Protein AF-A0A6A5ZQ15-F1 (afdb_monomer_lite)

Radius of gyration: 32.29 Å; chains: 1; bounding box: 113×62×109 Å

pLDDT: mean 74.37, std 21.05, range [28.5, 98.44]

Foldseek 3Di:
DDDDDPPPPPVPVVVVVVVVVVVVVLVVLLVVLLCCLVFFVAQPDDDFDPPDPLSLLVVLLNVLSVLLSVCSVVVPVLSSVCSVVVLVCLLPVQAGRCHDVVVSSVLSVVLVLFDVLPRDSRSLSSNLSSVQDDDSNSSSVSSVVVSVVCVVQNPPLLSLQDDGCCSVCLVPVFAQDAPPDPQDDDPPDAFPQPRHAADPNVCLVDPDQSRWTAFLLGDIHGNVRLVVLVVVQVVVVHASADPPPRAHSNHSHDQVPPPVNPPPSPRFHADDVQNLVCVLCVVPDDDPDRDDPVFDPVLSVVLCVQLVVLRRLLVVLVVCLVPPPVPPVDPVNVVSVVVNVVSSVSSVVSSVVRSVPPPPPPPPDDPDDDDDPPDDDDDDDDDDDDDDDDDDDDD

Structure (mmCIF, N/CA/C/O backbone):
data_AF-A0A6A5ZQ15-F1
#
_entry.id   AF-A0A6A5ZQ15-F1
#
loop_
_atom_site.group_PDB
_atom_site.id
_atom_site.type_symbol
_atom_site.label_atom_id
_atom_site.label_alt_id
_atom_site.label_comp_id
_atom_site.label_asym_id
_atom_site.label_entity_id
_atom_site.label_seq_id
_atom_site.pdbx_PDB_ins_code
_atom_site.Cartn_x
_atom_site.Cartn_y
_atom_site.Cartn_z
_atom_site.occupancy
_atom_site.B_iso_or_equiv
_atom_site.auth_seq_id
_atom_site.auth_comp_id
_atom_site.auth_asym_id
_atom_site.auth_atom_id
_atom_site.pdbx_PDB_model_num
ATOM 1 N N . MET A 1 1 ? -32.152 34.057 64.371 1.00 39.16 1 MET A N 1
ATOM 2 C CA . MET A 1 1 ? -32.944 33.840 63.143 1.00 39.16 1 MET A CA 1
ATOM 3 C C . MET A 1 1 ? -31.983 33.575 61.996 1.00 39.16 1 MET A C 1
ATOM 5 O O . MET A 1 1 ? -31.660 34.480 61.243 1.00 39.16 1 MET A O 1
ATOM 9 N N . ALA A 1 2 ? -31.452 32.357 61.946 1.00 39.12 2 ALA A N 1
ATOM 10 C CA . ALA A 1 2 ? -30.588 31.872 60.878 1.00 39.12 2 ALA A CA 1
ATOM 11 C C . ALA A 1 2 ? -31.004 30.418 60.631 1.00 39.12 2 ALA A C 1
ATOM 13 O O . ALA A 1 2 ? -30.496 29.511 61.283 1.00 39.12 2 ALA A O 1
ATOM 14 N N . ASP A 1 3 ? -32.009 30.241 59.773 1.00 43.59 3 ASP A N 1
ATOM 15 C CA . ASP A 1 3 ? -32.402 28.939 59.237 1.00 43.59 3 ASP A CA 1
ATOM 16 C C . ASP A 1 3 ? -31.469 28.615 58.069 1.00 43.59 3 ASP A C 1
ATOM 18 O O . ASP A 1 3 ? -31.567 29.191 56.984 1.00 43.59 3 ASP A O 1
ATOM 22 N N . LEU A 1 4 ? -30.521 27.717 58.326 1.00 42.16 4 LEU A N 1
ATOM 23 C CA . LEU A 1 4 ? -29.708 27.062 57.311 1.00 42.16 4 LEU A CA 1
ATOM 24 C C . LEU A 1 4 ? -30.468 25.819 56.840 1.00 42.16 4 LEU A C 1
ATOM 26 O O . LEU A 1 4 ? -30.520 24.810 57.536 1.00 42.16 4 LEU A O 1
ATOM 30 N N . LEU A 1 5 ? -31.076 25.915 55.659 1.00 43.91 5 LEU A N 1
ATOM 31 C CA . LEU A 1 5 ? -31.620 24.771 54.934 1.00 43.91 5 LEU A CA 1
ATOM 32 C C . LEU A 1 5 ? -30.458 23.961 54.339 1.00 43.91 5 LEU A C 1
ATOM 34 O O . LEU A 1 5 ? -29.871 24.356 53.331 1.00 43.91 5 LEU A O 1
ATOM 38 N N . GLU A 1 6 ? -30.140 22.825 54.957 1.00 43.22 6 GLU A N 1
ATOM 39 C CA . GLU A 1 6 ? -29.361 21.752 54.334 1.00 43.22 6 GLU A CA 1
ATOM 40 C C . GLU A 1 6 ? -30.182 21.154 53.183 1.00 43.22 6 GLU A C 1
ATOM 42 O O . GLU A 1 6 ? -31.107 20.366 53.380 1.00 43.22 6 GLU A O 1
ATOM 47 N N . ILE A 1 7 ? -29.870 21.567 51.954 1.00 43.78 7 ILE A N 1
ATOM 48 C CA . ILE A 1 7 ? -30.359 20.898 50.749 1.00 43.78 7 ILE A CA 1
ATOM 49 C C . ILE A 1 7 ? -29.436 19.708 50.503 1.00 43.78 7 ILE A C 1
ATOM 51 O O . ILE A 1 7 ? -28.360 19.843 49.918 1.00 43.78 7 ILE A O 1
ATOM 55 N N . ASP A 1 8 ? -29.878 18.546 50.966 1.00 44.62 8 ASP A N 1
ATOM 56 C CA . ASP A 1 8 ? -29.240 17.256 50.734 1.00 44.62 8 ASP A CA 1
ATOM 57 C C . ASP A 1 8 ? -29.396 16.887 49.243 1.00 44.62 8 ASP A C 1
ATOM 59 O O . ASP A 1 8 ? -30.393 16.312 48.794 1.00 44.62 8 ASP A O 1
ATOM 63 N N . TYR A 1 9 ? -28.441 17.327 48.417 1.00 43.69 9 TYR A N 1
ATOM 64 C CA . TYR A 1 9 ? -28.410 17.009 46.992 1.00 43.69 9 TYR A CA 1
ATOM 65 C C . TYR A 1 9 ? -28.116 15.515 46.828 1.00 43.69 9 TYR A C 1
ATOM 67 O O . TYR A 1 9 ? -27.002 15.038 47.055 1.00 43.69 9 TYR A O 1
ATOM 75 N N . ASN A 1 10 ? -29.140 14.775 46.410 1.00 52.34 10 ASN A N 1
ATOM 76 C CA . ASN A 1 10 ? -29.129 13.334 46.182 1.00 52.34 10 ASN A CA 1
ATOM 77 C C . ASN A 1 10 ? -28.256 12.957 44.960 1.00 52.34 10 ASN A C 1
ATOM 79 O O . ASN A 1 10 ? -28.746 12.561 43.907 1.00 52.34 10 ASN A O 1
ATOM 83 N N . THR A 1 11 ? -26.935 13.092 45.105 1.00 56.06 11 THR A N 1
ATOM 84 C CA . THR A 1 11 ? -25.898 12.891 44.070 1.00 56.06 11 THR A CA 1
ATOM 85 C C . THR A 1 11 ? -25.658 11.428 43.672 1.00 56.06 11 THR A C 1
ATOM 87 O O . THR A 1 11 ? -24.824 11.152 42.805 1.00 56.06 11 THR A O 1
ATOM 90 N N . ASN A 1 12 ? -26.361 10.472 44.284 1.00 56.88 12 ASN A N 1
ATOM 91 C CA . ASN A 1 12 ? -26.216 9.052 43.959 1.00 56.88 12 ASN A CA 1
ATOM 92 C C . ASN A 1 12 ? -27.140 8.599 42.822 1.00 56.88 12 ASN A C 1
ATOM 94 O O . ASN A 1 12 ? -26.739 7.737 42.044 1.00 56.88 12 ASN A O 1
ATOM 98 N N . ARG A 1 13 ? -28.318 9.216 42.656 1.00 58.56 13 ARG A N 1
ATOM 99 C CA . ARG A 1 13 ? -29.285 8.809 41.622 1.00 58.56 13 ARG A CA 1
ATOM 100 C C . ARG A 1 13 ? -28.798 9.141 40.203 1.00 58.56 13 ARG A C 1
ATOM 102 O O . ARG A 1 13 ? -28.879 8.298 39.317 1.00 58.56 13 ARG A O 1
ATOM 109 N N . ASP A 1 14 ? -28.151 10.294 40.029 1.00 64.25 14 ASP A N 1
ATOM 110 C CA . ASP A 1 14 ? -27.594 10.719 38.734 1.00 64.25 14 ASP A CA 1
ATOM 111 C C . ASP A 1 14 ? -26.387 9.871 38.284 1.00 64.25 14 ASP A C 1
ATOM 113 O O . ASP A 1 14 ? -26.111 9.736 37.090 1.00 64.25 14 ASP A O 1
ATOM 117 N N . LYS A 1 15 ? -25.654 9.259 39.227 1.00 67.94 15 LYS A N 1
ATOM 118 C CA . LYS A 1 15 ? -24.496 8.405 38.912 1.00 67.94 15 LYS A CA 1
ATOM 119 C C . LYS A 1 15 ? -24.909 7.052 38.338 1.00 67.94 15 LYS A C 1
ATOM 121 O O . LYS A 1 15 ? -24.189 6.521 37.490 1.00 67.94 15 LYS A O 1
ATOM 126 N N . ASP A 1 16 ? -26.037 6.504 38.777 1.00 73.50 16 ASP A N 1
ATOM 127 C CA . ASP A 1 16 ? -26.529 5.213 38.294 1.00 73.50 16 ASP A CA 1
ATOM 128 C C . ASP A 1 16 ? -27.152 5.336 36.895 1.00 73.50 16 ASP A C 1
ATOM 130 O O . ASP A 1 16 ? -26.881 4.499 36.028 1.00 73.50 16 ASP A O 1
ATOM 134 N N . ASP A 1 17 ? -27.849 6.441 36.615 1.00 70.62 17 ASP A N 1
ATOM 135 C CA . ASP A 1 17 ? -28.382 6.733 35.278 1.00 70.62 17 ASP A CA 1
ATOM 136 C C . ASP A 1 17 ? -27.257 6.966 34.251 1.00 70.62 17 ASP A C 1
ATOM 138 O O . ASP A 1 17 ? -27.287 6.414 33.146 1.00 70.62 17 ASP A O 1
ATOM 142 N N . LEU A 1 18 ? -26.191 7.688 34.623 1.00 63.19 18 LEU A N 1
ATOM 143 C CA . LEU A 1 18 ? -25.018 7.882 33.759 1.00 63.19 18 LEU A CA 1
ATOM 144 C C . LEU A 1 18 ? -24.264 6.573 33.477 1.00 63.19 18 LEU A C 1
ATOM 146 O O . LEU A 1 18 ? -23.841 6.338 32.339 1.00 63.19 18 LEU A O 1
ATOM 150 N N . LYS A 1 19 ? -24.119 5.691 34.477 1.00 76.25 19 LYS A N 1
ATOM 151 C CA . LYS A 1 19 ? -23.532 4.352 34.283 1.00 76.25 19 LYS A CA 1
ATOM 152 C C . LYS A 1 19 ? -24.388 3.491 33.358 1.00 76.25 19 LYS A C 1
ATOM 154 O O . LYS A 1 19 ? -23.837 2.804 32.494 1.00 76.25 19 LYS A O 1
ATOM 159 N N . SER A 1 20 ? -25.712 3.549 33.501 1.00 74.19 20 SER A N 1
ATOM 160 C CA . SER A 1 20 ? -26.658 2.825 32.647 1.00 74.19 20 SER A CA 1
ATOM 161 C C . SER A 1 20 ? -26.556 3.275 31.184 1.00 74.19 20 SER A C 1
ATOM 163 O O . SER A 1 20 ? -26.360 2.446 30.291 1.00 74.19 20 SER A O 1
ATOM 165 N N . ILE A 1 21 ? -26.552 4.590 30.933 1.00 74.00 21 ILE A N 1
ATOM 166 C CA . ILE A 1 21 ? -26.394 5.165 29.585 1.00 74.00 21 ILE A CA 1
ATOM 167 C C . ILE A 1 21 ? -25.037 4.786 28.976 1.00 74.00 21 ILE A C 1
ATOM 169 O O . ILE A 1 21 ? -24.963 4.407 27.803 1.00 74.00 21 ILE A O 1
ATOM 173 N N . HIS A 1 22 ? -23.957 4.850 29.762 1.00 79.06 22 HIS A N 1
ATOM 174 C CA . HIS A 1 22 ? -22.627 4.471 29.291 1.00 79.06 22 HIS A CA 1
ATOM 175 C C . HIS A 1 22 ? -22.570 2.987 28.899 1.00 79.06 22 HIS A C 1
ATOM 177 O O . HIS A 1 22 ? -22.093 2.657 27.813 1.00 79.06 22 HIS A O 1
ATOM 183 N N . THR A 1 23 ? -23.131 2.106 29.730 1.00 81.88 23 THR A N 1
ATOM 184 C CA . THR A 1 23 ? -23.173 0.655 29.487 1.00 81.88 23 THR A CA 1
ATOM 185 C C . THR A 1 23 ? -24.023 0.312 28.259 1.00 81.88 23 THR A C 1
ATOM 187 O O . THR A 1 23 ? -23.599 -0.466 27.404 1.00 81.88 23 THR A O 1
ATOM 190 N N . ALA A 1 24 ? -25.190 0.945 28.100 1.00 83.38 24 ALA A N 1
ATOM 191 C CA . ALA A 1 24 ? -26.051 0.749 26.933 1.00 83.38 24 ALA A CA 1
ATOM 192 C C . ALA A 1 24 ? -25.361 1.167 25.620 1.00 83.38 24 ALA A C 1
ATOM 194 O O . ALA A 1 24 ? -25.468 0.474 24.605 1.00 83.38 24 ALA A O 1
ATOM 195 N N . ASN A 1 25 ? -24.602 2.267 25.642 1.00 90.94 25 ASN A N 1
ATOM 196 C CA . ASN A 1 25 ? -23.826 2.720 24.487 1.00 90.94 25 ASN A CA 1
ATOM 197 C C . ASN A 1 25 ? -22.676 1.747 24.159 1.00 90.94 25 ASN A C 1
ATOM 199 O O . ASN A 1 25 ? -22.427 1.436 22.994 1.00 90.94 25 ASN A O 1
ATOM 203 N N . GLN A 1 26 ? -22.005 1.209 25.179 1.00 90.44 26 GLN A N 1
ATOM 204 C CA . GLN A 1 26 ? -20.949 0.211 25.002 1.00 90.44 26 GLN A CA 1
ATOM 205 C C . GLN A 1 26 ? -21.464 -1.076 24.346 1.00 90.44 26 GLN A C 1
ATOM 207 O O . GLN A 1 26 ? -20.879 -1.545 23.369 1.00 90.44 26 GLN A O 1
ATOM 212 N N . GLU A 1 27 ? -22.586 -1.606 24.831 1.00 93.56 27 GLU A N 1
ATOM 213 C CA . GLU A 1 27 ? -23.231 -2.795 24.269 1.00 93.56 27 GLU A CA 1
ATOM 214 C C . GLU A 1 27 ? -23.578 -2.622 22.791 1.00 93.56 27 GLU A C 1
ATOM 216 O O . GLU A 1 27 ? -23.294 -3.486 21.957 1.00 93.56 27 GLU A O 1
ATOM 221 N N . GLU A 1 28 ? -24.132 -1.466 22.439 1.00 95.69 28 GLU A N 1
ATOM 222 C CA . GLU A 1 28 ? -24.453 -1.154 21.053 1.00 95.69 28 GLU A CA 1
ATOM 223 C C . GLU A 1 28 ? -23.197 -1.048 20.173 1.00 95.69 28 GLU A C 1
ATOM 225 O O . GLU A 1 28 ? -23.187 -1.524 19.033 1.00 95.69 28 GLU A O 1
ATOM 230 N N . ARG A 1 29 ? -22.098 -0.486 20.692 1.00 95.69 29 ARG A N 1
ATOM 231 C CA . ARG A 1 29 ? -20.815 -0.450 19.970 1.00 95.69 29 ARG A CA 1
ATOM 232 C C . ARG A 1 29 ? -20.271 -1.851 19.702 1.00 95.69 29 ARG A C 1
ATOM 234 O O . ARG A 1 29 ? -19.806 -2.109 18.591 1.00 95.69 29 ARG A O 1
ATOM 241 N N . ILE A 1 30 ? -20.364 -2.759 20.670 1.00 97.12 30 ILE A N 1
ATOM 242 C CA . ILE A 1 30 ? -19.903 -4.145 20.516 1.00 97.12 30 ILE A CA 1
ATOM 243 C C . ILE A 1 30 ? -20.731 -4.869 19.453 1.00 97.12 30 ILE A C 1
ATOM 245 O O . ILE A 1 30 ? -20.159 -5.472 18.543 1.00 97.12 30 ILE A O 1
ATOM 249 N N . ARG A 1 31 ? -22.066 -4.738 19.485 1.00 97.75 31 ARG A N 1
ATOM 250 C CA . ARG A 1 31 ? -22.950 -5.306 18.448 1.00 97.75 31 ARG A CA 1
ATOM 251 C C . ARG A 1 31 ? -22.602 -4.792 17.053 1.00 97.75 31 ARG A C 1
ATOM 253 O O . ARG A 1 31 ? -22.497 -5.583 16.114 1.00 97.75 31 ARG A O 1
ATOM 260 N N . LYS A 1 32 ? -22.369 -3.482 16.910 1.00 97.19 32 LYS A N 1
ATOM 261 C CA . LYS A 1 32 ? -21.940 -2.874 15.638 1.00 97.19 32 LYS A CA 1
ATOM 262 C C . LYS A 1 32 ? -20.616 -3.452 15.148 1.00 97.19 32 LYS A C 1
ATOM 264 O O . LYS A 1 32 ? -20.474 -3.704 13.950 1.00 97.19 32 LYS A O 1
ATOM 269 N N . TRP A 1 33 ? -19.656 -3.673 16.043 1.00 97.94 33 TRP A N 1
ATOM 270 C CA . TRP A 1 33 ? -18.373 -4.273 15.684 1.00 97.94 33 TRP A CA 1
ATOM 271 C C . TRP A 1 33 ? -18.502 -5.735 15.266 1.00 97.94 33 TRP A C 1
ATOM 273 O O . TRP A 1 33 ? -17.983 -6.085 14.208 1.00 97.94 33 TRP A O 1
ATOM 283 N N . ILE A 1 34 ? -19.265 -6.549 15.998 1.00 98.38 34 ILE A N 1
ATOM 284 C CA . ILE A 1 34 ? -19.587 -7.932 15.605 1.00 98.38 34 ILE A CA 1
ATOM 285 C C . ILE A 1 34 ? -20.183 -7.950 14.190 1.00 98.38 34 ILE A C 1
ATOM 287 O O . ILE A 1 34 ? -19.663 -8.638 13.311 1.00 98.38 34 ILE A O 1
ATOM 291 N N . HIS A 1 35 ? -21.192 -7.112 13.929 1.00 97.88 35 HIS A N 1
ATOM 292 C CA . HIS A 1 35 ? -21.828 -7.016 12.614 1.00 97.88 35 HIS A CA 1
ATOM 293 C C . HIS A 1 35 ? -20.843 -6.613 11.500 1.00 97.88 35 HIS A C 1
ATOM 295 O O . HIS A 1 35 ? -20.846 -7.190 10.410 1.00 97.88 35 HIS A O 1
ATOM 301 N N . ARG A 1 36 ? -19.959 -5.637 11.756 1.00 97.25 36 ARG A N 1
ATOM 302 C CA . ARG A 1 36 ? -18.931 -5.209 10.791 1.00 97.25 36 ARG A CA 1
ATOM 303 C C . ARG A 1 36 ? -17.910 -6.305 10.511 1.00 97.25 36 ARG A C 1
ATOM 305 O O . ARG A 1 36 ? -17.547 -6.491 9.349 1.00 97.25 36 ARG A O 1
ATOM 312 N N . LEU A 1 37 ? -17.447 -7.010 11.543 1.00 97.75 37 LEU A N 1
ATOM 313 C CA . LEU A 1 37 ? -16.485 -8.098 11.390 1.00 97.75 37 LEU A CA 1
ATOM 314 C C . LEU A 1 37 ? -17.098 -9.247 10.589 1.00 97.75 37 LEU A C 1
ATOM 316 O O . LEU A 1 37 ? -16.472 -9.689 9.636 1.00 97.75 37 LEU A O 1
ATOM 320 N N . GLU A 1 38 ? -18.336 -9.655 10.878 1.00 97.62 38 GLU A N 1
ATOM 321 C CA . GLU A 1 38 ? -19.041 -10.714 10.137 1.00 97.62 38 GLU A CA 1
ATOM 322 C C . GLU A 1 38 ? -19.373 -10.338 8.693 1.00 97.62 38 GLU A C 1
ATOM 324 O O . GLU A 1 38 ? -19.294 -11.179 7.792 1.00 97.62 38 GLU A O 1
ATOM 329 N N . GLY A 1 39 ? -19.776 -9.085 8.482 1.00 96.75 39 GLY A N 1
ATOM 330 C CA . GLY A 1 39 ? -20.238 -8.592 7.194 1.00 96.75 39 GLY A CA 1
ATOM 331 C C . GLY A 1 39 ? -19.105 -8.089 6.311 1.00 96.75 39 GLY A C 1
ATOM 332 O O . GLY A 1 39 ? -18.844 -8.654 5.252 1.00 96.75 39 GLY A O 1
ATOM 333 N N . LYS A 1 40 ? -18.467 -6.990 6.721 1.00 96.31 40 LYS A N 1
ATOM 334 C CA . LYS A 1 40 ? -17.537 -6.209 5.892 1.00 96.31 40 LYS A CA 1
ATOM 335 C C . LYS A 1 40 ? -16.122 -6.788 5.881 1.00 96.31 40 LYS A C 1
ATOM 337 O O . LYS A 1 40 ? -15.472 -6.739 4.842 1.00 96.31 40 LYS A O 1
ATOM 342 N N . TYR A 1 41 ? -15.632 -7.298 7.010 1.00 97.44 41 TYR A N 1
ATOM 343 C CA . TYR A 1 41 ? -14.211 -7.647 7.160 1.00 97.44 41 TYR A CA 1
ATOM 344 C C . TYR A 1 41 ? -13.913 -9.153 7.130 1.00 97.44 41 TYR A C 1
ATOM 346 O O . TYR A 1 41 ? -12.751 -9.543 7.031 1.00 97.44 41 TYR A O 1
ATOM 354 N N . ARG A 1 42 ? -14.931 -10.020 7.149 1.00 96.44 42 ARG A N 1
ATOM 355 C CA . ARG A 1 42 ? -14.736 -11.474 7.092 1.00 96.44 42 ARG A CA 1
ATOM 356 C C . ARG A 1 42 ? -14.394 -11.956 5.683 1.00 96.44 42 ARG A C 1
ATOM 358 O O . ARG A 1 42 ? -15.168 -11.785 4.742 1.00 96.44 42 ARG A O 1
ATOM 365 N N . ILE A 1 43 ? -13.282 -12.677 5.562 1.00 96.75 43 ILE A N 1
ATOM 366 C CA . ILE A 1 43 ? -12.921 -13.412 4.345 1.00 96.75 43 ILE A CA 1
ATOM 367 C C . ILE A 1 43 ? -13.627 -14.777 4.370 1.00 96.75 43 ILE A C 1
ATOM 369 O O . ILE A 1 43 ? -13.242 -15.665 5.123 1.00 96.75 43 ILE A O 1
ATOM 373 N N . LYS A 1 44 ? -14.650 -14.964 3.524 1.00 94.50 44 LYS A N 1
ATOM 374 C CA . LYS A 1 44 ? -15.478 -16.194 3.472 1.00 94.50 44 LYS A CA 1
ATOM 375 C C . LYS A 1 44 ? -14.834 -17.393 2.759 1.00 94.50 44 LYS A C 1
ATOM 377 O O . LYS A 1 44 ? -15.462 -18.435 2.625 1.00 94.50 44 LYS A O 1
ATOM 382 N N . LYS A 1 45 ? -13.615 -17.259 2.231 1.00 92.88 45 LYS A N 1
ATOM 383 C CA . LYS A 1 45 ? -12.947 -18.368 1.534 1.00 92.88 45 LYS A CA 1
ATOM 384 C C . LYS A 1 45 ? -12.521 -19.428 2.553 1.00 92.88 45 LYS A C 1
ATOM 386 O O . LYS A 1 45 ? -11.857 -19.096 3.536 1.00 92.88 45 LYS A O 1
ATOM 391 N N . GLU A 1 46 ? -12.892 -20.683 2.313 1.00 92.06 46 GLU A N 1
ATOM 392 C CA . GLU A 1 46 ? -12.601 -21.782 3.245 1.00 92.06 46 GLU A CA 1
ATOM 393 C C . GLU A 1 46 ? -11.267 -22.472 2.973 1.00 92.06 46 GLU A C 1
ATOM 395 O O . GLU A 1 46 ? -10.522 -22.769 3.903 1.00 92.06 46 GLU A O 1
ATOM 400 N N . SER A 1 47 ? -10.908 -22.667 1.705 1.00 91.88 47 SER A N 1
ATOM 401 C CA . SER A 1 47 ? -9.642 -23.291 1.328 1.00 91.88 47 SER A CA 1
ATOM 402 C C . SER A 1 47 ? -8.634 -22.254 0.839 1.00 91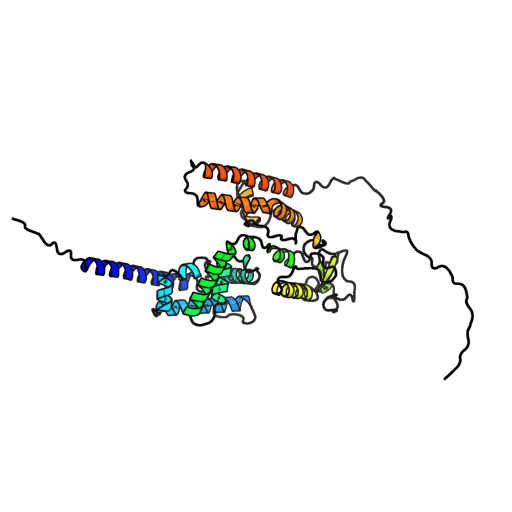.88 47 SER A C 1
ATOM 404 O O . SER A 1 47 ? -8.957 -21.375 0.047 1.00 91.88 47 SER A O 1
ATOM 406 N N . PHE A 1 48 ? -7.385 -22.358 1.291 1.00 93.69 48 PHE A N 1
ATOM 407 C CA . PHE A 1 48 ? -6.280 -21.516 0.827 1.00 93.69 48 PHE A CA 1
ATOM 408 C C . PHE A 1 48 ? -5.147 -22.403 0.319 1.00 93.69 48 PHE A C 1
ATOM 410 O O . PHE A 1 48 ? -4.726 -23.327 1.017 1.00 93.69 48 PHE A O 1
ATOM 417 N N . ASN A 1 49 ? -4.606 -22.094 -0.853 1.00 87.81 49 ASN A N 1
ATOM 418 C CA . ASN A 1 49 ? -3.419 -22.732 -1.395 1.00 87.81 49 ASN A CA 1
ATOM 419 C C . ASN A 1 49 ? -2.209 -22.416 -0.493 1.00 87.81 49 ASN A C 1
ATOM 421 O O . ASN A 1 49 ? -1.773 -21.262 -0.445 1.00 87.81 49 ASN A O 1
ATOM 425 N N . PRO A 1 50 ? -1.626 -23.414 0.197 1.00 85.31 50 PRO A N 1
ATOM 426 C CA . PRO A 1 50 ? -0.517 -23.187 1.121 1.00 85.31 50 PRO A CA 1
ATOM 427 C C . PRO A 1 50 ? 0.770 -22.727 0.420 1.00 85.31 50 PRO A C 1
ATOM 429 O O . PRO A 1 50 ? 1.623 -22.125 1.065 1.00 85.31 50 PRO A O 1
ATOM 432 N N . LYS A 1 51 ? 0.910 -22.970 -0.892 1.00 86.31 51 LYS A N 1
ATOM 433 C CA . LYS A 1 51 ? 2.079 -22.547 -1.681 1.00 86.31 51 LYS A CA 1
ATOM 434 C C . LYS A 1 51 ? 2.003 -21.082 -2.128 1.00 86.31 51 LYS A C 1
ATOM 436 O O . LYS A 1 51 ? 3.009 -20.519 -2.544 1.00 86.31 51 LYS A O 1
ATOM 441 N N . CYS A 1 52 ? 0.827 -20.453 -2.071 1.00 84.94 52 CYS A N 1
ATOM 442 C CA . CYS A 1 52 ? 0.661 -19.061 -2.477 1.00 84.94 52 CYS A CA 1
ATOM 443 C C . CYS A 1 52 ? 0.915 -18.122 -1.289 1.00 84.94 52 CYS A C 1
ATOM 445 O O . CYS A 1 52 ? 0.136 -18.088 -0.337 1.00 84.94 52 CYS A O 1
ATOM 447 N N . ALA A 1 53 ? 1.971 -17.306 -1.365 1.00 81.75 53 ALA A N 1
ATOM 448 C CA . ALA A 1 53 ? 2.323 -16.350 -0.310 1.00 81.75 53 ALA A CA 1
ATOM 449 C C . ALA A 1 53 ? 1.194 -15.343 0.004 1.00 81.75 53 ALA A C 1
ATOM 451 O O . ALA A 1 53 ? 0.994 -14.981 1.162 1.00 81.75 53 ALA A O 1
ATOM 452 N N . VAL A 1 54 ? 0.419 -14.936 -1.010 1.00 88.44 54 VAL A N 1
ATOM 453 C CA . VAL A 1 54 ? -0.746 -14.045 -0.848 1.00 88.44 54 VAL A CA 1
ATOM 454 C C . VAL A 1 54 ? -1.826 -14.728 -0.010 1.00 88.44 54 VAL A C 1
ATOM 456 O O . VAL A 1 54 ? -2.307 -14.169 0.972 1.00 88.44 54 VAL A O 1
ATOM 459 N N . GLU A 1 55 ? -2.171 -15.968 -0.358 1.00 92.19 55 GLU A N 1
ATOM 460 C CA . GLU A 1 55 ? -3.201 -16.732 0.345 1.00 92.19 55 GLU A CA 1
ATOM 461 C C . GLU A 1 55 ? -2.775 -17.137 1.762 1.00 92.19 55 GLU A C 1
ATOM 463 O O . GLU A 1 55 ? -3.625 -17.225 2.648 1.00 92.19 55 GLU A O 1
ATOM 468 N N . LYS A 1 56 ? -1.469 -17.301 2.014 1.00 92.75 56 LYS A N 1
ATOM 469 C CA . LYS A 1 56 ? -0.926 -17.461 3.371 1.00 92.75 56 LYS A CA 1
ATOM 470 C C . LYS A 1 56 ? -1.236 -16.237 4.244 1.00 92.75 56 LYS A C 1
ATOM 472 O O . LYS A 1 56 ? -1.824 -16.406 5.308 1.00 92.75 56 LYS A O 1
ATOM 477 N N . LYS A 1 57 ? -0.931 -15.019 3.773 1.00 94.00 57 LYS A N 1
ATOM 478 C CA . LYS A 1 57 ? -1.234 -13.772 4.509 1.00 94.00 57 LYS A CA 1
ATOM 479 C C . LYS A 1 57 ? -2.739 -13.577 4.710 1.00 94.00 57 LYS A C 1
ATOM 481 O O . LYS A 1 57 ? -3.178 -13.204 5.792 1.00 94.00 57 LYS A O 1
ATOM 486 N N . MET A 1 58 ? -3.553 -13.897 3.701 1.00 96.44 58 MET A N 1
ATOM 487 C CA . MET A 1 58 ? -5.016 -13.843 3.828 1.00 96.44 58 MET A CA 1
ATOM 488 C C . MET A 1 58 ? -5.559 -14.812 4.884 1.00 96.44 58 MET A C 1
ATOM 490 O O . MET A 1 58 ? -6.493 -14.461 5.600 1.00 96.44 58 MET A O 1
ATOM 494 N N . ARG A 1 59 ? -4.975 -16.010 5.004 1.00 96.81 59 ARG A N 1
ATOM 495 C CA . ARG A 1 59 ? -5.342 -16.984 6.039 1.00 96.81 59 ARG A CA 1
ATOM 496 C C . ARG A 1 59 ? -5.031 -16.462 7.441 1.00 96.81 59 ARG A C 1
ATOM 498 O O . ARG A 1 59 ? -5.873 -16.581 8.320 1.00 96.81 59 ARG A O 1
ATOM 505 N N . GLN A 1 60 ? -3.857 -15.864 7.636 1.00 96.81 60 GLN A N 1
ATOM 506 C CA . GLN A 1 60 ? -3.466 -15.290 8.929 1.00 96.81 60 GLN A CA 1
ATOM 507 C C . GLN A 1 60 ? -4.383 -14.127 9.329 1.00 96.81 60 GLN A C 1
ATOM 509 O O . GLN A 1 60 ? -4.860 -14.075 10.463 1.00 96.81 60 GLN A O 1
ATOM 514 N N . PHE A 1 61 ? -4.714 -13.255 8.370 1.00 97.88 61 PHE A N 1
ATOM 515 C CA . PHE A 1 61 ? -5.713 -12.207 8.566 1.00 97.88 61 PHE A CA 1
ATOM 516 C C . PHE A 1 61 ? -7.082 -12.791 8.945 1.00 97.88 61 PHE A C 1
ATOM 518 O O . PHE A 1 61 ? -7.675 -12.365 9.933 1.00 97.88 61 PHE A O 1
ATOM 525 N N . LYS A 1 62 ? -7.572 -13.793 8.192 1.00 97.38 62 LYS A N 1
ATOM 526 C CA . LYS A 1 62 ? -8.851 -14.470 8.478 1.00 97.38 62 LYS A CA 1
ATOM 527 C C . LYS A 1 62 ? -8.868 -15.000 9.913 1.00 97.38 62 LYS A C 1
ATOM 529 O O . LYS A 1 62 ? -9.824 -14.723 10.628 1.00 97.38 62 LYS A O 1
ATOM 534 N N . GLN A 1 63 ? -7.797 -15.674 10.334 1.00 97.69 63 GLN A N 1
ATOM 535 C CA . GLN A 1 63 ? -7.676 -16.207 11.688 1.00 97.69 63 GLN A CA 1
ATOM 536 C C . GLN A 1 63 ? -7.775 -15.101 12.745 1.00 97.69 63 GLN A C 1
ATOM 538 O O . GLN A 1 63 ? -8.580 -15.225 13.657 1.00 97.69 63 GLN A O 1
ATOM 543 N N . PHE A 1 64 ? -7.042 -13.985 12.596 1.00 98.25 64 PHE A N 1
ATOM 544 C CA . PHE A 1 64 ? -7.167 -12.843 13.519 1.00 98.25 64 PHE A CA 1
ATOM 545 C C . PHE A 1 64 ? -8.610 -12.342 13.634 1.00 98.25 64 PHE A C 1
ATOM 547 O O . PHE A 1 64 ? -9.113 -12.114 14.733 1.00 98.25 64 PHE A O 1
ATOM 554 N N . THR A 1 65 ? -9.276 -12.144 12.494 1.00 98.31 65 THR A N 1
ATOM 555 C CA . THR A 1 65 ? -10.650 -11.634 12.458 1.00 98.31 65 THR A CA 1
ATOM 556 C C . THR A 1 65 ? -11.633 -12.611 13.098 1.00 98.31 65 THR A C 1
ATOM 558 O O . THR A 1 65 ? -12.554 -12.172 13.784 1.00 98.31 65 THR A O 1
ATOM 561 N N . GLU A 1 66 ? -11.444 -13.917 12.911 1.00 97.94 66 GLU A N 1
ATOM 562 C CA . GLU A 1 66 ? -12.276 -14.952 13.532 1.00 97.94 66 GLU A CA 1
ATOM 563 C C . GLU A 1 66 ? -12.024 -15.067 15.042 1.00 97.94 66 GLU A C 1
ATOM 565 O O . GLU A 1 66 ? -12.993 -15.138 15.799 1.00 97.94 66 GLU A O 1
ATOM 570 N N . ASP A 1 67 ? -10.767 -14.974 15.488 1.00 98.19 67 ASP A N 1
ATOM 571 C CA . ASP A 1 67 ? -10.403 -14.932 16.910 1.00 98.19 67 ASP A CA 1
ATOM 572 C C . ASP A 1 67 ? -11.034 -13.714 17.599 1.00 98.19 67 ASP A C 1
ATOM 574 O O . ASP A 1 67 ? -11.679 -13.843 18.639 1.00 98.19 67 ASP A O 1
ATOM 578 N N . MET A 1 68 ? -10.910 -12.531 16.987 1.00 98.44 68 MET A N 1
ATOM 579 C CA . MET A 1 68 ? -11.506 -11.292 17.490 1.00 98.44 68 MET A CA 1
ATOM 580 C C . MET A 1 68 ? -13.036 -11.377 17.538 1.00 98.44 68 MET A C 1
ATOM 582 O O . MET A 1 68 ? -13.656 -10.967 18.518 1.00 98.44 68 MET A O 1
ATOM 586 N N . LEU A 1 69 ? -13.665 -11.918 16.490 1.00 98.31 69 LEU A N 1
ATOM 587 C CA . LEU A 1 69 ? -15.115 -12.089 16.440 1.00 98.31 69 LEU A CA 1
ATOM 588 C C . LEU A 1 69 ? -15.607 -13.037 17.539 1.00 98.31 69 LEU A C 1
ATOM 590 O O . LEU A 1 69 ? -16.611 -12.745 18.190 1.00 98.31 69 LEU A O 1
ATOM 594 N N . LYS A 1 70 ? -14.908 -14.159 17.743 1.00 98.12 70 LYS A N 1
ATOM 595 C CA . LYS A 1 70 ? -15.205 -15.110 18.816 1.00 98.12 70 LYS A CA 1
ATOM 596 C C . LYS A 1 70 ? -15.080 -14.433 20.184 1.00 98.12 70 LYS A C 1
ATOM 598 O O . LYS A 1 70 ? -16.038 -14.457 20.949 1.00 98.12 70 LYS A O 1
ATOM 603 N N . ALA A 1 71 ? -13.966 -13.747 20.431 1.00 98.25 71 ALA A N 1
ATOM 604 C CA . ALA A 1 71 ? -13.700 -13.040 21.680 1.00 98.25 71 ALA A CA 1
ATOM 605 C C . ALA A 1 71 ? -14.767 -11.972 21.996 1.00 98.25 71 ALA A C 1
ATOM 607 O O . ALA A 1 71 ? -15.261 -11.901 23.118 1.00 98.25 71 ALA A O 1
ATOM 608 N N . LEU A 1 72 ? -15.210 -11.192 21.001 1.00 98.12 72 LEU A N 1
ATOM 609 C CA . LEU A 1 72 ? -16.294 -10.215 21.186 1.00 98.12 72 LEU A CA 1
ATOM 610 C C . LEU A 1 72 ? -17.639 -10.870 21.526 1.00 98.12 72 LEU A C 1
ATOM 612 O O . LEU A 1 72 ? -18.378 -10.345 22.357 1.00 98.12 72 LEU A O 1
ATOM 616 N N . LYS A 1 73 ? -17.968 -12.009 20.904 1.00 97.50 73 LYS A N 1
ATOM 617 C CA . LYS A 1 73 ? -19.201 -12.758 21.207 1.00 97.50 73 LYS A CA 1
ATOM 618 C C . LYS A 1 73 ? -19.179 -13.356 22.611 1.00 97.50 73 LYS A C 1
ATOM 620 O O . LYS A 1 73 ? -20.203 -13.347 23.286 1.00 97.50 73 LYS A O 1
ATOM 625 N N . GLU A 1 74 ? -18.017 -13.833 23.042 1.00 97.75 74 GLU A N 1
ATOM 626 C CA . GLU A 1 74 ? -17.784 -14.418 24.368 1.00 97.75 74 GLU A CA 1
ATOM 627 C C . GLU A 1 74 ? -17.563 -13.362 25.462 1.00 97.75 74 GLU A C 1
ATOM 629 O O . GLU A 1 74 ? -17.414 -13.717 26.627 1.00 97.75 74 GLU A O 1
ATOM 634 N N . ARG A 1 75 ? -17.588 -12.067 25.109 1.00 97.25 75 ARG A N 1
ATOM 635 C CA . ARG A 1 75 ? -17.329 -10.943 26.028 1.00 97.25 75 ARG A CA 1
ATOM 636 C C . ARG A 1 75 ? -15.964 -11.034 26.705 1.00 97.25 75 ARG A C 1
ATOM 638 O O . ARG A 1 75 ? -15.806 -10.636 27.857 1.00 97.25 75 ARG A O 1
ATOM 645 N N . ASP A 1 76 ? -14.974 -11.523 25.968 1.00 98.06 76 ASP A N 1
ATOM 646 C CA . ASP A 1 76 ? -13.598 -11.602 26.435 1.00 98.06 76 ASP A CA 1
ATOM 647 C C . ASP A 1 76 ? -13.085 -10.208 26.864 1.00 98.06 76 ASP A C 1
ATOM 649 O O . ASP A 1 76 ? -13.192 -9.248 26.086 1.00 98.06 76 ASP A O 1
ATOM 653 N N . PRO A 1 77 ? -12.511 -10.063 28.076 1.00 97.81 77 PRO A N 1
ATOM 654 C CA . PRO A 1 77 ? -12.086 -8.766 28.599 1.00 97.81 77 PRO A CA 1
ATOM 655 C C . PRO A 1 77 ? -11.107 -8.007 27.693 1.00 97.81 77 PRO A C 1
ATOM 657 O O . PRO A 1 77 ? -11.142 -6.772 27.653 1.00 97.81 77 PRO A O 1
ATOM 660 N N . VAL A 1 78 ? -10.249 -8.709 26.943 1.00 97.94 78 VAL A N 1
ATOM 661 C CA . VAL A 1 78 ? -9.273 -8.087 26.037 1.00 97.94 78 VAL A CA 1
ATOM 662 C C . VAL A 1 78 ? -9.988 -7.464 24.843 1.00 97.94 78 VAL A C 1
ATOM 664 O O . VAL A 1 78 ? -9.755 -6.295 24.526 1.00 97.94 78 VAL A O 1
ATOM 667 N N . ALA A 1 79 ? -10.891 -8.208 24.202 1.00 97.81 79 ALA A N 1
ATOM 668 C CA . ALA A 1 79 ? -11.653 -7.708 23.059 1.00 97.81 79 ALA A CA 1
ATOM 669 C C . ALA A 1 79 ? -12.589 -6.551 23.450 1.00 97.81 79 ALA A C 1
ATOM 671 O O . ALA A 1 79 ? -12.692 -5.559 22.725 1.00 97.81 79 ALA A O 1
ATOM 672 N N . MET A 1 80 ? -13.217 -6.636 24.628 1.00 97.69 80 MET A N 1
ATOM 673 C CA . MET A 1 80 ? -14.044 -5.560 25.185 1.00 97.69 80 MET A CA 1
ATOM 674 C C . MET A 1 80 ? -13.213 -4.291 25.410 1.00 97.69 80 MET A C 1
ATOM 676 O O . MET A 1 80 ? -13.585 -3.210 24.951 1.00 97.69 80 MET A O 1
ATOM 680 N N . THR A 1 81 ? -12.033 -4.428 26.025 1.00 97.00 81 THR A N 1
ATOM 681 C CA . THR A 1 81 ? -11.088 -3.317 26.225 1.00 97.00 81 THR A CA 1
ATOM 682 C C . THR A 1 81 ? -10.690 -2.665 24.900 1.00 97.00 81 THR A C 1
ATOM 684 O O . THR A 1 81 ? -10.695 -1.437 24.809 1.00 97.00 81 THR A O 1
ATOM 687 N N . ALA A 1 82 ? -10.419 -3.456 23.857 1.00 97.12 82 ALA A N 1
ATOM 688 C CA . ALA A 1 82 ? -10.078 -2.942 22.530 1.00 97.12 82 ALA A CA 1
ATOM 689 C C . ALA A 1 82 ? -11.216 -2.106 21.908 1.00 97.12 82 ALA A C 1
ATOM 691 O O . ALA A 1 82 ? -10.963 -1.062 21.308 1.00 97.12 82 ALA A O 1
ATOM 692 N N . VAL A 1 83 ? -12.482 -2.503 22.095 1.00 96.44 83 VAL A N 1
ATOM 693 C CA . VAL A 1 83 ? -13.642 -1.693 21.670 1.00 96.44 83 VAL A CA 1
ATOM 694 C C . VAL A 1 83 ? -13.725 -0.389 22.466 1.00 96.44 83 VAL A C 1
ATOM 696 O O . VAL A 1 83 ? -13.938 0.677 21.885 1.00 96.44 83 VAL A O 1
ATOM 699 N N . HIS A 1 84 ? -13.544 -0.444 23.789 1.00 93.88 84 HIS A N 1
ATOM 700 C CA . HIS A 1 84 ? -13.608 0.749 24.641 1.00 93.88 84 HIS A CA 1
ATOM 701 C C . HIS A 1 84 ? -12.523 1.771 24.295 1.00 93.88 84 HIS A C 1
ATOM 703 O O . HIS A 1 84 ? -12.801 2.971 24.267 1.00 93.88 84 HIS A O 1
ATOM 709 N N . ARG A 1 85 ? -11.313 1.293 23.987 1.00 93.69 85 ARG A N 1
ATOM 710 C CA . ARG A 1 85 ? -10.150 2.114 23.625 1.00 93.69 85 ARG A CA 1
ATOM 711 C C . ARG A 1 85 ? -10.131 2.577 22.170 1.00 93.69 85 ARG A C 1
ATOM 713 O O . ARG A 1 85 ? -9.244 3.339 21.813 1.00 93.69 85 ARG A O 1
ATOM 720 N N . TRP A 1 86 ? -11.134 2.199 21.374 1.00 94.50 86 TRP A N 1
ATOM 721 C CA . TRP A 1 86 ? -11.219 2.506 19.941 1.00 94.50 86 TRP A CA 1
ATOM 722 C C . TRP A 1 86 ? -10.115 1.849 19.097 1.00 94.50 86 TRP A C 1
ATOM 724 O O . TRP A 1 86 ? -9.826 2.271 17.976 1.00 94.50 86 TRP A O 1
ATOM 734 N N . ASP A 1 87 ? -9.509 0.782 19.614 1.00 95.56 87 ASP A N 1
ATOM 735 C CA . ASP A 1 87 ? -8.422 0.075 18.946 1.00 95.56 87 ASP A CA 1
ATOM 736 C C . ASP A 1 87 ? -8.927 -0.610 17.667 1.00 95.56 87 ASP A C 1
ATOM 738 O O . ASP A 1 87 ? -8.228 -0.654 16.656 1.00 95.56 87 ASP A O 1
ATOM 742 N N . LEU A 1 88 ? -10.170 -1.110 17.656 1.00 96.44 88 LEU A N 1
ATOM 743 C CA . LEU A 1 88 ? -10.748 -1.729 16.457 1.00 96.44 88 LEU A CA 1
ATOM 744 C C . LEU A 1 88 ? -10.952 -0.724 15.320 1.00 96.44 88 LEU A C 1
ATOM 746 O O . LEU A 1 88 ? -10.794 -1.084 14.153 1.00 96.44 88 LEU A O 1
ATOM 750 N N . GLU A 1 89 ? -11.282 0.528 15.636 1.00 93.00 89 GLU A N 1
ATOM 751 C CA . GLU A 1 89 ? -11.373 1.613 14.667 1.00 93.00 89 GLU A CA 1
ATOM 752 C C . GLU A 1 89 ? -9.999 1.848 14.024 1.00 93.00 89 GLU A C 1
ATOM 754 O O . GLU A 1 89 ? -9.899 1.863 12.797 1.00 93.00 89 GLU A O 1
ATOM 759 N N . VAL A 1 90 ? -8.937 1.919 14.827 1.00 87.31 90 VAL A N 1
ATOM 760 C CA . VAL A 1 90 ? -7.552 2.033 14.339 1.00 87.31 90 VAL A CA 1
ATOM 761 C C . VAL A 1 90 ? -7.184 0.833 13.450 1.00 87.31 90 VAL A C 1
ATOM 763 O O . VAL A 1 90 ? -6.691 0.990 12.332 1.00 87.31 90 VAL A O 1
ATOM 766 N N . ILE A 1 91 ? -7.509 -0.384 13.888 1.00 93.56 91 ILE A N 1
ATOM 767 C CA . ILE A 1 91 ? -7.147 -1.626 13.193 1.00 93.56 91 ILE A CA 1
ATOM 768 C C . ILE A 1 91 ? -7.901 -1.798 11.859 1.00 93.56 91 ILE A C 1
ATOM 770 O O . ILE A 1 91 ? -7.285 -2.135 10.847 1.00 93.56 91 ILE A O 1
ATOM 774 N N . TYR A 1 92 ? -9.220 -1.576 11.828 1.00 95.69 92 TYR A N 1
ATOM 775 C CA . TYR A 1 92 ? -10.079 -1.987 10.705 1.00 95.69 92 TYR A CA 1
ATOM 776 C C . TYR A 1 92 ? -10.637 -0.847 9.846 1.00 95.69 92 TYR A C 1
ATOM 778 O O . TYR A 1 92 ? -11.055 -1.099 8.711 1.00 95.69 92 TYR A O 1
ATOM 786 N N . LEU A 1 93 ? -10.717 0.395 10.336 1.00 88.06 93 LEU A N 1
ATOM 787 C CA . LEU A 1 93 ? -11.491 1.436 9.642 1.00 88.06 93 LEU A CA 1
ATOM 788 C C . LEU A 1 93 ? -10.897 1.804 8.276 1.00 88.06 93 LEU A C 1
ATOM 790 O O . LEU A 1 93 ? -11.642 2.104 7.344 1.00 88.06 93 LEU A O 1
ATOM 794 N N . THR A 1 94 ? -9.575 1.699 8.134 1.00 82.88 94 THR A N 1
ATOM 795 C CA . THR A 1 94 ? -8.864 1.964 6.874 1.00 82.88 94 THR A CA 1
ATOM 796 C C . THR A 1 94 ? -9.030 0.851 5.837 1.00 82.88 94 THR A C 1
ATOM 798 O O . THR A 1 94 ? -8.733 1.067 4.662 1.00 82.88 94 THR A O 1
ATOM 801 N N . LEU A 1 95 ? -9.511 -0.334 6.233 1.00 91.25 95 LEU A N 1
ATOM 802 C CA . LEU A 1 95 ? -9.660 -1.472 5.332 1.00 91.25 95 LEU A CA 1
ATOM 803 C C . LEU A 1 95 ? -10.900 -1.329 4.429 1.00 91.25 95 LEU A C 1
ATOM 805 O O . LEU A 1 95 ? -11.972 -0.892 4.882 1.00 91.25 95 LEU A O 1
ATOM 809 N N . PRO A 1 96 ? -10.790 -1.738 3.148 1.00 90.50 96 PRO A N 1
ATOM 810 C CA . PRO A 1 96 ? -11.933 -1.797 2.250 1.00 90.50 96 PRO A CA 1
ATOM 811 C C . PRO A 1 96 ? -12.899 -2.914 2.668 1.00 90.50 96 PRO A C 1
ATOM 813 O O . PRO A 1 96 ? -12.679 -3.652 3.626 1.00 90.50 96 PRO A O 1
ATOM 816 N N . ASP A 1 97 ? -13.999 -3.033 1.936 1.00 93.38 97 ASP A N 1
ATOM 817 C CA . ASP A 1 97 ? -14.885 -4.189 2.038 1.00 93.38 97 ASP A CA 1
ATOM 818 C C . ASP A 1 97 ? -14.174 -5.454 1.532 1.00 93.38 97 ASP A C 1
ATOM 820 O O . ASP A 1 97 ? -13.721 -5.507 0.387 1.00 93.38 97 ASP A O 1
ATOM 824 N N . LEU A 1 98 ? -14.071 -6.468 2.391 1.00 95.19 98 LEU A N 1
ATOM 825 C CA . LEU A 1 98 ? -13.330 -7.702 2.133 1.00 95.19 98 LEU A CA 1
ATOM 826 C C . LEU A 1 98 ? -14.223 -8.847 1.624 1.00 95.19 98 LEU A C 1
ATOM 828 O O . LEU A 1 98 ? -13.742 -9.965 1.433 1.00 95.19 98 LEU A O 1
ATOM 832 N N . ARG A 1 99 ? -15.511 -8.589 1.344 1.00 93.19 99 ARG A N 1
ATOM 833 C CA . ARG A 1 99 ? -16.439 -9.605 0.811 1.00 93.19 99 ARG A CA 1
ATOM 834 C C . ARG A 1 99 ? -16.057 -10.093 -0.586 1.00 93.19 99 ARG A C 1
ATOM 836 O O . ARG A 1 99 ? -16.346 -11.234 -0.944 1.00 93.19 99 ARG A O 1
ATOM 843 N N . LYS A 1 100 ? -15.419 -9.241 -1.391 1.00 90.94 100 LYS A N 1
ATOM 844 C CA . LYS A 1 100 ? -15.009 -9.557 -2.765 1.00 90.94 100 LYS A CA 1
ATOM 845 C C . LYS A 1 100 ? -13.603 -10.148 -2.776 1.00 90.94 100 LYS A C 1
ATOM 847 O O . LYS A 1 100 ? -12.616 -9.419 -2.790 1.00 90.94 100 LYS A O 1
ATOM 852 N N . PHE A 1 101 ? -13.506 -11.477 -2.822 1.00 88.62 101 PHE A N 1
ATOM 853 C CA . PHE A 1 101 ? -12.220 -12.184 -2.749 1.00 88.62 101 PHE A CA 1
ATOM 854 C C . PHE A 1 101 ? -11.170 -11.678 -3.756 1.00 88.62 101 PHE A C 1
ATOM 856 O O . PHE A 1 101 ? -10.012 -11.510 -3.381 1.00 88.62 101 PHE A O 1
ATOM 863 N N . GLY A 1 102 ? -11.560 -11.401 -5.007 1.00 82.31 102 GLY A N 1
ATOM 864 C CA . GLY A 1 102 ? -10.638 -10.891 -6.030 1.00 82.31 102 GLY A CA 1
ATOM 865 C C . GLY A 1 102 ? -9.990 -9.554 -5.649 1.00 82.31 102 GLY A C 1
ATOM 866 O O . GLY A 1 102 ? -8.787 -9.377 -5.840 1.00 82.31 102 GLY A O 1
ATOM 867 N N . ASP A 1 103 ? -10.759 -8.656 -5.030 1.00 86.75 103 ASP A N 1
ATOM 868 C CA . ASP A 1 103 ? -10.276 -7.347 -4.586 1.00 86.75 103 ASP A CA 1
ATOM 869 C C . ASP A 1 103 ? -9.310 -7.497 -3.406 1.00 86.75 103 ASP A C 1
ATOM 871 O O . ASP A 1 103 ? -8.247 -6.876 -3.398 1.00 86.75 103 ASP A O 1
ATOM 875 N N . VAL A 1 104 ? -9.619 -8.386 -2.453 1.00 92.06 104 VAL A N 1
ATOM 876 C CA . VAL A 1 104 ? -8.726 -8.683 -1.320 1.00 92.06 104 VAL A CA 1
ATOM 877 C C . VAL A 1 104 ? -7.429 -9.322 -1.800 1.00 92.06 104 VAL A C 1
ATOM 879 O O . VAL A 1 104 ? -6.345 -8.900 -1.405 1.00 92.06 104 VAL A O 1
ATOM 882 N N . HIS A 1 105 ? -7.509 -10.308 -2.692 1.00 91.12 105 HIS A N 1
ATOM 883 C CA . HIS A 1 105 ? -6.322 -10.961 -3.230 1.00 91.12 105 HIS A CA 1
ATOM 884 C C . HIS A 1 105 ? -5.417 -9.951 -3.951 1.00 91.12 105 HIS A C 1
ATOM 886 O O . HIS A 1 105 ? -4.203 -9.956 -3.749 1.00 91.12 105 HIS A O 1
ATOM 892 N N . ASN A 1 106 ? -5.991 -9.047 -4.751 1.00 78.81 106 ASN A N 1
ATOM 893 C CA . ASN A 1 106 ? -5.236 -7.974 -5.395 1.00 78.81 106 ASN A CA 1
ATOM 894 C C . ASN A 1 106 ? -4.647 -6.988 -4.377 1.00 78.81 106 ASN A C 1
ATOM 896 O O . ASN A 1 106 ? -3.467 -6.663 -4.483 1.00 78.81 106 ASN A O 1
ATOM 900 N N . LEU A 1 107 ? -5.409 -6.572 -3.358 1.00 87.88 107 LEU A N 1
ATOM 901 C CA . LEU A 1 107 ? -4.924 -5.705 -2.278 1.00 87.88 107 LEU A CA 1
ATOM 902 C C . LEU A 1 107 ? -3.670 -6.289 -1.615 1.00 87.88 107 LEU A C 1
ATOM 904 O O . LEU A 1 107 ? -2.669 -5.583 -1.485 1.00 87.88 107 LEU A O 1
ATOM 908 N N . VAL A 1 108 ? -3.721 -7.568 -1.233 1.00 87.31 108 VAL A N 1
ATOM 909 C CA . VAL A 1 108 ? -2.640 -8.270 -0.527 1.00 87.31 108 VAL A CA 1
ATOM 910 C C . VAL A 1 108 ? -1.459 -8.542 -1.453 1.00 87.31 108 VAL A C 1
ATOM 912 O O . VAL A 1 108 ? -0.315 -8.301 -1.072 1.00 87.31 108 VAL A O 1
ATOM 915 N N . LYS A 1 109 ? -1.713 -8.975 -2.693 1.00 81.00 109 LYS A N 1
ATOM 916 C CA . LYS A 1 109 ? -0.675 -9.151 -3.719 1.00 81.00 109 LYS A CA 1
ATOM 917 C C . LYS A 1 109 ? 0.108 -7.859 -3.935 1.00 81.00 109 LYS A C 1
ATOM 919 O O . LYS A 1 109 ? 1.336 -7.892 -3.962 1.00 81.00 109 LYS A O 1
ATOM 924 N N . GLU A 1 110 ? -0.590 -6.735 -4.061 1.00 73.94 110 GLU A N 1
ATOM 925 C CA . GLU A 1 110 ? 0.035 -5.421 -4.185 1.00 73.94 110 GLU A CA 1
ATOM 926 C C . GLU A 1 110 ? 0.753 -5.015 -2.893 1.00 73.94 110 GLU A C 1
ATOM 928 O O . GLU A 1 110 ? 1.858 -4.488 -2.954 1.00 73.94 110 GLU A O 1
ATOM 933 N N . ALA A 1 111 ? 0.173 -5.281 -1.719 1.00 79.19 111 ALA A N 1
ATOM 934 C CA . ALA A 1 111 ? 0.784 -4.940 -0.435 1.00 79.19 111 ALA A CA 1
ATOM 935 C C . ALA A 1 111 ? 2.129 -5.653 -0.222 1.00 79.19 111 ALA A C 1
ATOM 937 O O . ALA A 1 111 ? 3.105 -5.008 0.159 1.00 79.19 111 ALA A O 1
ATOM 938 N N . ILE A 1 112 ? 2.189 -6.959 -0.507 1.00 76.38 112 ILE A N 1
ATOM 939 C CA . ILE A 1 112 ? 3.399 -7.783 -0.363 1.00 76.38 112 ILE A CA 1
ATOM 940 C C . ILE A 1 112 ? 4.499 -7.301 -1.311 1.00 76.38 112 ILE A C 1
ATOM 942 O O . ILE A 1 112 ? 5.656 -7.216 -0.917 1.00 76.38 112 ILE A O 1
ATOM 946 N N . LYS A 1 113 ? 4.140 -6.963 -2.553 1.00 64.94 113 LYS A N 1
ATOM 947 C CA . LYS A 1 113 ? 5.101 -6.526 -3.577 1.00 64.94 113 LYS A CA 1
ATOM 948 C C . LYS A 1 113 ? 5.589 -5.091 -3.393 1.00 64.94 113 LYS A C 1
ATOM 950 O O . LYS A 1 113 ? 6.610 -4.716 -3.962 1.00 64.94 113 LYS A O 1
ATOM 955 N N . LYS A 1 114 ? 4.842 -4.269 -2.655 1.00 59.84 114 LYS A N 1
ATOM 956 C CA . LYS A 1 114 ? 5.200 -2.877 -2.388 1.00 59.84 114 LYS A CA 1
ATOM 957 C C . LYS A 1 114 ? 6.180 -2.786 -1.227 1.00 59.84 114 LYS A C 1
ATOM 959 O O . LYS A 1 114 ? 5.997 -3.422 -0.185 1.00 59.84 114 LYS A O 1
ATOM 964 N N . HIS A 1 115 ? 7.149 -1.887 -1.384 1.00 62.31 115 HIS A N 1
ATOM 965 C CA . HIS A 1 115 ? 7.980 -1.413 -0.284 1.00 62.31 115 HIS A CA 1
ATOM 966 C C . HIS A 1 115 ? 7.089 -0.961 0.888 1.00 62.31 115 HIS A C 1
ATOM 968 O O . HIS A 1 115 ? 6.046 -0.350 0.620 1.00 62.31 115 HIS A O 1
ATOM 974 N N . PRO A 1 116 ? 7.458 -1.209 2.163 1.00 64.69 116 PRO A N 1
ATOM 975 C CA . PRO A 1 116 ? 6.641 -0.830 3.315 1.00 64.69 116 PRO A CA 1
ATOM 976 C C . PRO A 1 116 ? 6.114 0.608 3.229 1.00 64.69 116 PRO A C 1
ATOM 978 O O . PRO A 1 116 ? 4.905 0.819 3.278 1.00 64.69 116 PRO A O 1
ATOM 981 N N . TYR A 1 117 ? 6.973 1.592 2.950 1.00 59.78 117 TYR A N 1
ATOM 982 C CA . TYR A 1 117 ? 6.585 3.011 2.819 1.00 59.78 117 TYR A CA 1
ATOM 983 C C . TYR A 1 117 ? 5.727 3.368 1.590 1.00 59.78 117 TYR A C 1
ATOM 985 O O . TYR A 1 117 ? 5.347 4.516 1.419 1.00 59.78 117 TYR A O 1
ATOM 993 N N . SER A 1 118 ? 5.378 2.406 0.733 1.00 57.12 118 SER A N 1
ATOM 994 C CA . SER A 1 118 ? 4.536 2.603 -0.467 1.00 57.12 118 SER A CA 1
ATOM 995 C C . SER A 1 118 ? 3.158 1.968 -0.369 1.00 57.12 118 SER A C 1
ATOM 997 O O . SER A 1 118 ? 2.345 2.057 -1.294 1.00 57.12 118 SER A O 1
ATOM 999 N N . ARG A 1 119 ? 2.918 1.264 0.728 1.00 69.75 119 ARG A N 1
ATOM 1000 C CA . ARG A 1 119 ? 1.636 0.651 1.029 1.00 69.75 119 ARG A CA 1
ATOM 1001 C C . ARG A 1 119 ? 0.660 1.741 1.464 1.00 69.75 119 ARG A C 1
ATOM 1003 O O . ARG A 1 119 ? 1.024 2.641 2.215 1.00 69.75 119 ARG A O 1
ATOM 1010 N N . THR A 1 120 ? -0.581 1.650 0.998 1.00 76.94 120 THR A N 1
ATOM 1011 C CA . THR A 1 120 ? -1.675 2.465 1.545 1.00 76.94 120 THR A CA 1
ATOM 1012 C C . THR A 1 120 ? -1.931 2.090 3.009 1.00 76.94 120 THR A C 1
ATOM 1014 O O . THR A 1 120 ? -1.542 0.997 3.433 1.00 76.94 120 THR A O 1
ATOM 1017 N N . CYS A 1 121 ? -2.637 2.941 3.767 1.00 78.31 121 CYS A N 1
ATOM 1018 C CA . CYS A 1 121 ? -3.038 2.615 5.144 1.00 78.31 121 CYS A CA 1
ATOM 1019 C C . CYS A 1 121 ? -3.727 1.243 5.203 1.00 78.31 121 CYS A C 1
ATOM 1021 O O . CYS A 1 121 ? -3.350 0.397 6.005 1.00 78.31 121 CYS A O 1
ATOM 1023 N N . ALA A 1 122 ? -4.642 0.978 4.262 1.00 84.31 122 ALA A N 1
ATOM 1024 C CA . ALA A 1 122 ? -5.327 -0.306 4.134 1.00 84.31 122 ALA A CA 1
ATOM 1025 C C . ALA A 1 122 ? -4.362 -1.486 3.924 1.00 84.31 122 ALA A C 1
ATOM 1027 O O . ALA A 1 122 ? -4.489 -2.530 4.555 1.00 84.31 122 ALA A O 1
ATOM 1028 N N . GLN A 1 123 ? -3.387 -1.331 3.024 1.00 85.56 123 GLN A N 1
ATOM 1029 C CA . GLN A 1 123 ? -2.409 -2.377 2.725 1.00 85.56 123 GLN A CA 1
ATOM 1030 C C . GLN A 1 123 ? -1.521 -2.690 3.932 1.00 85.56 123 GLN A C 1
ATOM 1032 O O . GLN A 1 123 ? -1.227 -3.858 4.174 1.00 85.56 123 GLN A O 1
ATOM 1037 N N . ARG A 1 124 ? -1.101 -1.673 4.695 1.00 86.44 124 ARG A N 1
ATOM 1038 C CA . ARG A 1 124 ? -0.326 -1.887 5.926 1.00 86.44 124 ARG A CA 1
ATOM 1039 C C . ARG A 1 124 ? -1.161 -2.475 7.040 1.00 86.44 124 ARG A C 1
ATOM 1041 O O . ARG A 1 124 ? -0.729 -3.469 7.602 1.00 86.44 124 ARG A O 1
ATOM 1048 N N . ALA A 1 125 ? -2.338 -1.914 7.313 1.00 90.62 125 ALA A N 1
ATOM 1049 C CA . ALA A 1 125 ? -3.240 -2.432 8.334 1.00 90.62 125 ALA A CA 1
ATOM 1050 C C . ALA A 1 125 ? -3.505 -3.926 8.108 1.00 90.62 125 ALA A C 1
ATOM 1052 O O . ALA A 1 125 ? -3.360 -4.721 9.031 1.00 90.62 125 ALA A O 1
ATOM 1053 N N . PHE A 1 126 ? -3.763 -4.327 6.856 1.00 96.62 126 PHE A N 1
ATOM 1054 C CA . PHE A 1 126 ? -3.930 -5.736 6.507 1.00 96.62 126 PHE A CA 1
ATOM 1055 C C . PHE A 1 126 ? -2.695 -6.574 6.862 1.00 96.62 126 PHE A C 1
ATOM 1057 O O . PHE A 1 126 ? -2.829 -7.633 7.468 1.00 96.62 126 PHE A O 1
ATOM 1064 N N . LEU A 1 127 ? -1.497 -6.125 6.473 1.00 94.69 127 LEU A N 1
ATOM 1065 C CA . LEU A 1 127 ? -0.267 -6.875 6.731 1.00 94.69 127 LEU A CA 1
ATOM 1066 C C . LEU A 1 127 ? 0.097 -6.914 8.217 1.00 94.69 127 LEU A C 1
ATOM 1068 O O . LEU A 1 127 ? 0.482 -7.972 8.685 1.00 94.69 127 LEU A O 1
ATOM 1072 N N . PHE A 1 128 ? -0.082 -5.831 8.975 1.00 95.31 128 PHE A N 1
ATOM 1073 C CA . PHE A 1 128 ? 0.142 -5.844 10.424 1.00 95.31 128 PHE A CA 1
ATOM 1074 C C . PHE A 1 128 ? -0.784 -6.839 11.124 1.00 95.31 128 PHE A C 1
ATOM 1076 O O . PHE A 1 128 ? -0.335 -7.594 11.976 1.00 95.31 128 PHE A O 1
ATOM 1083 N N . ILE A 1 129 ? -2.053 -6.908 10.712 1.00 97.50 129 ILE A N 1
ATOM 1084 C CA . ILE A 1 129 ? -2.993 -7.916 11.216 1.00 97.50 129 ILE A CA 1
ATOM 1085 C C . ILE A 1 129 ? -2.539 -9.338 10.850 1.00 97.50 129 ILE A C 1
ATOM 1087 O O . ILE A 1 129 ? -2.594 -10.241 11.684 1.00 97.50 129 ILE A O 1
ATOM 1091 N N . ALA A 1 130 ? -2.111 -9.547 9.603 1.00 97.19 130 ALA A N 1
ATOM 1092 C CA . ALA A 1 130 ? -1.677 -10.853 9.111 1.00 97.19 130 ALA A CA 1
ATOM 1093 C C . ALA A 1 130 ? -0.349 -11.328 9.727 1.00 97.19 130 ALA A C 1
ATOM 1095 O O . ALA A 1 130 ? -0.117 -12.533 9.805 1.00 97.19 130 ALA A O 1
ATOM 1096 N N . ASP A 1 131 ? 0.508 -10.398 10.142 1.00 95.31 131 ASP A N 1
ATOM 1097 C CA . ASP A 1 131 ? 1.869 -10.676 10.613 1.00 95.31 131 ASP A CA 1
ATOM 1098 C C . ASP A 1 131 ? 1.959 -10.687 12.142 1.00 95.31 131 ASP A C 1
ATOM 1100 O O . ASP A 1 131 ? 2.982 -11.080 12.693 1.00 95.31 131 ASP A O 1
ATOM 1104 N N . ALA A 1 132 ? 0.888 -10.283 12.828 1.00 96.31 132 ALA A N 1
ATOM 1105 C CA . ALA A 1 132 ? 0.803 -10.331 14.274 1.00 96.31 132 ALA A CA 1
ATOM 1106 C C . ALA A 1 132 ? 0.656 -11.775 14.773 1.00 96.31 132 ALA A C 1
ATOM 1108 O O . ALA A 1 132 ? -0.359 -12.435 14.517 1.00 96.31 132 ALA A O 1
ATOM 1109 N N . ASP A 1 133 ? 1.623 -12.204 15.579 1.00 95.69 133 ASP A N 1
ATOM 1110 C CA . ASP A 1 133 ? 1.668 -13.508 16.239 1.00 95.69 133 ASP A CA 1
ATOM 1111 C C . ASP A 1 133 ? 1.439 -13.387 17.760 1.00 95.69 133 ASP A C 1
ATOM 1113 O O . ASP A 1 133 ? 1.534 -12.306 18.344 1.00 95.69 133 ASP A O 1
ATOM 1117 N N . GLY A 1 134 ? 1.124 -14.510 18.415 1.00 97.25 134 GLY A N 1
ATOM 1118 C CA . GLY A 1 134 ? 0.922 -14.589 19.868 1.00 97.25 134 GLY A CA 1
ATOM 1119 C C . GLY A 1 134 ? -0.545 -14.595 20.305 1.00 97.25 134 GLY A C 1
ATOM 1120 O O . GLY A 1 134 ? -1.442 -14.965 19.545 1.00 97.25 134 GLY A O 1
ATOM 1121 N N . THR A 1 135 ? -0.800 -14.220 21.560 1.00 98.00 135 THR A N 1
ATOM 1122 C CA . THR A 1 135 ? -2.167 -14.125 22.101 1.00 98.00 135 THR A CA 1
ATOM 1123 C C . THR A 1 135 ? -2.929 -12.956 21.476 1.00 98.00 135 THR A C 1
ATOM 1125 O O . THR A 1 135 ? -2.328 -12.021 20.947 1.00 98.00 135 THR A O 1
ATOM 1128 N N . LEU A 1 136 ? -4.264 -12.956 21.562 1.00 98.06 136 LEU A N 1
ATOM 1129 C CA . LEU A 1 136 ? -5.084 -11.865 21.018 1.00 98.06 136 LEU A CA 1
ATOM 1130 C C . LEU A 1 136 ? -4.646 -10.488 21.553 1.00 98.06 136 LEU A C 1
ATOM 1132 O O . LEU A 1 136 ? -4.507 -9.545 20.777 1.00 98.06 136 LEU A O 1
ATOM 1136 N N . GLN A 1 137 ? -4.346 -10.395 22.853 1.00 98.00 137 GLN A N 1
ATOM 1137 C CA . GLN A 1 137 ? -3.850 -9.171 23.489 1.00 98.00 137 GLN A CA 1
ATOM 1138 C C . GLN A 1 137 ? -2.509 -8.712 22.908 1.00 98.00 137 GLN A C 1
ATOM 1140 O O . GLN A 1 137 ? -2.352 -7.535 22.584 1.00 98.00 137 GLN A O 1
ATOM 1145 N N . GLN A 1 138 ? -1.553 -9.634 22.754 1.00 98.00 138 GLN A N 1
ATOM 1146 C CA . GLN A 1 138 ? -0.236 -9.338 22.180 1.00 98.00 138 GLN A CA 1
ATOM 1147 C C . GLN A 1 138 ? -0.359 -8.870 20.730 1.00 98.00 138 GLN A C 1
ATOM 1149 O O . GLN A 1 138 ? 0.266 -7.884 20.348 1.00 98.00 138 GLN A O 1
ATOM 1154 N N . ARG A 1 139 ? -1.220 -9.528 19.946 1.00 98.31 139 ARG A N 1
ATOM 1155 C CA . ARG A 1 139 ? -1.472 -9.180 18.544 1.00 98.31 139 ARG A CA 1
ATOM 1156 C C . ARG A 1 139 ? -2.078 -7.786 18.413 1.00 98.31 139 ARG A C 1
ATOM 1158 O O . ARG A 1 139 ? -1.572 -6.993 17.630 1.00 98.31 139 ARG A O 1
ATOM 1165 N N . ILE A 1 140 ? -3.104 -7.456 19.204 1.00 98.19 140 ILE A N 1
ATOM 1166 C CA . ILE A 1 140 ? -3.712 -6.111 19.225 1.00 98.19 140 ILE A CA 1
ATOM 1167 C C . ILE A 1 140 ? -2.661 -5.053 19.575 1.00 98.19 140 ILE A C 1
ATOM 1169 O O . ILE A 1 140 ? -2.499 -4.088 18.831 1.00 98.19 140 ILE A O 1
ATOM 1173 N N . ALA A 1 141 ? -1.917 -5.258 20.666 1.00 97.38 141 ALA A N 1
ATOM 1174 C CA . ALA A 1 141 ? -0.890 -4.318 21.109 1.00 97.38 141 ALA A CA 1
ATOM 1175 C C . ALA A 1 141 ? 0.200 -4.112 20.044 1.00 97.38 141 ALA A C 1
ATOM 1177 O O . ALA A 1 141 ? 0.595 -2.977 19.782 1.00 97.38 141 ALA A O 1
ATOM 1178 N N . HIS A 1 142 ? 0.643 -5.192 19.393 1.00 96.56 142 HIS A N 1
ATOM 1179 C CA . HIS A 1 142 ? 1.604 -5.128 18.296 1.00 96.56 142 HIS A CA 1
ATOM 1180 C C . HIS A 1 142 ? 1.060 -4.333 17.104 1.00 96.56 142 HIS A C 1
ATOM 1182 O O . HIS A 1 142 ? 1.735 -3.428 16.624 1.00 96.56 142 HIS A O 1
ATOM 1188 N N . ILE A 1 143 ? -0.170 -4.615 16.656 1.00 96.56 143 ILE A N 1
ATOM 1189 C CA . ILE A 1 143 ? -0.775 -3.922 15.509 1.00 96.56 143 ILE A CA 1
ATOM 1190 C C . ILE A 1 143 ? -0.893 -2.420 15.779 1.00 96.56 143 ILE A C 1
ATOM 1192 O O . ILE A 1 143 ? -0.555 -1.630 14.901 1.00 96.56 143 ILE A O 1
ATOM 1196 N N . ILE A 1 144 ? -1.348 -2.020 16.972 1.00 95.75 144 ILE A N 1
ATOM 1197 C CA . ILE A 1 144 ? -1.457 -0.601 17.349 1.00 95.75 144 ILE A CA 1
ATOM 1198 C C . ILE A 1 144 ? -0.073 0.046 17.357 1.00 95.75 144 ILE A C 1
ATOM 1200 O O . ILE A 1 144 ? 0.121 1.068 16.709 1.00 95.75 144 ILE A O 1
ATOM 1204 N N . ALA A 1 145 ? 0.909 -0.578 18.012 1.00 94.00 145 ALA A N 1
ATOM 1205 C CA . ALA A 1 145 ? 2.263 -0.038 18.085 1.00 94.00 145 ALA A CA 1
ATOM 1206 C C . ALA A 1 145 ? 2.916 0.105 16.699 1.00 94.00 145 ALA A C 1
ATOM 1208 O O . ALA A 1 145 ? 3.592 1.101 16.440 1.00 94.00 145 ALA A O 1
ATOM 1209 N N . GLU A 1 146 ? 2.715 -0.858 15.795 1.00 91.38 146 GLU A N 1
ATOM 1210 C CA . GLU A 1 146 ? 3.197 -0.773 14.412 1.00 91.38 146 GLU A CA 1
ATOM 1211 C C . GLU A 1 146 ? 2.429 0.268 13.593 1.00 91.38 146 GLU A C 1
ATOM 1213 O O . GLU A 1 146 ? 3.034 0.947 12.765 1.00 91.38 146 GLU A O 1
ATOM 1218 N N . GLN A 1 147 ? 1.124 0.445 13.821 1.00 87.25 147 GLN A N 1
ATOM 1219 C CA . GLN A 1 147 ? 0.365 1.525 13.190 1.00 87.25 147 GLN A CA 1
ATOM 1220 C C . GLN A 1 147 ? 0.817 2.899 13.671 1.00 87.25 147 GLN A C 1
ATOM 1222 O O . GLN A 1 147 ? 1.019 3.774 12.837 1.00 87.25 147 GLN A O 1
ATOM 1227 N N . ASP A 1 148 ? 1.016 3.095 14.971 1.00 86.25 148 ASP A N 1
ATOM 1228 C CA . ASP A 1 148 ? 1.474 4.364 15.536 1.00 86.25 148 ASP A CA 1
ATOM 1229 C C . ASP A 1 148 ? 2.897 4.679 15.093 1.00 86.25 148 ASP A C 1
ATOM 1231 O O . ASP A 1 148 ? 3.171 5.785 14.622 1.00 86.25 148 ASP A O 1
ATOM 1235 N N . ARG A 1 149 ? 3.800 3.689 15.158 1.00 84.56 149 ARG A N 1
ATOM 1236 C CA . ARG A 1 149 ? 5.156 3.822 14.619 1.00 84.56 149 ARG A CA 1
ATOM 1237 C C . ARG A 1 149 ? 5.100 4.148 13.138 1.00 84.56 149 ARG A C 1
ATOM 1239 O O . ARG A 1 149 ? 5.791 5.059 12.691 1.00 84.56 149 ARG A O 1
ATOM 1246 N N . TRP A 1 150 ? 4.253 3.449 12.385 1.00 79.25 150 TRP A N 1
ATOM 1247 C CA . TRP A 1 150 ? 4.088 3.731 10.976 1.00 79.25 150 TRP A CA 1
ATOM 1248 C C . TRP A 1 150 ? 3.548 5.131 10.736 1.00 79.25 150 TRP A C 1
ATOM 1250 O O . TRP A 1 150 ? 4.106 5.807 9.895 1.00 79.25 150 TRP A O 1
ATOM 1260 N N . HIS A 1 151 ? 2.509 5.593 11.424 1.00 74.06 151 HIS A N 1
ATOM 1261 C CA . HIS A 1 151 ? 2.004 6.951 11.255 1.00 74.06 151 HIS A CA 1
ATOM 1262 C C . HIS A 1 151 ? 3.085 7.973 11.609 1.00 74.06 151 HIS A C 1
ATOM 1264 O O . HIS A 1 151 ? 3.310 8.907 10.846 1.00 74.06 151 HIS A O 1
ATOM 1270 N N . ALA A 1 152 ? 3.822 7.756 12.699 1.00 73.94 152 ALA A N 1
ATOM 1271 C CA . ALA A 1 152 ? 4.934 8.612 13.082 1.00 73.94 152 ALA A CA 1
ATOM 1272 C C . ALA A 1 152 ? 6.026 8.651 12.000 1.00 73.94 152 ALA A C 1
ATOM 1274 O O . ALA A 1 152 ? 6.503 9.728 11.668 1.00 73.94 152 ALA A O 1
ATOM 1275 N N . GLU A 1 153 ? 6.405 7.511 11.418 1.00 63.62 153 GLU A N 1
ATOM 1276 C CA . GLU A 1 153 ? 7.407 7.417 10.344 1.00 63.62 153 GLU A CA 1
ATOM 1277 C C . GLU A 1 153 ? 6.884 7.894 8.987 1.00 63.62 153 GLU A C 1
ATOM 1279 O O . GLU A 1 153 ? 7.555 8.621 8.272 1.00 63.62 153 GLU A O 1
ATOM 1284 N N . ALA A 1 154 ? 5.655 7.555 8.628 1.00 55.22 154 ALA A N 1
ATOM 1285 C CA . ALA A 1 154 ? 5.006 7.975 7.393 1.00 55.22 154 ALA A CA 1
ATOM 1286 C C . ALA A 1 154 ? 4.809 9.480 7.337 1.00 55.22 154 ALA A C 1
ATOM 1288 O O . ALA A 1 154 ? 4.645 10.012 6.252 1.00 55.22 154 ALA A O 1
ATOM 1289 N N . LEU A 1 155 ? 4.781 10.149 8.487 1.00 51.56 155 LEU A N 1
ATOM 1290 C CA . LEU A 1 155 ? 4.727 11.599 8.581 1.00 51.56 155 LEU A CA 1
ATOM 1291 C C . LEU A 1 155 ? 6.124 12.218 8.740 1.00 51.56 155 LEU A C 1
ATOM 1293 O O . LEU A 1 155 ? 6.265 13.432 8.578 1.00 51.56 155 LEU A O 1
ATOM 1297 N N . LYS A 1 156 ? 7.173 11.420 9.007 1.00 46.81 156 LYS A N 1
ATOM 1298 C CA . LYS A 1 156 ? 8.555 11.910 9.009 1.00 46.81 156 LYS A CA 1
ATOM 1299 C C . LYS A 1 156 ? 8.945 12.288 7.594 1.00 46.81 156 LYS A C 1
ATOM 1301 O O . LYS A 1 156 ? 8.920 11.483 6.662 1.00 46.81 156 LYS A O 1
ATOM 1306 N N . MET A 1 157 ? 9.374 13.539 7.471 1.00 35.75 157 MET A N 1
ATOM 1307 C CA . MET A 1 157 ? 9.797 14.111 6.204 1.00 35.75 157 MET A CA 1
ATOM 1308 C C . MET A 1 157 ? 10.816 13.236 5.475 1.00 35.75 157 MET A C 1
ATOM 1310 O O . MET A 1 157 ? 10.556 13.040 4.309 1.00 35.75 157 MET A O 1
ATOM 1314 N N . PRO A 1 158 ? 11.863 12.639 6.088 1.00 39.78 158 PRO A N 1
ATOM 1315 C CA . PRO A 1 158 ? 12.810 11.736 5.411 1.00 39.78 158 PRO A CA 1
ATOM 1316 C C . PRO A 1 158 ? 12.231 10.468 4.746 1.00 39.78 158 PRO A C 1
ATOM 1318 O O . PRO A 1 158 ? 12.733 10.048 3.702 1.00 39.78 158 PRO A O 1
ATOM 1321 N N . ASP A 1 159 ? 11.165 9.875 5.296 1.00 38.38 159 ASP A N 1
ATOM 1322 C CA . ASP A 1 159 ? 10.599 8.590 4.835 1.00 38.38 159 ASP A CA 1
ATOM 1323 C C . ASP A 1 159 ? 9.494 8.773 3.778 1.00 38.38 159 ASP A C 1
ATOM 1325 O O . ASP A 1 159 ? 9.215 7.892 2.958 1.00 38.38 159 ASP A O 1
ATOM 1329 N N . LEU A 1 160 ? 8.925 9.980 3.719 1.00 39.44 160 LEU A N 1
ATOM 1330 C CA . LEU A 1 160 ? 7.988 10.454 2.696 1.00 39.44 160 LEU A CA 1
ATOM 1331 C C . LEU A 1 160 ? 8.619 10.585 1.288 1.00 39.44 160 LEU A C 1
ATOM 1333 O O . LEU A 1 160 ? 7.932 10.915 0.315 1.00 39.44 160 LEU A O 1
ATOM 1337 N N . LEU A 1 161 ? 9.924 10.314 1.167 1.00 43.62 161 LEU A N 1
ATOM 1338 C CA . LEU A 1 161 ? 10.809 10.726 0.065 1.00 43.62 161 LEU A CA 1
ATOM 1339 C C . LEU A 1 161 ? 11.390 9.550 -0.715 1.00 43.62 161 LEU A C 1
ATOM 1341 O O . LEU A 1 161 ? 12.140 9.753 -1.671 1.00 43.62 161 LEU A O 1
ATOM 1345 N N . PHE A 1 162 ? 11.031 8.319 -0.351 1.00 38.59 162 PHE A N 1
ATOM 1346 C CA . PHE A 1 162 ? 11.610 7.104 -0.921 1.00 38.59 162 PHE A CA 1
ATOM 1347 C C . PHE A 1 162 ? 10.905 6.688 -2.210 1.00 38.59 162 PHE A C 1
ATOM 1349 O O . PHE A 1 162 ? 9.755 6.270 -2.158 1.00 38.59 162 PHE A O 1
ATOM 1356 N N . ASP A 1 163 ? 11.511 6.870 -3.395 1.00 39.69 163 ASP A N 1
ATOM 1357 C CA . ASP A 1 163 ? 10.874 6.659 -4.718 1.00 39.69 163 ASP A CA 1
ATOM 1358 C C . ASP A 1 163 ? 10.587 5.178 -4.990 1.00 39.69 163 ASP A C 1
ATOM 1360 O O . ASP A 1 163 ? 11.514 4.441 -5.298 1.00 39.69 163 ASP A O 1
ATOM 1364 N N . PRO A 1 164 ? 9.329 4.694 -4.935 1.00 41.62 164 PRO A N 1
ATOM 1365 C CA . PRO A 1 164 ? 9.085 3.266 -5.059 1.00 41.62 164 PRO A CA 1
ATOM 1366 C C . PRO A 1 164 ? 8.837 2.823 -6.490 1.00 41.62 164 PRO A C 1
ATOM 1368 O O . PRO A 1 164 ? 8.656 1.634 -6.740 1.00 41.62 164 PRO A O 1
ATOM 1371 N N . ASN A 1 165 ? 8.846 3.744 -7.455 1.00 40.28 165 ASN A N 1
ATOM 1372 C CA . ASN A 1 165 ? 8.709 3.359 -8.853 1.00 40.28 165 ASN A CA 1
ATOM 1373 C C . ASN A 1 165 ? 9.993 2.762 -9.411 1.00 40.28 165 ASN A C 1
ATOM 1375 O O . ASN A 1 165 ? 10.020 2.430 -10.592 1.00 40.28 165 ASN A O 1
ATOM 1379 N N . HIS A 1 166 ? 11.006 2.525 -8.573 1.00 41.44 166 HIS A N 1
ATOM 1380 C CA . HIS A 1 166 ? 11.922 1.444 -8.864 1.00 41.44 166 HIS A CA 1
ATOM 1381 C C . HIS A 1 166 ? 11.114 0.168 -9.126 1.00 41.44 166 HIS A C 1
ATOM 1383 O O . HIS A 1 166 ? 11.224 -0.314 -10.225 1.00 41.44 166 HIS A O 1
ATOM 1389 N N . ALA A 1 167 ? 10.168 -0.307 -8.307 1.00 36.84 167 ALA A N 1
ATOM 1390 C CA . ALA A 1 167 ? 9.494 -1.598 -8.563 1.00 36.84 167 ALA A CA 1
ATOM 1391 C C . ALA A 1 167 ? 8.753 -1.712 -9.921 1.00 36.84 167 ALA A C 1
ATOM 1393 O O . ALA A 1 167 ? 8.859 -2.743 -10.586 1.00 36.84 167 ALA A O 1
ATOM 1394 N N . VAL A 1 168 ? 8.062 -0.661 -10.385 1.00 37.59 168 VAL A N 1
ATOM 1395 C CA . VAL A 1 168 ? 7.422 -0.659 -11.720 1.00 37.59 168 VAL A CA 1
ATOM 1396 C C . VAL A 1 168 ? 8.466 -0.505 -12.828 1.00 37.59 168 VAL A C 1
ATOM 1398 O O . VAL A 1 168 ? 8.392 -1.201 -13.830 1.00 37.59 168 VAL A O 1
ATOM 1401 N N . VAL A 1 169 ? 9.514 0.302 -12.633 1.00 38.72 169 VAL A N 1
ATOM 1402 C CA . VAL A 1 169 ? 10.667 0.364 -13.556 1.00 38.72 169 VAL A CA 1
ATOM 1403 C C . VAL A 1 169 ? 11.553 -0.898 -13.468 1.00 38.72 169 VAL A C 1
ATOM 1405 O O . VAL A 1 169 ? 12.288 -1.199 -14.396 1.00 38.72 169 VAL A O 1
ATOM 1408 N N . LEU A 1 170 ? 11.467 -1.688 -12.403 1.00 40.34 170 LEU A N 1
ATOM 1409 C CA . LEU A 1 170 ? 12.213 -2.926 -12.167 1.00 40.34 170 LEU A CA 1
ATOM 1410 C C . LEU A 1 170 ? 11.475 -4.113 -12.788 1.00 40.34 170 LEU A C 1
ATOM 1412 O O . LEU A 1 170 ? 12.114 -5.017 -13.313 1.00 40.34 170 LEU A O 1
ATOM 1416 N N . CYS A 1 171 ? 10.138 -4.089 -12.792 1.00 39.47 171 CYS A N 1
ATOM 1417 C CA . CYS A 1 171 ? 9.323 -5.072 -13.503 1.00 39.47 171 CYS A CA 1
ATOM 1418 C C . CYS A 1 171 ? 9.117 -4.724 -14.990 1.00 39.47 171 CYS A C 1
ATOM 1420 O O . CYS A 1 171 ? 8.945 -5.641 -15.788 1.00 39.47 171 CYS A O 1
ATOM 1422 N N . GLU A 1 172 ? 9.140 -3.438 -15.376 1.00 41.47 172 GLU A N 1
ATOM 1423 C CA . GLU A 1 172 ? 8.851 -2.984 -16.753 1.00 41.47 172 GLU A CA 1
ATOM 1424 C C . GLU A 1 172 ? 9.996 -2.249 -17.475 1.00 41.47 172 GLU A C 1
ATOM 1426 O O . GLU A 1 172 ? 9.893 -2.016 -18.679 1.00 41.47 172 GLU A O 1
ATOM 1431 N N . GLY A 1 173 ? 11.062 -1.835 -16.781 1.00 41.28 173 GLY A N 1
ATOM 1432 C CA . GLY A 1 173 ? 12.264 -1.223 -17.383 1.00 41.28 173 GLY A CA 1
ATOM 1433 C C . GLY A 1 173 ? 13.361 -2.236 -17.714 1.00 41.28 173 GLY A C 1
ATOM 1434 O O . GLY A 1 173 ? 14.315 -1.922 -18.421 1.00 41.28 173 GLY A O 1
ATOM 1435 N N . LEU A 1 174 ? 13.193 -3.469 -17.247 1.00 58.94 174 LEU A N 1
ATOM 1436 C CA . LEU A 1 174 ? 13.856 -4.639 -17.786 1.00 58.94 174 LEU A CA 1
ATOM 1437 C C . LEU A 1 174 ? 13.175 -4.994 -19.107 1.00 58.94 174 LEU A C 1
ATOM 1439 O O . LEU A 1 174 ? 12.053 -5.502 -19.134 1.00 58.94 174 LEU A O 1
ATOM 1443 N N . THR A 1 175 ? 13.838 -4.660 -20.210 1.00 68.88 175 THR A N 1
ATOM 1444 C CA . THR A 1 175 ? 13.289 -4.928 -21.538 1.00 68.88 175 THR A CA 1
ATOM 1445 C C . THR A 1 175 ? 13.534 -6.399 -21.830 1.00 68.88 175 THR A C 1
ATOM 1447 O O . THR A 1 175 ? 14.682 -6.847 -21.830 1.00 68.88 175 THR A O 1
ATOM 1450 N N . LYS A 1 176 ? 12.459 -7.177 -22.018 1.00 80.56 176 LYS A N 1
ATOM 1451 C CA . LYS A 1 176 ? 12.596 -8.534 -22.559 1.00 80.56 176 LYS A CA 1
ATOM 1452 C C . LYS A 1 176 ? 13.354 -8.417 -23.874 1.00 80.56 176 LYS A C 1
ATOM 1454 O O . LYS A 1 176 ? 12.916 -7.640 -24.722 1.00 80.56 176 LYS A O 1
ATOM 1459 N N . VAL A 1 177 ? 14.450 -9.159 -24.015 1.00 81.62 177 VAL A N 1
ATOM 1460 C CA . VAL A 1 177 ? 15.169 -9.194 -25.288 1.00 81.62 177 VAL A CA 1
ATOM 1461 C C . VAL A 1 177 ? 14.222 -9.776 -26.327 1.00 81.62 177 VAL A C 1
ATOM 1463 O O . VAL A 1 177 ? 13.635 -10.841 -26.122 1.00 81.62 177 VAL A O 1
ATOM 1466 N N . ARG A 1 178 ? 14.039 -9.055 -27.422 1.00 81.56 178 ARG A N 1
ATOM 1467 C CA . ARG A 1 178 ? 13.271 -9.504 -28.572 1.00 81.56 178 ARG A CA 1
ATOM 1468 C C . ARG A 1 178 ? 14.197 -10.069 -29.635 1.00 81.56 178 ARG A C 1
ATOM 1470 O O . ARG A 1 178 ? 15.392 -9.794 -29.683 1.00 81.56 178 ARG A O 1
ATOM 1477 N N . ILE A 1 179 ? 13.611 -10.866 -30.516 1.00 78.25 179 ILE A N 1
ATOM 1478 C CA . ILE A 1 179 ? 14.310 -11.493 -31.640 1.00 78.25 179 ILE A CA 1
ATOM 1479 C C . ILE A 1 179 ? 14.938 -10.439 -32.561 1.00 78.25 179 ILE A C 1
ATOM 1481 O O . ILE A 1 179 ? 16.028 -10.643 -33.092 1.00 78.25 179 ILE A O 1
ATOM 1485 N N . ASP A 1 180 ? 14.247 -9.320 -32.736 1.00 80.69 180 ASP A N 1
ATOM 1486 C CA . ASP A 1 180 ? 14.607 -8.183 -33.575 1.00 80.69 180 ASP A CA 1
ATOM 1487 C C . ASP A 1 180 ? 15.482 -7.145 -32.861 1.00 80.69 180 ASP A C 1
ATOM 1489 O O . ASP A 1 180 ? 15.946 -6.206 -33.507 1.00 80.69 180 ASP A O 1
ATOM 1493 N N . ASP A 1 181 ? 15.774 -7.318 -31.565 1.00 78.50 181 ASP A N 1
ATOM 1494 C CA . ASP A 1 181 ? 16.640 -6.376 -30.865 1.00 78.50 181 ASP A CA 1
ATOM 1495 C C . ASP A 1 181 ? 18.061 -6.407 -31.461 1.00 78.50 181 ASP A C 1
ATOM 1497 O O . ASP A 1 181 ? 18.620 -7.486 -31.715 1.00 78.50 181 ASP A O 1
ATOM 1501 N N . PRO A 1 182 ? 18.694 -5.232 -31.646 1.00 83.88 182 PRO A N 1
ATOM 1502 C CA . PRO A 1 182 ? 20.057 -5.141 -32.168 1.00 83.88 182 PRO A CA 1
ATOM 1503 C C . PRO A 1 182 ? 21.078 -5.738 -31.194 1.00 83.88 182 PRO A C 1
ATOM 1505 O O . PRO A 1 182 ? 22.156 -6.161 -31.602 1.00 83.88 182 PRO A O 1
ATOM 1508 N N . LYS A 1 183 ? 20.737 -5.781 -29.899 1.00 87.56 183 LYS A N 1
ATOM 1509 C CA . LYS A 1 183 ? 21.562 -6.360 -28.845 1.00 87.56 183 LYS A CA 1
ATOM 1510 C C . LYS A 1 183 ? 20.825 -7.525 -28.194 1.00 87.56 183 LYS A C 1
ATOM 1512 O O . LYS A 1 183 ? 19.894 -7.320 -27.421 1.00 87.56 183 LYS A O 1
ATOM 1517 N N . LYS A 1 184 ? 21.276 -8.739 -28.500 1.00 92.25 184 LYS A N 1
ATOM 1518 C CA . LYS A 1 184 ? 20.705 -10.002 -28.024 1.00 92.25 184 LYS A CA 1
ATOM 1519 C C . LYS A 1 184 ? 21.813 -11.042 -27.823 1.00 92.25 184 LYS A C 1
ATOM 1521 O O . LYS A 1 184 ? 22.860 -10.893 -28.454 1.00 92.25 184 LYS A O 1
ATOM 1526 N N . PRO A 1 185 ? 21.615 -12.050 -26.959 1.00 92.75 185 PRO A N 1
ATOM 1527 C CA . PRO A 1 185 ? 22.594 -13.117 -26.804 1.00 92.75 185 PRO A CA 1
ATOM 1528 C C . PRO A 1 185 ? 22.626 -14.001 -28.058 1.00 92.75 185 PRO A C 1
ATOM 1530 O O . PRO A 1 185 ? 21.586 -14.265 -28.669 1.00 92.75 185 PRO A O 1
ATOM 1533 N N . GLY A 1 186 ? 23.823 -14.434 -28.445 1.00 92.12 186 GLY A N 1
ATOM 1534 C CA . GLY A 1 186 ? 24.052 -15.432 -29.482 1.00 92.12 186 GLY A CA 1
ATOM 1535 C C . GLY A 1 186 ? 23.859 -16.869 -28.977 1.00 92.12 186 GLY A C 1
ATOM 1536 O O . GLY A 1 186 ? 23.713 -17.104 -27.774 1.00 92.12 186 GLY A O 1
ATOM 1537 N N . PRO A 1 187 ? 23.851 -17.863 -29.885 1.00 91.44 187 PRO A N 1
ATOM 1538 C CA . PRO A 1 187 ? 23.818 -19.271 -29.501 1.00 91.44 187 PRO A CA 1
ATOM 1539 C C . PRO A 1 187 ? 25.021 -19.635 -28.619 1.00 91.44 187 PRO A C 1
ATOM 1541 O O . PRO A 1 187 ? 26.163 -19.425 -29.016 1.00 91.44 187 PRO A O 1
ATOM 1544 N N . GLY A 1 188 ? 24.759 -20.198 -27.438 1.00 91.56 188 GLY A N 1
ATOM 1545 C CA . GLY A 1 188 ? 25.797 -20.602 -26.483 1.00 91.56 188 GLY A CA 1
ATOM 1546 C C . GLY A 1 188 ? 26.281 -19.497 -25.539 1.00 91.56 188 GLY A C 1
ATOM 1547 O O . GLY A 1 188 ? 27.055 -19.797 -24.631 1.00 91.56 188 GLY A O 1
ATOM 1548 N N . ASP A 1 189 ? 25.805 -18.257 -25.694 1.00 95.81 189 ASP A N 1
ATOM 1549 C CA . ASP A 1 189 ? 26.091 -17.194 -24.730 1.00 95.81 189 ASP A CA 1
ATOM 1550 C C . ASP A 1 189 ? 25.534 -17.549 -23.347 1.00 95.81 189 ASP A C 1
ATOM 1552 O O . ASP A 1 189 ? 24.446 -18.120 -23.199 1.00 95.81 189 ASP A O 1
ATOM 1556 N N . VAL A 1 190 ? 26.282 -17.156 -22.319 1.00 97.06 190 VAL A N 1
ATOM 1557 C CA . VAL A 1 190 ? 25.962 -17.441 -20.921 1.00 97.06 190 VAL A CA 1
ATOM 1558 C C . VAL A 1 190 ? 25.648 -16.173 -20.144 1.00 97.06 190 VAL A C 1
ATOM 1560 O O . VAL A 1 190 ? 26.170 -15.087 -20.408 1.00 97.06 190 VAL A O 1
ATOM 1563 N N . CYS A 1 191 ? 24.797 -16.316 -19.136 1.00 96.44 191 CYS A N 1
ATOM 1564 C CA . CYS A 1 191 ? 24.506 -15.254 -18.196 1.00 96.44 191 CYS A CA 1
ATOM 1565 C C . CYS A 1 191 ? 25.738 -14.958 -17.334 1.00 96.44 191 CYS A C 1
ATOM 1567 O O . CYS A 1 191 ? 26.251 -15.857 -16.675 1.00 96.44 191 CYS A O 1
ATOM 1569 N N . PRO A 1 192 ? 26.178 -13.697 -17.219 1.00 94.94 192 PRO A N 1
ATOM 1570 C CA . PRO A 1 192 ? 27.366 -13.349 -16.438 1.00 94.94 192 PRO A CA 1
ATOM 1571 C C . PRO A 1 192 ? 27.184 -13.495 -14.916 1.00 94.94 192 PRO A C 1
ATOM 1573 O O . PRO A 1 192 ? 28.139 -13.301 -14.172 1.00 94.94 192 PRO A O 1
ATOM 1576 N N . VAL A 1 193 ? 25.963 -13.772 -14.440 1.00 93.56 193 VAL A N 1
ATOM 1577 C CA . VAL A 1 193 ? 25.656 -13.925 -13.007 1.00 93.56 193 VAL A CA 1
ATOM 1578 C C . VAL A 1 193 ? 25.622 -15.395 -12.598 1.00 93.56 193 VAL A C 1
ATOM 1580 O O . VAL A 1 193 ? 26.314 -15.767 -11.660 1.00 93.56 193 VAL A O 1
ATOM 1583 N N . CYS A 1 194 ? 24.833 -16.233 -13.279 1.00 95.75 194 CYS A N 1
ATOM 1584 C CA . CYS A 1 194 ? 24.753 -17.667 -12.965 1.00 95.75 194 CYS A CA 1
ATOM 1585 C C . CYS A 1 194 ? 25.665 -18.542 -13.826 1.00 95.75 194 CYS A C 1
ATOM 1587 O O . CYS A 1 194 ? 25.786 -19.726 -13.545 1.00 95.75 194 CYS A O 1
ATOM 1589 N N . THR A 1 195 ? 26.289 -17.995 -14.874 1.00 96.19 195 THR A N 1
ATOM 1590 C CA . THR A 1 195 ? 27.115 -18.714 -15.865 1.00 96.19 195 THR A CA 1
ATOM 1591 C C . THR A 1 195 ? 26.384 -19.790 -16.677 1.00 96.19 195 THR A C 1
ATOM 1593 O O . THR A 1 195 ? 26.998 -20.464 -17.497 1.00 96.19 195 THR A O 1
ATOM 1596 N N . GLU A 1 196 ? 25.065 -19.915 -16.518 1.00 96.81 196 GLU A N 1
ATOM 1597 C CA . GLU A 1 196 ? 24.232 -20.801 -17.332 1.00 96.81 196 GLU A CA 1
ATOM 1598 C C . GLU A 1 196 ? 23.927 -20.184 -18.699 1.00 96.81 196 GLU A C 1
ATOM 1600 O O . GLU A 1 196 ? 23.861 -18.959 -18.847 1.00 96.81 196 GLU A O 1
ATOM 1605 N N . GLN A 1 197 ? 23.698 -21.040 -19.696 1.00 96.50 197 GLN A N 1
ATOM 1606 C CA . GLN A 1 197 ? 23.251 -20.607 -21.017 1.00 96.50 197 GLN A CA 1
ATOM 1607 C C . GLN A 1 197 ? 21.873 -19.949 -20.939 1.00 96.50 197 GLN A C 1
ATOM 1609 O O . GLN A 1 197 ? 20.991 -20.378 -20.187 1.00 96.50 197 GLN A O 1
ATOM 1614 N N . PHE A 1 198 ? 21.675 -18.913 -21.751 1.00 95.88 198 PHE A N 1
ATOM 1615 C CA . PHE A 1 198 ? 20.351 -18.321 -21.904 1.00 95.88 198 PHE A CA 1
ATOM 1616 C C . PHE A 1 198 ? 19.368 -19.326 -22.509 1.00 95.88 198 PHE A C 1
ATOM 1618 O O . PHE A 1 198 ? 19.741 -20.182 -23.312 1.00 95.88 198 PHE A O 1
ATOM 1625 N N . ALA A 1 199 ? 18.089 -19.189 -22.151 1.00 92.88 199 ALA A N 1
ATOM 1626 C CA . ALA A 1 199 ? 17.027 -19.988 -22.752 1.00 92.88 199 ALA A CA 1
ATOM 1627 C C . ALA A 1 199 ? 17.034 -19.832 -24.287 1.00 92.88 199 ALA A C 1
ATOM 1629 O O . ALA A 1 199 ? 17.361 -18.748 -24.790 1.00 92.88 199 ALA A O 1
ATOM 1630 N N . PRO A 1 200 ? 16.652 -20.871 -25.048 1.00 92.06 200 PRO A N 1
ATOM 1631 C CA . PRO A 1 200 ? 16.574 -20.777 -26.498 1.00 92.06 200 PRO A CA 1
ATOM 1632 C C . PRO A 1 200 ? 15.560 -19.708 -26.922 1.00 92.06 200 PRO A C 1
ATOM 1634 O O . PRO A 1 200 ? 14.589 -19.415 -26.225 1.00 92.06 200 PRO A O 1
ATOM 1637 N N . GLN A 1 201 ? 15.775 -19.127 -28.101 1.00 89.06 201 GLN A N 1
ATOM 1638 C CA . GLN A 1 201 ? 15.019 -17.972 -28.598 1.00 89.06 201 GLN A CA 1
ATOM 1639 C C . GLN A 1 201 ? 13.495 -18.177 -28.628 1.00 89.06 201 GLN A C 1
ATOM 1641 O O . GLN A 1 201 ? 12.738 -17.239 -28.372 1.00 89.06 201 GLN A O 1
ATOM 1646 N N . ALA A 1 202 ? 13.036 -19.405 -28.882 1.00 87.75 202 ALA A N 1
ATOM 1647 C CA . ALA A 1 202 ? 11.617 -19.764 -28.851 1.00 87.75 202 ALA A CA 1
ATOM 1648 C C . ALA A 1 202 ? 10.960 -19.544 -27.470 1.00 87.75 202 ALA A C 1
ATOM 1650 O O . ALA A 1 202 ? 9.747 -19.361 -27.381 1.00 87.75 202 ALA A O 1
ATOM 1651 N N . GLU A 1 203 ? 11.753 -19.507 -26.397 1.00 88.12 203 GLU A N 1
ATOM 1652 C CA . GLU A 1 203 ? 11.292 -19.427 -25.009 1.00 88.12 203 GLU A CA 1
ATOM 1653 C C . GLU A 1 203 ? 11.454 -18.033 -24.382 1.00 88.12 203 GLU A C 1
ATOM 1655 O O . GLU A 1 203 ? 10.985 -17.804 -23.265 1.00 88.12 203 GLU A O 1
ATOM 1660 N N . TRP A 1 204 ? 12.052 -17.061 -25.083 1.00 86.69 204 TRP A N 1
ATOM 1661 C CA . TRP A 1 204 ? 12.316 -15.716 -24.537 1.00 86.69 204 TRP A CA 1
ATOM 1662 C C . TRP A 1 204 ? 11.045 -14.967 -24.120 1.00 86.69 204 TRP A C 1
ATOM 1664 O O . TRP A 1 204 ? 11.046 -14.181 -23.170 1.00 86.69 204 TRP A O 1
ATOM 1674 N N . ASN A 1 205 ? 9.928 -15.234 -24.800 1.00 77.38 205 ASN A N 1
ATOM 1675 C CA . ASN A 1 205 ? 8.633 -14.648 -24.455 1.00 77.38 205 ASN A CA 1
ATOM 1676 C C . ASN A 1 205 ? 8.035 -15.232 -23.169 1.00 77.38 205 ASN A C 1
ATOM 1678 O O . ASN A 1 205 ? 7.174 -14.590 -22.552 1.00 77.38 205 ASN A O 1
ATOM 1682 N N . GLY A 1 206 ? 8.508 -16.409 -22.760 1.00 72.56 206 GLY A N 1
ATOM 1683 C CA . GLY A 1 206 ? 8.052 -17.133 -21.591 1.00 72.56 206 GLY A CA 1
ATOM 1684 C C . GLY A 1 206 ? 8.394 -16.451 -20.268 1.00 72.56 206 GLY A C 1
ATOM 1685 O O . GLY A 1 206 ? 8.904 -15.329 -20.183 1.00 72.56 206 GLY A O 1
ATOM 1686 N N . HIS A 1 207 ? 8.059 -17.154 -19.191 1.00 68.38 207 HIS A N 1
ATOM 1687 C CA . HIS A 1 207 ? 8.375 -16.738 -17.830 1.00 68.38 207 HIS A CA 1
ATOM 1688 C C . HIS A 1 207 ? 9.557 -17.495 -17.223 1.00 68.38 207 HIS A C 1
ATOM 1690 O O . HIS A 1 207 ? 9.793 -17.321 -16.030 1.00 68.38 207 HIS A O 1
ATOM 1696 N N . GLY A 1 208 ? 10.285 -18.278 -18.026 1.00 82.56 208 GLY A N 1
ATOM 1697 C CA . GLY A 1 208 ? 11.441 -19.046 -17.575 1.00 82.56 208 GLY A CA 1
ATOM 1698 C C . GLY A 1 208 ? 12.511 -18.162 -16.939 1.00 82.56 208 GLY A C 1
ATOM 1699 O O . GLY A 1 208 ? 12.733 -17.026 -17.368 1.00 82.56 208 GLY A O 1
ATOM 1700 N N . ASP A 1 209 ? 13.171 -18.684 -15.906 1.00 86.38 209 ASP A N 1
ATOM 1701 C CA . ASP A 1 209 ? 14.198 -17.945 -15.169 1.00 86.38 209 ASP A CA 1
ATOM 1702 C C . ASP A 1 209 ? 15.429 -17.647 -16.042 1.00 86.38 209 ASP A C 1
ATOM 1704 O O . ASP A 1 209 ? 16.026 -16.582 -15.888 1.00 86.38 209 ASP A O 1
ATOM 1708 N N . ASN A 1 210 ? 15.723 -18.495 -17.035 1.00 90.62 210 ASN A N 1
ATOM 1709 C CA . ASN A 1 210 ? 16.837 -18.309 -17.974 1.00 90.62 210 ASN A CA 1
ATOM 1710 C C . ASN A 1 210 ? 16.487 -17.458 -19.209 1.00 90.62 210 ASN A C 1
ATOM 1712 O O . ASN A 1 210 ? 17.326 -17.270 -20.090 1.00 90.62 210 ASN A O 1
ATOM 1716 N N . ALA A 1 211 ? 15.271 -16.905 -19.285 1.00 91.88 211 ALA A N 1
ATOM 1717 C CA . ALA A 1 211 ? 14.915 -15.971 -20.349 1.00 91.88 211 ALA A CA 1
ATOM 1718 C C . ALA A 1 211 ? 15.774 -14.689 -20.246 1.00 91.88 211 ALA A C 1
ATOM 1720 O O . ALA A 1 211 ? 15.885 -14.123 -19.150 1.00 91.88 211 ALA A O 1
ATOM 1721 N N . PRO A 1 212 ? 16.373 -14.212 -21.353 1.00 93.31 212 PRO A N 1
ATOM 1722 C CA . PRO A 1 212 ? 17.275 -13.072 -21.328 1.00 93.31 212 PRO A CA 1
ATOM 1723 C C . PRO A 1 212 ? 16.534 -11.741 -21.194 1.00 93.31 212 PRO A C 1
ATOM 1725 O O . PRO A 1 212 ? 15.453 -11.510 -21.743 1.00 93.31 212 PRO A O 1
ATOM 1728 N N . VAL A 1 213 ? 17.168 -10.825 -20.475 1.00 89.69 213 VAL A N 1
ATOM 1729 C CA . VAL A 1 213 ? 16.654 -9.494 -20.176 1.00 89.69 213 VAL A CA 1
ATOM 1730 C C . VAL A 1 213 ? 17.752 -8.463 -20.405 1.00 89.69 213 VAL A C 1
ATOM 1732 O O . VAL A 1 213 ? 18.846 -8.592 -19.855 1.00 89.69 213 VAL A O 1
ATOM 1735 N N . LEU A 1 214 ? 17.440 -7.417 -21.173 1.00 88.00 214 LEU A N 1
ATOM 1736 C CA . LEU A 1 214 ? 18.341 -6.306 -21.457 1.00 88.00 214 LEU A CA 1
ATOM 1737 C C . LEU A 1 214 ? 18.175 -5.194 -20.415 1.00 88.00 214 LEU A C 1
ATOM 1739 O O . LEU A 1 214 ? 17.098 -4.616 -20.235 1.00 88.00 214 LEU A O 1
ATOM 1743 N N . ALA A 1 215 ? 19.273 -4.871 -19.742 1.00 83.44 215 ALA A N 1
ATOM 1744 C CA . ALA A 1 215 ? 19.382 -3.726 -18.854 1.00 83.44 215 ALA A CA 1
ATOM 1745 C C . ALA A 1 215 ? 19.529 -2.416 -19.643 1.00 83.44 215 ALA A C 1
ATOM 1747 O O . ALA A 1 215 ? 20.129 -2.397 -20.714 1.00 83.44 215 ALA A O 1
ATOM 1748 N N . SER A 1 216 ? 19.126 -1.282 -19.055 1.00 77.38 216 SER A N 1
ATOM 1749 C CA . SER A 1 216 ? 19.298 0.051 -19.673 1.00 77.38 216 SER A CA 1
ATOM 1750 C C . SER A 1 216 ? 20.757 0.424 -19.972 1.00 77.38 216 SER A C 1
ATOM 1752 O O . SER A 1 216 ? 21.021 1.260 -20.825 1.00 77.38 216 SER A O 1
ATOM 1754 N N . CYS A 1 217 ? 21.720 -0.187 -19.274 1.00 82.31 217 CYS A N 1
ATOM 1755 C CA . CYS A 1 217 ? 23.152 -0.025 -19.551 1.00 82.31 217 CYS A CA 1
ATOM 1756 C C . CYS A 1 217 ? 23.655 -0.907 -20.710 1.00 82.31 217 CYS A C 1
ATOM 1758 O O . CYS A 1 217 ? 24.845 -0.903 -21.015 1.00 82.31 217 CYS A O 1
ATOM 1760 N N . GLY A 1 218 ? 22.770 -1.701 -21.315 1.00 87.25 218 GLY A N 1
ATOM 1761 C CA . GLY A 1 218 ? 23.054 -2.604 -22.419 1.00 87.25 218 GLY A CA 1
ATOM 1762 C C . GLY A 1 218 ? 23.527 -4.003 -22.015 1.00 87.25 218 GLY A C 1
ATOM 1763 O O . GLY A 1 218 ? 23.798 -4.798 -22.903 1.00 87.25 218 GLY A O 1
ATOM 1764 N N . HIS A 1 219 ? 23.678 -4.337 -20.735 1.00 93.06 219 HIS A N 1
ATOM 1765 C CA . HIS A 1 219 ? 24.064 -5.698 -20.328 1.00 93.06 219 HIS A CA 1
ATOM 1766 C C . HIS A 1 219 ? 22.861 -6.647 -20.312 1.00 93.06 219 HIS A C 1
ATOM 1768 O O . HIS A 1 219 ? 21.747 -6.212 -20.020 1.00 93.06 219 HIS A O 1
ATOM 1774 N N . ILE A 1 220 ? 23.091 -7.926 -20.615 1.00 94.38 220 ILE A N 1
ATOM 1775 C CA . ILE A 1 220 ? 22.049 -8.957 -20.700 1.00 94.38 220 ILE A CA 1
ATOM 1776 C C . ILE A 1 220 ? 22.225 -9.958 -19.560 1.00 94.38 220 ILE A C 1
ATOM 1778 O O . ILE A 1 220 ? 23.344 -10.364 -19.251 1.00 94.38 220 ILE A O 1
ATOM 1782 N N . PHE A 1 221 ? 21.116 -10.347 -18.937 1.00 94.31 221 PHE A N 1
ATOM 1783 C CA . PHE A 1 221 ? 21.090 -11.265 -17.800 1.00 94.31 221 PHE A CA 1
ATOM 1784 C C . PHE A 1 221 ? 19.877 -12.190 -17.866 1.00 94.31 221 PHE A C 1
ATOM 1786 O O . PHE A 1 221 ? 18.876 -11.856 -18.500 1.00 94.31 221 PHE A O 1
ATOM 1793 N N . CYS A 1 222 ? 19.939 -13.323 -17.167 1.00 94.00 222 CYS A N 1
ATOM 1794 C CA . CYS A 1 222 ? 18.767 -14.158 -16.939 1.00 94.00 222 CYS A CA 1
ATOM 1795 C C . CYS A 1 222 ? 17.765 -13.407 -16.058 1.00 94.00 222 CYS A C 1
ATOM 1797 O O . CYS A 1 222 ? 18.135 -12.740 -15.083 1.00 94.00 222 CYS A O 1
ATOM 1799 N N . ARG A 1 223 ? 16.480 -13.544 -16.378 1.00 87.69 223 ARG A N 1
ATOM 1800 C CA . ARG A 1 223 ? 15.384 -12.947 -15.613 1.00 87.69 223 ARG A CA 1
ATOM 1801 C C . ARG A 1 223 ? 15.416 -13.359 -14.141 1.00 87.69 223 ARG A C 1
ATOM 1803 O O . ARG A 1 223 ? 15.235 -12.506 -13.273 1.00 87.69 223 ARG A O 1
ATOM 1810 N N . GLY A 1 224 ? 15.661 -14.640 -13.871 1.00 87.81 224 GLY A N 1
ATOM 1811 C CA . GLY A 1 224 ? 15.771 -15.192 -12.522 1.00 87.81 224 GLY A CA 1
ATOM 1812 C C . GLY A 1 224 ? 16.922 -14.559 -11.744 1.00 87.81 224 GLY A C 1
ATOM 1813 O O . GLY A 1 224 ? 16.719 -14.083 -10.630 1.00 87.81 224 GLY A O 1
ATOM 1814 N N . CYS A 1 225 ? 18.099 -14.440 -12.364 1.00 90.81 225 CYS A N 1
ATOM 1815 C CA . CYS A 1 225 ? 19.266 -13.810 -11.745 1.00 90.81 225 CYS A CA 1
ATOM 1816 C C . CYS A 1 225 ? 19.023 -12.346 -11.382 1.00 90.81 225 CYS A C 1
ATOM 1818 O O . CYS A 1 225 ? 19.358 -11.935 -10.277 1.00 90.81 225 CYS A O 1
ATOM 1820 N N . LEU A 1 226 ? 18.422 -11.554 -12.277 1.00 84.88 226 LEU A N 1
ATOM 1821 C CA . LEU A 1 226 ? 18.116 -10.153 -11.969 1.00 84.88 226 LEU A CA 1
ATOM 1822 C C . LEU A 1 226 ? 17.068 -10.000 -10.874 1.00 84.88 226 LEU A C 1
ATOM 1824 O O . LEU A 1 226 ? 17.151 -9.060 -10.084 1.00 84.88 226 LEU A O 1
ATOM 1828 N N . ARG A 1 227 ? 16.092 -10.910 -10.823 1.00 82.75 227 ARG A N 1
ATOM 1829 C CA . ARG A 1 227 ? 15.099 -10.943 -9.752 1.00 82.75 227 ARG A CA 1
ATOM 1830 C C . ARG A 1 227 ? 15.769 -11.215 -8.405 1.00 82.75 227 ARG A C 1
ATOM 1832 O O . ARG A 1 227 ? 15.608 -10.403 -7.502 1.00 82.75 227 ARG A O 1
ATOM 1839 N N . LEU A 1 228 ? 16.565 -12.282 -8.310 1.00 82.25 228 LEU A N 1
ATOM 1840 C CA . LEU A 1 228 ? 17.300 -12.640 -7.090 1.00 82.25 228 LEU A CA 1
ATOM 1841 C C . LEU A 1 228 ? 18.276 -11.534 -6.664 1.00 82.25 228 LEU A C 1
ATOM 1843 O O . LEU A 1 228 ? 18.335 -11.187 -5.491 1.00 82.25 228 LEU A O 1
ATOM 1847 N N . TRP A 1 229 ? 18.978 -10.919 -7.619 1.00 82.25 229 TRP A N 1
ATOM 1848 C CA . TRP A 1 229 ? 19.853 -9.769 -7.370 1.00 82.25 229 TRP A CA 1
ATOM 1849 C C . TRP A 1 229 ? 19.088 -8.563 -6.807 1.00 82.25 229 TRP A C 1
ATOM 1851 O O . TRP A 1 229 ? 19.594 -7.817 -5.970 1.00 82.25 229 TRP A O 1
ATOM 1861 N N . GLY A 1 230 ? 17.852 -8.351 -7.266 1.00 70.25 230 GLY A N 1
ATOM 1862 C CA . GLY A 1 230 ? 16.978 -7.294 -6.758 1.00 70.25 230 GLY A CA 1
ATOM 1863 C C . GLY A 1 230 ? 16.499 -7.561 -5.347 1.00 70.25 230 GLY A C 1
ATOM 1864 O O . GLY A 1 230 ? 16.563 -6.657 -4.518 1.00 70.25 230 GLY A O 1
ATOM 1865 N N . GLU A 1 231 ? 16.075 -8.793 -5.086 1.00 66.81 231 GLU A N 1
ATOM 1866 C CA . GLU A 1 231 ? 15.674 -9.263 -3.759 1.00 66.81 231 GLU A CA 1
ATOM 1867 C C . GLU A 1 231 ? 16.843 -9.097 -2.764 1.00 66.81 231 GLU A C 1
ATOM 1869 O O . GLU A 1 231 ? 16.692 -8.407 -1.759 1.00 66.81 231 GLU A O 1
ATOM 1874 N N . SER A 1 232 ? 18.057 -9.555 -3.106 1.00 66.81 232 SER A N 1
ATOM 1875 C CA . SER A 1 232 ? 19.226 -9.447 -2.215 1.00 66.81 232 SER A CA 1
ATOM 1876 C C . SER A 1 232 ? 19.663 -8.008 -1.921 1.00 66.81 232 SER A C 1
ATOM 1878 O O . SER A 1 232 ? 20.166 -7.711 -0.840 1.00 66.81 232 SER A O 1
ATOM 1880 N N . ILE A 1 233 ? 19.508 -7.094 -2.885 1.00 63.38 233 ILE A N 1
ATOM 1881 C CA . ILE A 1 233 ? 19.859 -5.679 -2.695 1.00 63.38 233 ILE A CA 1
ATOM 1882 C C . ILE A 1 233 ? 18.809 -4.954 -1.848 1.00 63.38 233 ILE A C 1
ATOM 1884 O O . ILE A 1 233 ? 19.173 -4.067 -1.074 1.00 63.38 233 ILE A O 1
ATOM 1888 N N . GLN A 1 234 ? 17.529 -5.315 -1.988 1.00 53.78 234 GLN A N 1
ATOM 1889 C CA . GLN A 1 234 ? 16.456 -4.760 -1.161 1.00 53.78 234 GLN A CA 1
ATOM 1890 C C . GLN A 1 234 ? 16.660 -5.112 0.313 1.00 53.78 234 GLN A C 1
ATOM 1892 O O . GLN A 1 234 ? 16.560 -4.222 1.156 1.00 53.78 234 GLN A O 1
ATOM 1897 N N . ASP A 1 235 ? 17.039 -6.356 0.604 1.00 47.22 235 ASP A N 1
ATOM 1898 C CA . ASP A 1 235 ? 17.309 -6.811 1.972 1.00 47.22 235 ASP A CA 1
ATOM 1899 C C . ASP A 1 235 ? 18.532 -6.112 2.597 1.00 47.22 235 ASP A C 1
ATOM 1901 O O . ASP A 1 235 ? 18.585 -5.905 3.808 1.00 47.22 235 ASP A O 1
ATOM 1905 N N . ALA A 1 236 ? 19.496 -5.681 1.776 1.00 44.75 236 ALA A N 1
ATOM 1906 C CA . ALA A 1 236 ? 20.713 -4.995 2.213 1.00 44.75 236 ALA A CA 1
ATOM 1907 C C . ALA A 1 236 ? 20.615 -3.453 2.219 1.00 44.75 236 ALA A C 1
ATOM 1909 O O . ALA A 1 236 ? 21.625 -2.778 2.428 1.00 44.75 236 ALA A O 1
ATOM 1910 N N . GLY A 1 237 ? 19.442 -2.869 1.931 1.00 47.00 237 GLY A N 1
ATOM 1911 C CA . GLY A 1 237 ? 19.268 -1.409 1.832 1.00 47.00 237 GLY A CA 1
ATOM 1912 C C . GLY A 1 237 ? 20.087 -0.756 0.706 1.00 47.00 237 GLY A C 1
ATOM 1913 O O . GLY A 1 237 ? 20.380 0.440 0.744 1.00 47.00 237 GLY A O 1
ATOM 1914 N N . GLY A 1 238 ? 20.508 -1.545 -0.286 1.00 54.16 238 GLY A N 1
ATOM 1915 C CA . GLY A 1 238 ? 21.448 -1.131 -1.319 1.00 54.16 238 GLY A CA 1
ATOM 1916 C C . GLY A 1 238 ? 20.802 -0.453 -2.531 1.00 54.16 238 GLY A C 1
ATOM 1917 O O . GLY A 1 238 ? 19.589 -0.439 -2.732 1.00 54.16 238 GLY A O 1
ATOM 1918 N N . THR A 1 239 ? 21.651 0.084 -3.410 1.00 58.50 239 THR A N 1
ATOM 1919 C CA . THR A 1 239 ? 21.223 0.667 -4.693 1.00 58.50 239 THR A CA 1
ATOM 1920 C C . THR A 1 239 ? 21.232 -0.396 -5.791 1.00 58.50 239 THR A C 1
ATOM 1922 O O . THR A 1 239 ? 22.235 -1.076 -5.999 1.00 58.50 239 THR A O 1
ATOM 1925 N N . PHE A 1 240 ? 20.125 -0.530 -6.530 1.00 70.25 240 PHE A N 1
ATOM 1926 C CA . PHE A 1 240 ? 19.968 -1.545 -7.577 1.00 70.25 240 PHE A CA 1
ATOM 1927 C C . PHE A 1 240 ? 20.814 -1.212 -8.822 1.00 70.25 240 PHE A C 1
ATOM 1929 O O . PHE A 1 240 ? 20.419 -0.428 -9.695 1.00 70.25 240 PHE A O 1
ATOM 1936 N N . ARG A 1 241 ? 22.022 -1.783 -8.879 1.00 78.75 241 ARG A N 1
ATOM 1937 C CA . ARG A 1 241 ? 23.054 -1.519 -9.895 1.00 78.75 241 ARG A CA 1
ATOM 1938 C C . ARG A 1 241 ? 23.337 -2.751 -10.738 1.00 78.75 241 ARG A C 1
ATOM 1940 O O . ARG A 1 241 ? 23.288 -3.871 -10.232 1.00 78.75 241 ARG A O 1
ATOM 1947 N N . CYS A 1 242 ? 23.702 -2.516 -11.997 1.00 85.19 242 CYS A N 1
ATOM 1948 C CA . CYS A 1 242 ? 24.190 -3.554 -12.895 1.00 85.19 242 CYS A CA 1
ATOM 1949 C C . CYS A 1 242 ? 25.370 -4.315 -12.258 1.00 85.19 242 CYS A C 1
ATOM 1951 O O . CYS A 1 242 ? 26.359 -3.657 -11.926 1.00 85.19 242 CYS A O 1
ATOM 1953 N N . PRO A 1 243 ? 25.317 -5.656 -12.129 1.00 87.56 243 PRO A N 1
ATOM 1954 C CA . PRO A 1 243 ? 26.420 -6.452 -11.590 1.00 87.56 243 PRO A CA 1
ATOM 1955 C C . PRO A 1 243 ? 27.740 -6.243 -12.340 1.00 87.56 243 PRO A C 1
ATOM 1957 O O . PRO A 1 243 ? 28.801 -6.267 -11.733 1.00 87.56 243 PRO A O 1
ATOM 1960 N N . LEU A 1 244 ? 27.669 -5.993 -13.653 1.00 91.06 244 LEU A N 1
ATOM 1961 C CA . LEU A 1 244 ? 28.849 -5.876 -14.509 1.00 91.06 244 LEU A CA 1
ATOM 1962 C C . LEU A 1 244 ? 29.479 -4.485 -14.482 1.00 91.06 244 LEU A C 1
ATOM 1964 O O . LEU A 1 244 ? 30.659 -4.332 -14.194 1.00 91.06 244 LEU A O 1
ATOM 1968 N N . CYS A 1 245 ? 28.700 -3.448 -14.789 1.00 89.38 245 CYS A N 1
ATOM 1969 C CA . CYS A 1 245 ? 29.246 -2.101 -14.978 1.00 89.38 245 CYS A CA 1
ATOM 1970 C C . CYS A 1 245 ? 28.870 -1.123 -13.867 1.00 89.38 245 CYS A C 1
ATOM 1972 O O . CYS A 1 245 ? 29.162 0.065 -13.976 1.00 89.38 245 CYS A O 1
ATOM 1974 N N . ARG A 1 246 ? 28.141 -1.584 -12.843 1.00 85.12 246 ARG A N 1
ATOM 1975 C CA . ARG A 1 246 ? 27.647 -0.796 -11.701 1.00 85.12 246 ARG A CA 1
ATOM 1976 C C . ARG A 1 246 ? 26.779 0.423 -12.050 1.00 85.12 246 ARG A C 1
ATOM 1978 O O . ARG A 1 246 ? 26.328 1.121 -11.144 1.00 85.12 246 ARG A O 1
ATOM 1985 N N . LYS A 1 247 ? 26.476 0.648 -13.334 1.00 81.44 247 LYS A N 1
ATOM 1986 C CA . LYS A 1 247 ? 25.534 1.669 -13.813 1.00 81.44 247 LYS A CA 1
ATOM 1987 C C . LYS A 1 247 ? 24.113 1.367 -13.331 1.00 81.44 247 LYS A C 1
ATOM 1989 O O . LYS A 1 247 ? 23.753 0.218 -13.057 1.00 81.44 247 LYS A O 1
ATOM 1994 N N . CYS A 1 248 ? 23.297 2.409 -13.242 1.00 72.75 248 CYS A N 1
ATOM 1995 C CA . CYS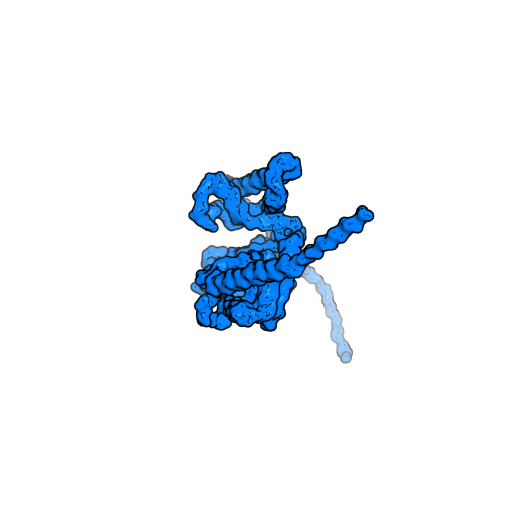 A 1 248 ? 21.909 2.319 -12.802 1.00 72.75 248 CYS A CA 1
ATOM 1996 C C . CYS A 1 248 ? 21.074 1.467 -13.777 1.00 72.75 248 CYS A C 1
ATOM 1998 O O . CYS A 1 248 ? 21.011 1.769 -14.968 1.00 72.75 248 CYS A O 1
ATOM 2000 N N . PHE A 1 249 ? 20.366 0.445 -13.284 1.00 70.81 249 PHE A N 1
ATOM 2001 C CA . PHE A 1 249 ? 19.462 -0.354 -14.127 1.00 70.81 249 PHE A CA 1
ATOM 2002 C C . PHE A 1 249 ? 18.300 0.462 -14.708 1.00 70.81 249 PHE A C 1
ATOM 2004 O O . PHE A 1 249 ? 17.818 0.152 -15.797 1.00 70.81 249 PHE A O 1
ATOM 2011 N N . ALA A 1 250 ? 17.870 1.5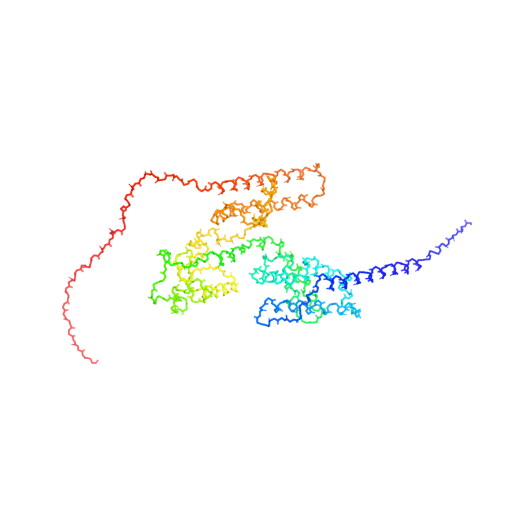17 -14.010 1.00 62.72 250 ALA A N 1
ATOM 2012 C CA . ALA A 1 250 ? 16.728 2.325 -14.414 1.00 62.72 250 ALA A CA 1
ATOM 2013 C C . ALA A 1 250 ? 17.056 3.341 -15.515 1.00 62.72 250 ALA A C 1
ATOM 2015 O O . ALA A 1 250 ? 16.170 3.672 -16.296 1.00 62.72 250 ALA A O 1
ATOM 2016 N N . CYS A 1 251 ? 18.259 3.919 -15.559 1.00 64.31 251 CYS A N 1
ATOM 2017 C CA . CYS A 1 251 ? 18.601 4.937 -16.566 1.00 64.31 251 CYS A CA 1
ATOM 2018 C C . CYS A 1 251 ? 19.831 4.613 -17.413 1.00 64.31 251 CYS A C 1
ATOM 2020 O O . CYS A 1 251 ? 20.062 5.319 -18.381 1.00 64.31 251 CYS A O 1
ATOM 2022 N N . GLY A 1 252 ? 20.604 3.579 -17.075 1.00 69.69 252 GLY A N 1
ATOM 2023 C CA . GLY A 1 252 ? 21.802 3.198 -17.821 1.00 69.69 252 GLY A CA 1
ATOM 2024 C C . GLY A 1 252 ? 23.019 4.097 -17.592 1.00 69.69 252 GLY A C 1
ATOM 2025 O O . GLY A 1 252 ? 24.049 3.838 -18.203 1.00 69.69 252 GLY A O 1
ATOM 2026 N N . GLU A 1 253 ? 22.931 5.089 -16.701 1.00 74.19 253 GLU A N 1
ATOM 2027 C CA . GLU A 1 253 ? 23.998 6.067 -16.426 1.00 74.19 253 GLU A CA 1
ATOM 2028 C C . GLU A 1 253 ? 24.879 5.667 -15.233 1.00 74.19 253 GLU A C 1
ATOM 2030 O O . GLU A 1 253 ? 24.489 4.835 -14.399 1.00 74.19 253 GLU A O 1
ATOM 2035 N N . ALA A 1 254 ? 26.068 6.274 -15.148 1.00 75.06 254 ALA A N 1
ATOM 2036 C CA . ALA A 1 254 ? 26.942 6.175 -13.981 1.00 75.06 254 ALA A CA 1
ATOM 2037 C C . ALA A 1 254 ? 26.230 6.709 -12.729 1.00 75.06 254 ALA A C 1
ATOM 2039 O O . ALA A 1 254 ? 25.447 7.652 -12.798 1.00 75.06 254 ALA A O 1
ATOM 2040 N N . VAL A 1 255 ? 26.463 6.075 -11.578 1.00 61.81 255 VAL A N 1
ATOM 2041 C CA . VAL A 1 255 ? 25.715 6.382 -10.346 1.00 61.81 255 VAL A CA 1
ATOM 2042 C C . VAL A 1 255 ? 26.031 7.778 -9.817 1.00 61.81 255 VAL A C 1
ATOM 2044 O O . VAL A 1 255 ? 25.131 8.443 -9.314 1.00 61.81 255 VAL A O 1
ATOM 2047 N N . GLU A 1 256 ? 27.276 8.224 -9.967 1.00 64.38 256 GLU A N 1
ATOM 2048 C CA . GLU A 1 256 ? 27.747 9.526 -9.483 1.00 64.38 256 GLU A CA 1
ATOM 2049 C C . GLU A 1 256 ? 27.027 10.692 -10.177 1.00 64.38 256 GLU A C 1
ATOM 2051 O O . GLU A 1 256 ? 26.685 11.675 -9.518 1.00 64.38 256 GLU A O 1
ATOM 2056 N N . ASP A 1 257 ? 26.670 10.499 -11.450 1.00 56.44 257 ASP A N 1
ATOM 2057 C CA . ASP A 1 257 ? 25.952 11.459 -12.299 1.00 56.44 257 ASP A CA 1
ATOM 2058 C C . ASP A 1 257 ? 24.444 11.179 -12.386 1.00 56.44 257 ASP A C 1
ATOM 2060 O O . ASP A 1 257 ? 23.661 11.922 -12.992 1.00 56.44 257 ASP A O 1
ATOM 2064 N N . CYS A 1 258 ? 23.991 10.078 -11.784 1.00 50.72 258 CYS A N 1
ATOM 2065 C CA . CYS A 1 258 ? 22.600 9.683 -11.828 1.00 50.72 258 CYS A CA 1
ATOM 2066 C C . CYS A 1 258 ? 21.793 10.523 -10.833 1.00 50.72 258 CYS A C 1
ATOM 2068 O O . CYS A 1 258 ? 21.501 10.102 -9.713 1.00 50.72 258 CYS A O 1
ATOM 2070 N N . ARG A 1 259 ? 21.298 11.674 -11.298 1.00 47.78 259 ARG A N 1
ATOM 2071 C CA . ARG A 1 259 ? 20.238 12.470 -10.637 1.00 47.78 259 ARG A CA 1
ATOM 2072 C C . ARG A 1 259 ? 18.977 11.674 -10.268 1.00 47.78 259 ARG A C 1
ATOM 2074 O O . ARG A 1 259 ? 18.110 12.186 -9.574 1.00 47.78 259 ARG A O 1
ATOM 2081 N N . TYR A 1 260 ? 18.832 10.459 -10.799 1.00 46.19 260 TYR A N 1
ATOM 2082 C CA . TYR A 1 260 ? 17.723 9.551 -10.511 1.00 46.19 260 TYR A CA 1
ATOM 2083 C C . TYR A 1 260 ? 18.043 8.555 -9.377 1.00 46.19 260 TYR A C 1
ATOM 2085 O O . TYR A 1 260 ? 17.137 7.838 -8.968 1.00 46.19 260 TYR A O 1
ATOM 2093 N N . HIS A 1 261 ? 19.295 8.497 -8.891 1.00 47.53 261 HIS A N 1
ATOM 2094 C CA . HIS A 1 261 ? 19.779 7.633 -7.798 1.00 47.53 261 HIS A CA 1
ATOM 2095 C C . HIS A 1 261 ? 20.465 8.389 -6.649 1.00 47.53 261 HIS A C 1
ATOM 2097 O O . HIS A 1 261 ? 20.522 7.829 -5.555 1.00 47.53 261 HIS A O 1
ATOM 2103 N N . ARG A 1 262 ? 20.944 9.634 -6.828 1.00 41.47 262 ARG A N 1
ATOM 2104 C CA . ARG A 1 262 ? 21.137 10.534 -5.677 1.00 41.47 262 ARG A CA 1
ATOM 2105 C C . ARG A 1 262 ? 19.760 10.888 -5.129 1.00 41.47 262 ARG A C 1
ATOM 2107 O O . ARG A 1 262 ? 19.174 11.904 -5.484 1.00 41.47 262 ARG A O 1
ATOM 2114 N N . ILE A 1 263 ? 19.223 10.010 -4.292 1.00 41.31 263 ILE A N 1
ATOM 2115 C CA . ILE A 1 263 ? 18.227 10.409 -3.308 1.00 41.31 263 ILE A CA 1
ATOM 2116 C C . ILE A 1 263 ? 19.038 11.041 -2.172 1.00 41.31 263 ILE A C 1
ATOM 2118 O O . ILE A 1 263 ? 19.204 10.447 -1.113 1.00 41.31 263 ILE A O 1
ATOM 2122 N N . ASP A 1 264 ? 19.604 12.228 -2.416 1.00 34.94 264 ASP A N 1
ATOM 2123 C CA . ASP A 1 264 ? 19.776 13.158 -1.302 1.00 34.94 264 ASP A CA 1
ATOM 2124 C C . ASP A 1 264 ? 18.363 13.349 -0.761 1.00 34.94 264 ASP A C 1
ATOM 2126 O O . ASP A 1 264 ? 17.473 13.668 -1.547 1.00 34.94 264 ASP A O 1
ATOM 2130 N N . ILE A 1 265 ? 18.164 13.015 0.516 1.00 38.94 265 ILE A N 1
ATOM 2131 C CA . ILE A 1 265 ? 16.917 13.088 1.292 1.00 38.94 265 ILE A CA 1
ATOM 2132 C C . ILE A 1 265 ? 15.992 14.165 0.689 1.00 38.94 265 ILE A C 1
ATOM 2134 O O . ILE A 1 265 ? 16.141 15.357 0.936 1.00 38.94 265 ILE A O 1
ATOM 2138 N N . ASP A 1 266 ? 15.088 13.748 -0.198 1.00 36.97 266 ASP A N 1
ATOM 2139 C CA . ASP A 1 266 ? 14.315 14.638 -1.073 1.00 36.97 266 ASP A CA 1
ATOM 2140 C C . ASP A 1 266 ? 13.084 15.160 -0.329 1.00 36.97 266 ASP A C 1
ATOM 2142 O O . ASP A 1 266 ? 12.028 14.577 -0.479 1.00 36.97 266 ASP A O 1
ATOM 2146 N N . LEU A 1 267 ? 13.250 16.147 0.567 1.00 35.97 267 LEU A N 1
ATOM 2147 C CA . LEU A 1 267 ? 12.364 16.577 1.677 1.00 35.97 267 LEU A CA 1
ATOM 2148 C C . LEU A 1 267 ? 10.905 16.978 1.332 1.00 35.97 267 LEU A C 1
ATOM 2150 O O . LEU A 1 267 ? 10.412 17.959 1.882 1.00 35.97 267 LEU A O 1
ATOM 2154 N N . ARG A 1 268 ? 10.173 16.330 0.417 1.00 39.34 268 ARG A N 1
ATOM 2155 C CA . ARG A 1 268 ? 8.797 16.730 0.065 1.00 39.34 268 ARG A CA 1
ATOM 2156 C C . ARG A 1 268 ? 7.832 15.555 -0.119 1.00 39.34 268 ARG A C 1
ATOM 2158 O O . ARG A 1 268 ? 8.131 14.573 -0.794 1.00 39.34 268 ARG A O 1
ATOM 2165 N N . MET A 1 269 ? 6.628 15.718 0.445 1.00 39.91 269 MET A N 1
ATOM 2166 C CA . MET A 1 269 ? 5.489 14.801 0.305 1.00 39.91 269 MET A CA 1
ATOM 2167 C C . MET A 1 269 ? 5.164 14.481 -1.151 1.00 39.91 269 MET A C 1
ATOM 2169 O O . MET A 1 269 ? 5.466 15.233 -2.075 1.00 39.91 269 MET A O 1
ATOM 2173 N N . ARG A 1 270 ? 4.501 13.349 -1.376 1.00 55.38 270 ARG A N 1
ATOM 2174 C CA . ARG A 1 270 ? 4.259 12.848 -2.725 1.00 55.38 270 ARG A CA 1
ATOM 2175 C C . ARG A 1 270 ? 2.796 12.795 -3.042 1.00 55.38 270 ARG A C 1
ATOM 2177 O O . ARG A 1 270 ? 2.079 11.904 -2.610 1.00 55.38 270 ARG A O 1
ATOM 2184 N N . VAL A 1 271 ? 2.417 13.666 -3.954 1.00 56.28 271 VAL A N 1
ATOM 2185 C CA . VAL A 1 271 ? 1.200 13.488 -4.719 1.00 56.28 271 VAL A CA 1
ATOM 2186 C C . VAL A 1 271 ? 1.466 12.478 -5.827 1.00 56.28 271 VAL A C 1
ATOM 2188 O O . VAL A 1 271 ? 2.354 12.726 -6.656 1.00 56.28 271 VAL A O 1
ATOM 2191 N N . PRO A 1 272 ? 0.738 11.353 -5.891 1.00 62.88 272 PRO A N 1
ATOM 2192 C CA . PRO A 1 272 ? 0.830 10.425 -7.007 1.00 62.88 272 PRO A CA 1
ATOM 2193 C C . PRO A 1 272 ? 0.680 11.164 -8.343 1.00 62.88 272 PRO A C 1
ATOM 2195 O O . PRO A 1 272 ? -0.181 12.029 -8.493 1.00 62.88 272 PRO A O 1
ATOM 2198 N N . LEU A 1 273 ? 1.553 10.882 -9.318 1.00 68.31 273 LEU A N 1
ATOM 2199 C CA . LEU A 1 273 ? 1.478 11.578 -10.608 1.00 68.31 273 LEU A CA 1
ATOM 2200 C C . LEU A 1 273 ? 0.114 11.339 -11.267 1.00 68.31 273 LEU A C 1
ATOM 2202 O O . LEU A 1 273 ? -0.406 12.243 -11.902 1.00 68.31 273 LEU A O 1
ATOM 2206 N N . ASP A 1 274 ? -0.496 10.171 -11.074 1.00 64.12 274 ASP A N 1
ATOM 2207 C CA . ASP A 1 274 ? -1.842 9.894 -11.567 1.00 64.12 274 ASP A CA 1
ATOM 2208 C C . ASP A 1 274 ? -2.898 10.792 -10.911 1.00 64.12 274 ASP A C 1
ATOM 2210 O O . ASP A 1 274 ? -3.767 11.286 -11.621 1.00 64.12 274 ASP A O 1
ATOM 2214 N N . TRP A 1 275 ? -2.808 11.066 -9.604 1.00 72.94 275 TRP A N 1
ATOM 2215 C CA . TRP A 1 275 ? -3.680 12.045 -8.948 1.00 72.94 275 TRP A CA 1
ATOM 2216 C C . TRP A 1 275 ? -3.512 13.421 -9.587 1.00 72.94 275 TRP A C 1
ATOM 2218 O O . TRP A 1 275 ? -4.497 14.069 -9.901 1.00 72.94 275 TRP A O 1
ATOM 2228 N N . VAL A 1 276 ? -2.281 13.841 -9.883 1.00 77.06 276 VAL A N 1
ATOM 2229 C CA . VAL A 1 276 ? -2.017 15.144 -10.519 1.00 77.06 276 VAL A CA 1
ATOM 2230 C C . VAL A 1 276 ? -2.579 15.197 -11.922 1.00 77.06 276 VAL A C 1
ATOM 2232 O O . VAL A 1 276 ? -3.219 16.172 -12.301 1.00 77.06 276 VAL A O 1
ATOM 2235 N N . LEU A 1 277 ? -2.341 14.145 -12.699 1.00 77.69 277 LEU A N 1
ATOM 2236 C CA . LEU A 1 277 ? -2.845 14.034 -14.055 1.00 77.69 277 LEU A CA 1
ATOM 2237 C C . LEU A 1 277 ? -4.378 14.047 -14.068 1.00 77.69 277 LEU A C 1
ATOM 2239 O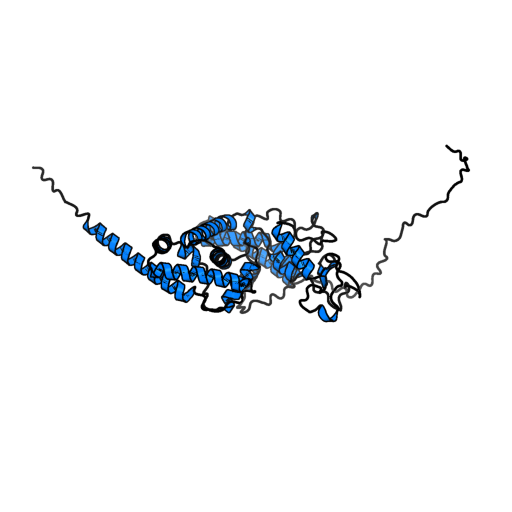 O . LEU A 1 277 ? -4.961 14.719 -14.917 1.00 77.69 277 LEU A O 1
ATOM 2243 N N . LYS A 1 278 ? -5.020 13.383 -13.098 1.00 76.19 278 LYS A N 1
ATOM 2244 C CA . LYS A 1 278 ? -6.469 13.452 -12.869 1.00 76.19 278 LYS A CA 1
ATOM 2245 C C . LYS A 1 278 ? -6.887 14.871 -12.487 1.00 76.19 278 LYS A C 1
ATOM 2247 O O . LYS A 1 278 ? -7.683 15.460 -13.193 1.00 76.19 278 LYS A O 1
ATOM 2252 N N . SER A 1 279 ? -6.313 15.484 -11.459 1.00 78.38 279 SER A N 1
ATOM 2253 C CA . SER A 1 279 ? -6.682 16.836 -11.009 1.00 78.38 279 SER A CA 1
ATOM 2254 C C . SER A 1 279 ? -6.482 17.918 -12.078 1.00 78.38 279 SER A C 1
ATOM 2256 O O . SER A 1 279 ? -7.246 18.883 -12.143 1.00 78.38 279 SER A O 1
ATOM 2258 N N . VAL A 1 280 ? -5.482 17.762 -12.951 1.00 79.94 280 VAL A N 1
ATOM 2259 C CA . VAL A 1 280 ? -5.266 18.666 -14.085 1.00 79.94 280 VAL A CA 1
ATOM 2260 C C . VAL A 1 280 ? -6.304 18.450 -15.183 1.00 79.94 280 VAL A C 1
ATOM 2262 O O . VAL A 1 280 ? -6.861 19.439 -15.648 1.00 79.94 280 VAL A O 1
ATOM 2265 N N . ARG A 1 281 ? -6.564 17.200 -15.590 1.00 72.50 281 ARG A N 1
ATOM 2266 C CA . ARG A 1 281 ? -7.412 16.882 -16.753 1.00 72.50 281 ARG A CA 1
ATOM 2267 C C . ARG A 1 281 ? -8.909 16.780 -16.429 1.00 72.50 281 ARG A C 1
ATOM 2269 O O . ARG A 1 281 ? -9.726 17.133 -17.267 1.00 72.50 281 ARG A O 1
ATOM 2276 N N . SER A 1 282 ? -9.286 16.370 -15.218 1.00 62.97 282 SER A N 1
ATOM 2277 C CA . SER A 1 282 ? -10.685 16.254 -14.770 1.00 62.97 282 SER A CA 1
ATOM 2278 C C . SER A 1 282 ? -11.402 17.601 -14.655 1.00 62.97 282 SER A C 1
ATOM 2280 O O . SER A 1 282 ? -12.627 17.625 -14.616 1.00 62.97 282 SER A O 1
ATOM 2282 N N . ARG A 1 283 ? -10.670 18.724 -14.606 1.00 55.22 283 ARG A N 1
ATOM 2283 C CA . ARG A 1 283 ? -11.274 20.064 -14.684 1.00 55.22 283 ARG A CA 1
ATOM 2284 C C . ARG A 1 283 ? -11.727 20.437 -16.102 1.00 55.22 283 ARG A C 1
ATOM 2286 O O . ARG A 1 283 ? -12.503 21.375 -16.222 1.00 55.22 283 ARG A O 1
ATOM 2293 N N . ASP A 1 284 ? -11.298 19.686 -17.120 1.00 48.19 284 ASP A N 1
ATOM 2294 C CA . ASP A 1 284 ? -11.512 20.019 -18.531 1.00 48.19 284 ASP A CA 1
ATOM 2295 C C . ASP A 1 284 ? -12.402 19.026 -19.307 1.00 48.19 284 ASP A C 1
ATOM 2297 O O . ASP A 1 284 ? -12.576 19.272 -20.489 1.00 48.19 284 ASP A O 1
ATOM 2301 N N . LEU A 1 285 ? -12.957 17.951 -18.703 1.00 37.66 285 LEU A N 1
ATOM 2302 C CA . LEU A 1 285 ? -14.115 17.121 -19.150 1.00 37.66 285 LEU A CA 1
ATOM 2303 C C . LEU A 1 285 ? -14.065 15.698 -18.540 1.00 37.66 285 LEU A C 1
ATOM 2305 O O . LEU A 1 285 ? -13.017 15.199 -18.131 1.00 37.66 285 LEU A O 1
ATOM 2309 N N . CYS A 1 286 ? -15.224 15.033 -18.480 1.00 36.34 286 CYS A N 1
ATOM 2310 C CA . CYS A 1 286 ? -15.439 13.684 -17.950 1.00 36.34 286 CYS A CA 1
ATOM 2311 C C . CYS A 1 286 ? -14.580 12.602 -18.640 1.00 36.34 286 CYS A C 1
ATOM 2313 O O . CYS A 1 286 ? -14.917 12.146 -19.729 1.00 36.34 286 CYS A O 1
ATOM 2315 N N . PHE A 1 287 ? -13.539 12.096 -17.970 1.00 36.25 287 PHE A N 1
ATOM 2316 C CA . PHE A 1 287 ? -12.819 10.890 -18.401 1.00 36.25 287 PHE A CA 1
ATOM 2317 C C . PHE A 1 287 ? -13.107 9.714 -17.464 1.00 36.25 287 PHE A C 1
ATOM 2319 O O . PHE A 1 287 ? -12.645 9.661 -16.325 1.00 36.25 287 PHE A O 1
ATOM 2326 N N . THR A 1 288 ? -13.859 8.735 -17.967 1.00 37.84 288 THR A N 1
ATOM 2327 C CA . THR A 1 288 ? -14.085 7.440 -17.319 1.00 37.84 288 THR A CA 1
ATOM 2328 C C . THR A 1 288 ? -13.224 6.376 -18.002 1.00 37.84 288 THR A C 1
ATOM 2330 O O . THR A 1 288 ? -13.657 5.743 -18.955 1.00 37.84 288 THR A O 1
ATOM 2333 N N . LYS A 1 289 ? -11.978 6.208 -17.529 1.00 39.94 289 LYS A N 1
ATOM 2334 C CA . LYS A 1 289 ? -11.146 4.975 -17.508 1.00 39.94 289 LYS A CA 1
ATOM 2335 C C . LYS A 1 289 ? -9.653 5.325 -17.488 1.00 39.94 289 LYS A C 1
ATOM 2337 O O . LYS A 1 289 ? -9.197 6.319 -18.034 1.00 39.94 289 LYS A O 1
ATOM 2342 N N . ASN A 1 290 ? -8.907 4.502 -16.765 1.00 42.81 290 ASN A N 1
ATOM 2343 C CA . ASN A 1 290 ? -7.683 4.853 -16.049 1.00 42.81 290 ASN A CA 1
ATOM 2344 C C . ASN A 1 290 ? -6.383 4.580 -16.842 1.00 42.81 290 ASN A C 1
ATOM 2346 O O . ASN A 1 290 ? -5.370 4.298 -16.207 1.00 42.81 290 ASN A O 1
ATOM 2350 N N . THR A 1 291 ? -6.381 4.577 -18.184 1.00 44.28 291 THR A N 1
ATOM 2351 C CA . THR A 1 291 ? -5.251 3.968 -18.929 1.00 44.28 291 THR A CA 1
ATOM 2352 C C . THR A 1 291 ? -4.614 4.751 -20.074 1.00 44.28 291 THR A C 1
ATOM 2354 O O . THR A 1 291 ? -3.444 4.488 -20.323 1.00 44.28 291 THR A O 1
ATOM 2357 N N . ASP A 1 292 ? -5.242 5.753 -20.693 1.00 49.06 292 ASP A N 1
ATOM 2358 C CA . ASP A 1 292 ? -4.633 6.409 -21.868 1.00 49.06 292 ASP A CA 1
ATOM 2359 C C . ASP A 1 292 ? -4.293 7.880 -21.621 1.00 49.06 292 ASP A C 1
ATOM 2361 O O . ASP A 1 292 ? -4.850 8.815 -22.197 1.00 49.06 292 ASP A O 1
ATOM 2365 N N . PHE A 1 293 ? -3.297 8.109 -20.765 1.00 57.19 293 PHE A N 1
ATOM 2366 C CA . PHE A 1 293 ? -2.477 9.297 -20.963 1.00 57.19 293 PHE A CA 1
ATOM 2367 C C . PHE A 1 293 ? -1.652 9.012 -22.222 1.00 57.19 293 PHE A C 1
ATOM 2369 O O . PHE A 1 293 ? -0.762 8.171 -22.154 1.00 57.19 293 PHE A O 1
ATOM 2376 N N . SER A 1 294 ? -1.927 9.669 -23.358 1.00 65.00 294 SER A N 1
ATOM 2377 C CA . SER A 1 294 ? -1.154 9.578 -24.622 1.00 65.00 294 SER A CA 1
ATOM 2378 C C . SER A 1 294 ? 0.292 10.104 -24.497 1.00 65.00 294 SER A C 1
ATOM 2380 O O . SER A 1 294 ? 0.826 10.770 -25.376 1.00 65.00 294 SER A O 1
ATOM 2382 N N . ILE A 1 295 ? 0.921 9.869 -23.350 1.00 65.12 295 ILE A N 1
ATOM 2383 C CA . ILE A 1 295 ? 2.233 10.316 -22.934 1.00 65.12 295 ILE A CA 1
ATOM 2384 C C . ILE A 1 295 ? 3.112 9.071 -22.917 1.00 65.12 295 ILE A C 1
ATOM 2386 O O . ILE A 1 295 ? 2.871 8.134 -22.156 1.00 65.12 295 ILE A O 1
ATOM 2390 N N . SER A 1 296 ? 4.162 9.060 -23.738 1.00 67.38 296 SER A N 1
ATOM 2391 C CA . SER A 1 296 ? 5.112 7.944 -23.745 1.00 67.38 296 SER A CA 1
ATOM 2392 C C . SER A 1 296 ? 5.709 7.710 -22.352 1.00 67.38 296 SER A C 1
ATOM 2394 O O . SER A 1 296 ? 5.890 8.646 -21.573 1.00 67.38 296 SER A O 1
ATOM 2396 N N . ARG A 1 297 ? 6.109 6.472 -22.036 1.00 54.16 297 ARG A N 1
ATOM 2397 C CA . ARG A 1 297 ? 6.733 6.137 -20.737 1.00 54.16 297 ARG A CA 1
ATOM 2398 C C . ARG A 1 297 ? 7.920 7.044 -20.393 1.00 54.16 297 ARG A C 1
ATOM 2400 O O . ARG A 1 297 ? 8.061 7.490 -19.255 1.00 54.16 297 ARG A O 1
ATOM 2407 N N . ARG A 1 298 ? 8.761 7.365 -21.385 1.00 58.53 298 ARG A N 1
ATOM 2408 C CA . ARG A 1 298 ? 9.903 8.283 -21.223 1.00 58.53 298 ARG A CA 1
ATOM 2409 C C . ARG A 1 298 ? 9.441 9.697 -20.869 1.00 58.53 298 ARG A C 1
ATOM 2411 O O . ARG A 1 298 ? 10.043 10.336 -20.009 1.00 58.53 298 ARG A O 1
ATOM 2418 N N . ALA A 1 299 ? 8.388 10.178 -21.521 1.00 65.94 299 ALA A N 1
ATOM 2419 C CA . ALA A 1 299 ? 7.810 11.491 -21.277 1.00 65.94 299 ALA A CA 1
ATOM 2420 C C . ALA A 1 299 ? 7.113 11.548 -19.905 1.00 65.94 299 ALA A C 1
ATOM 2422 O O . ALA A 1 299 ? 7.355 12.479 -19.142 1.00 65.94 299 ALA A O 1
ATOM 2423 N N . LEU A 1 300 ? 6.383 10.498 -19.519 1.00 64.06 300 LEU A N 1
ATOM 2424 C CA . LEU A 1 300 ? 5.767 10.360 -18.198 1.00 64.06 300 LEU A CA 1
ATOM 2425 C C . LEU A 1 300 ? 6.825 10.384 -17.090 1.00 64.06 300 LEU A C 1
ATOM 2427 O O . LEU A 1 300 ? 6.664 11.076 -16.087 1.00 64.06 300 LEU A O 1
ATOM 2431 N N . ARG A 1 301 ? 7.952 9.693 -17.301 1.00 59.94 301 ARG A N 1
ATOM 2432 C CA . ARG A 1 301 ? 9.104 9.753 -16.398 1.00 59.94 301 ARG A CA 1
ATOM 2433 C C . ARG A 1 301 ? 9.679 11.164 -16.321 1.00 59.94 301 ARG A C 1
ATOM 2435 O O . ARG A 1 301 ? 9.860 11.673 -15.226 1.00 59.94 301 ARG A O 1
ATOM 2442 N N . LYS A 1 302 ? 9.929 11.833 -17.449 1.00 68.88 302 LYS A N 1
ATOM 2443 C CA . LYS A 1 302 ? 10.418 13.225 -17.439 1.00 68.88 302 LYS A CA 1
ATOM 2444 C C . LYS A 1 302 ? 9.466 14.154 -16.682 1.00 68.88 302 LYS A C 1
ATOM 2446 O O . LYS A 1 302 ? 9.924 14.927 -15.847 1.00 68.88 302 LYS A O 1
ATOM 2451 N N . LEU A 1 303 ? 8.163 14.048 -16.933 1.00 73.88 303 LEU A N 1
ATOM 2452 C CA . LEU A 1 303 ? 7.130 14.834 -16.265 1.00 73.88 303 LEU A CA 1
ATOM 2453 C C . LEU A 1 303 ? 7.118 14.588 -14.760 1.00 73.88 303 LEU A C 1
ATOM 2455 O O . LEU A 1 303 ? 7.096 15.538 -13.980 1.00 73.88 303 LEU A O 1
ATOM 2459 N N . ARG A 1 304 ? 7.168 13.320 -14.349 1.00 71.06 304 ARG A N 1
ATOM 2460 C CA . ARG A 1 304 ? 7.234 12.910 -12.945 1.00 71.06 304 ARG A CA 1
ATOM 2461 C C . ARG A 1 304 ? 8.349 13.624 -12.194 1.00 71.06 304 ARG A C 1
ATOM 2463 O O . ARG A 1 304 ? 8.130 14.109 -11.086 1.00 71.06 304 ARG A O 1
ATOM 2470 N N . GLU A 1 305 ? 9.519 13.657 -12.813 1.00 66.25 305 GLU A N 1
ATOM 2471 C CA . GLU A 1 305 ? 10.740 14.224 -12.254 1.00 66.25 305 GLU A CA 1
ATOM 2472 C C . GLU A 1 305 ? 10.692 15.747 -12.255 1.00 66.25 305 GLU A C 1
ATOM 2474 O O . GLU A 1 305 ? 10.977 16.379 -11.245 1.00 66.25 305 GLU A O 1
ATOM 2479 N N . LYS A 1 306 ? 10.251 16.348 -13.363 1.00 78.62 306 LYS A N 1
ATOM 2480 C CA . LYS A 1 306 ? 10.123 17.804 -13.495 1.00 78.62 306 LYS A CA 1
ATOM 2481 C C . LYS A 1 306 ? 9.077 18.414 -12.572 1.00 78.62 306 LYS A C 1
ATOM 2483 O O . LYS A 1 306 ? 9.231 19.563 -12.195 1.00 78.62 306 LYS A O 1
ATOM 2488 N N . THR A 1 307 ? 8.033 17.661 -12.235 1.00 79.44 307 THR A N 1
ATOM 2489 C CA . THR A 1 307 ? 6.949 18.122 -11.356 1.00 79.44 307 THR A CA 1
ATOM 2490 C C . THR A 1 307 ? 7.109 17.647 -9.920 1.00 79.44 307 THR A C 1
ATOM 2492 O O . THR A 1 307 ? 6.247 17.932 -9.100 1.00 79.44 307 THR A O 1
ATOM 2495 N N . ARG A 1 308 ? 8.155 16.879 -9.593 1.00 72.06 308 ARG A N 1
ATOM 2496 C CA . ARG A 1 308 ? 8.297 16.231 -8.281 1.00 72.06 308 ARG A CA 1
ATOM 2497 C C . ARG A 1 308 ? 8.177 17.232 -7.132 1.00 72.06 308 ARG A C 1
ATOM 2499 O O . ARG A 1 308 ? 7.383 17.027 -6.219 1.00 72.06 308 ARG A O 1
ATOM 2506 N N . GLU A 1 309 ? 8.902 18.336 -7.241 1.00 75.06 309 GLU A N 1
ATOM 2507 C CA . GLU A 1 309 ? 8.914 19.404 -6.252 1.00 75.06 309 GLU A CA 1
ATOM 2508 C C . GLU A 1 309 ? 7.539 20.080 -6.113 1.00 75.06 309 GLU A C 1
ATOM 2510 O O . GLU A 1 309 ? 7.018 20.245 -5.007 1.00 75.06 309 GLU A O 1
ATOM 2515 N N . GLN A 1 310 ? 6.931 20.435 -7.245 1.00 83.12 310 GLN A N 1
ATOM 2516 C CA . GLN A 1 310 ? 5.615 21.066 -7.317 1.00 83.12 310 GLN A CA 1
ATOM 2517 C C . GLN A 1 310 ? 4.533 20.159 -6.732 1.00 83.12 310 GLN A C 1
ATOM 2519 O O . GLN A 1 310 ? 3.636 20.629 -6.040 1.00 83.12 310 GLN A O 1
ATOM 2524 N N . ARG A 1 311 ? 4.637 18.849 -6.964 1.00 81.75 311 ARG A N 1
ATOM 2525 C CA . ARG A 1 311 ? 3.729 17.853 -6.398 1.00 81.75 311 ARG A CA 1
ATOM 2526 C C . ARG A 1 311 ? 3.788 17.853 -4.875 1.00 81.75 311 ARG A C 1
ATOM 2528 O O . ARG A 1 311 ? 2.749 17.902 -4.238 1.00 81.75 311 ARG A O 1
ATOM 2535 N N . GLY A 1 312 ? 4.966 17.892 -4.266 1.00 73.50 312 GLY A N 1
ATOM 2536 C CA . GLY A 1 312 ? 5.025 17.999 -2.807 1.00 73.50 312 GLY A CA 1
ATOM 2537 C C . GLY A 1 312 ? 4.480 19.313 -2.262 1.00 73.50 312 GLY A C 1
ATOM 2538 O O . GLY A 1 312 ? 3.739 19.306 -1.279 1.00 73.50 312 GLY A O 1
ATOM 2539 N N . ARG A 1 313 ? 4.765 20.431 -2.943 1.00 80.88 313 ARG A N 1
ATOM 2540 C CA . ARG A 1 313 ? 4.207 21.740 -2.569 1.00 80.88 313 ARG A CA 1
ATOM 2541 C C . ARG A 1 313 ? 2.682 21.740 -2.638 1.00 80.88 313 ARG A C 1
ATOM 2543 O O . ARG A 1 313 ? 2.052 22.277 -1.736 1.00 80.88 313 ARG A O 1
ATOM 2550 N N . ILE A 1 314 ? 2.088 21.128 -3.665 1.00 84.88 314 ILE A N 1
ATOM 2551 C CA . ILE A 1 314 ? 0.635 21.168 -3.829 1.00 84.88 314 ILE A CA 1
ATOM 2552 C C . ILE A 1 314 ? -0.107 20.364 -2.767 1.00 84.88 314 I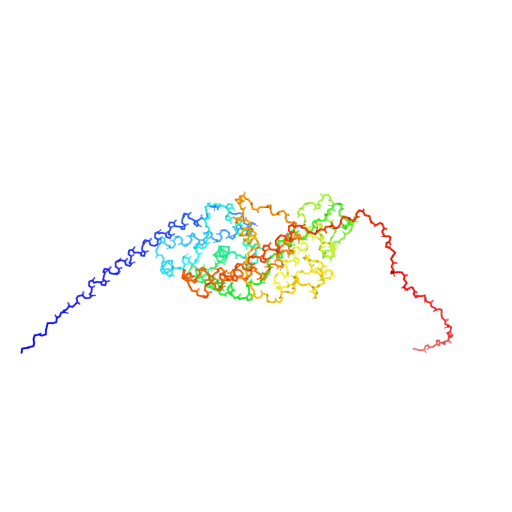LE A C 1
ATOM 2554 O O . ILE A 1 314 ? -1.081 20.871 -2.229 1.00 84.88 314 ILE A O 1
ATOM 2558 N N . TYR A 1 315 ? 0.391 19.182 -2.391 1.00 77.94 315 TYR A N 1
ATOM 2559 C CA . TYR A 1 315 ? -0.218 18.412 -1.302 1.00 77.94 315 TYR A CA 1
ATOM 2560 C C . TYR A 1 315 ? -0.217 19.186 0.009 1.00 77.94 315 TYR A C 1
ATOM 2562 O O . TYR A 1 315 ? -1.238 19.268 0.674 1.00 77.94 315 TYR A O 1
ATOM 2570 N N . TYR A 1 316 ? 0.934 19.763 0.372 1.00 80.81 316 TYR A N 1
ATOM 2571 C CA . TYR A 1 316 ? 1.054 20.551 1.594 1.00 80.81 316 TYR A CA 1
ATOM 2572 C C . TYR A 1 316 ? 0.033 21.688 1.614 1.00 80.81 316 TYR A C 1
ATOM 2574 O O . TYR A 1 316 ? -0.679 21.863 2.598 1.00 80.81 316 TYR A O 1
ATOM 2582 N N . LEU A 1 317 ? -0.055 22.430 0.507 1.00 83.94 317 LEU A N 1
ATOM 2583 C CA . LEU A 1 317 ? -0.986 23.543 0.387 1.00 83.94 317 LEU A CA 1
ATOM 2584 C C . LEU A 1 317 ? -2.438 23.065 0.457 1.00 83.94 317 LEU A C 1
ATOM 2586 O O . LEU A 1 317 ? -3.237 23.707 1.122 1.00 83.94 317 LEU A O 1
ATOM 2590 N N . GLU A 1 318 ? -2.790 21.949 -0.178 1.00 83.75 318 GLU A N 1
ATOM 2591 C CA . GLU A 1 318 ? -4.153 21.413 -0.116 1.00 83.75 318 GLU A CA 1
ATOM 2592 C C . GLU A 1 318 ? -4.514 20.889 1.275 1.00 83.75 318 GLU A C 1
ATOM 2594 O O . GLU A 1 318 ? -5.553 21.281 1.794 1.00 83.75 318 GLU A O 1
ATOM 2599 N N . CYS A 1 319 ? -3.638 20.133 1.942 1.00 78.19 319 CYS A N 1
ATOM 2600 C CA . CYS A 1 319 ? -3.866 19.723 3.330 1.00 7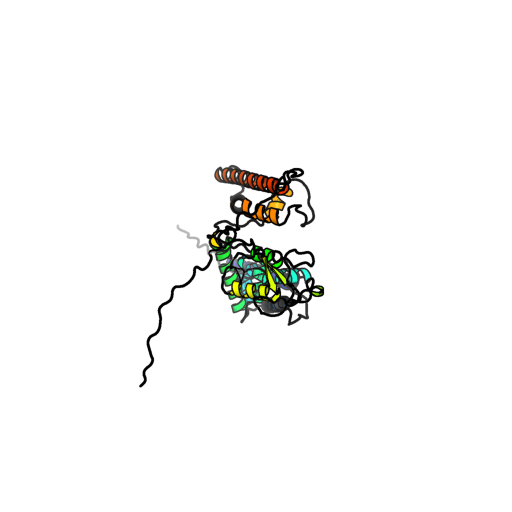8.19 319 CYS A CA 1
ATOM 2601 C C . CYS A 1 319 ? -4.005 20.927 4.268 1.00 78.19 319 CYS A C 1
ATOM 2603 O O . CYS A 1 319 ? -4.866 20.931 5.147 1.00 78.19 319 CYS A O 1
ATOM 2605 N N . PHE A 1 320 ? -3.184 21.964 4.086 1.00 83.69 320 PHE A N 1
ATOM 2606 C CA . PHE A 1 320 ? -3.317 23.201 4.853 1.00 83.69 320 PHE A CA 1
ATOM 2607 C C . PHE A 1 320 ? -4.678 23.868 4.604 1.00 83.69 320 PHE A C 1
ATOM 2609 O O . PHE A 1 320 ? -5.351 24.260 5.553 1.00 83.69 320 PHE A O 1
ATOM 2616 N N . LEU A 1 321 ? -5.105 23.975 3.343 1.00 86.31 321 LEU A N 1
ATOM 2617 C CA . LEU A 1 321 ? -6.384 24.590 2.967 1.00 86.31 321 LEU A CA 1
ATOM 2618 C C . LEU A 1 321 ? -7.603 23.770 3.424 1.00 86.31 321 LEU A C 1
ATOM 2620 O O . LEU A 1 321 ? -8.655 24.353 3.660 1.00 86.31 321 LEU A O 1
ATOM 2624 N N . GLU A 1 322 ? -7.477 22.448 3.541 1.00 83.81 322 GLU A N 1
ATOM 2625 C CA . GLU A 1 322 ? -8.522 21.562 4.073 1.00 83.81 322 GLU A CA 1
ATOM 2626 C C . GLU A 1 322 ? -8.645 21.652 5.601 1.00 83.81 322 GLU A C 1
ATOM 2628 O O . GLU A 1 322 ? -9.749 21.562 6.137 1.00 83.81 322 GLU A O 1
ATOM 2633 N N . THR A 1 323 ? -7.518 21.810 6.303 1.00 80.31 323 THR A N 1
ATOM 2634 C CA . THR A 1 323 ? -7.459 21.815 7.777 1.00 80.31 323 THR A CA 1
ATOM 2635 C C . THR A 1 323 ? -7.667 23.192 8.392 1.00 80.31 323 THR A C 1
ATOM 2637 O O . THR A 1 323 ? -8.230 23.298 9.482 1.00 80.31 323 THR A O 1
ATOM 2640 N N . SER A 1 324 ? -7.240 24.252 7.709 1.00 81.88 324 SER A N 1
ATOM 2641 C CA . SER A 1 324 ? -7.553 25.619 8.116 1.00 81.88 324 SER A CA 1
ATOM 2642 C C . SER A 1 324 ? -9.061 25.804 8.023 1.00 81.88 324 SER A C 1
ATOM 2644 O O . SER A 1 324 ? -9.644 25.559 6.967 1.00 81.88 324 SER A O 1
ATOM 2646 N N . SER A 1 325 ? -9.702 26.206 9.128 1.00 61.50 325 SER A N 1
ATOM 2647 C CA . SER A 1 325 ? -11.138 26.509 9.152 1.00 61.50 325 SER A CA 1
ATOM 2648 C C . SER A 1 325 ? -11.499 27.335 7.919 1.00 61.50 325 SER A C 1
ATOM 2650 O O . SER A 1 325 ? -10.738 28.244 7.589 1.00 61.50 325 SER A O 1
ATOM 2652 N N . GLN A 1 326 ? -12.624 27.033 7.262 1.00 68.50 326 GLN A N 1
ATOM 2653 C CA . GLN A 1 326 ? -13.102 27.628 5.998 1.00 68.50 326 GLN A CA 1
ATOM 2654 C C . GLN A 1 326 ? -13.339 29.154 6.039 1.00 68.50 326 GLN A C 1
ATOM 2656 O O . GLN A 1 326 ? -14.123 29.680 5.254 1.00 68.50 326 GLN A O 1
ATOM 2661 N N . ASN A 1 327 ? -12.704 29.886 6.950 1.00 80.31 327 ASN A N 1
ATOM 2662 C CA . ASN A 1 327 ? -12.645 31.327 6.932 1.00 80.31 327 ASN A CA 1
ATOM 2663 C C . ASN A 1 327 ? -11.860 31.785 5.697 1.00 80.31 327 ASN A C 1
ATOM 2665 O O . ASN A 1 327 ? -10.654 32.020 5.726 1.00 80.31 327 ASN A O 1
ATOM 2669 N N . THR A 1 328 ? -12.582 31.904 4.589 1.00 81.19 328 THR A N 1
ATOM 2670 C CA . THR A 1 328 ? -12.061 32.364 3.307 1.00 81.19 328 THR A CA 1
ATOM 2671 C C . THR A 1 328 ? -11.568 33.807 3.359 1.00 81.19 328 THR A C 1
ATOM 2673 O O . THR A 1 328 ? -10.931 34.247 2.409 1.00 81.19 328 THR A O 1
ATOM 2676 N N . GLU A 1 329 ? -11.836 34.553 4.427 1.00 86.88 329 GLU A N 1
ATOM 2677 C CA . GLU A 1 329 ? -11.340 35.919 4.603 1.00 86.88 329 GLU A CA 1
ATOM 2678 C C . GLU A 1 329 ? -9.968 35.965 5.293 1.00 86.88 329 GLU A C 1
ATOM 2680 O O . GLU A 1 329 ? -9.317 37.009 5.292 1.00 86.88 329 GLU A O 1
ATOM 2685 N N . ASP A 1 330 ? -9.475 34.836 5.819 1.00 88.50 330 ASP A N 1
ATOM 2686 C CA . ASP A 1 330 ? -8.158 34.762 6.445 1.00 88.50 330 ASP A CA 1
ATOM 2687 C C . ASP A 1 330 ? -7.026 35.018 5.425 1.00 88.50 330 ASP A C 1
ATOM 2689 O O . ASP A 1 330 ? -6.933 34.400 4.356 1.00 88.50 330 ASP A O 1
ATOM 2693 N N . ALA A 1 331 ? -6.135 35.957 5.753 1.00 88.44 331 ALA A N 1
ATOM 2694 C CA . ALA A 1 331 ? -5.063 36.384 4.857 1.00 88.44 331 ALA A CA 1
ATOM 2695 C C . ALA A 1 331 ? -4.031 35.272 4.587 1.00 88.44 331 ALA A C 1
ATOM 2697 O O . ALA A 1 331 ? -3.468 35.212 3.486 1.00 88.44 331 ALA A O 1
ATOM 2698 N N . VAL A 1 332 ? -3.803 34.378 5.558 1.00 86.31 332 VAL A N 1
ATOM 2699 C CA . VAL A 1 332 ? -2.893 33.229 5.439 1.00 86.31 332 VAL A CA 1
ATOM 2700 C C . VAL A 1 332 ? -3.518 32.170 4.528 1.00 86.31 332 VAL A C 1
ATOM 2702 O O . VAL A 1 332 ? -2.858 31.689 3.602 1.00 86.31 332 VAL A O 1
ATOM 2705 N N . TYR A 1 333 ? -4.815 31.895 4.683 1.00 90.69 333 TYR A N 1
ATOM 2706 C CA . TYR A 1 333 ? -5.590 31.058 3.765 1.00 90.69 333 TYR A CA 1
ATOM 2707 C C . TYR A 1 333 ? -5.520 31.589 2.325 1.00 90.69 333 TYR A C 1
ATOM 2709 O O . TYR A 1 333 ? -5.161 30.856 1.398 1.00 90.69 333 TYR A O 1
ATOM 2717 N N . GLN A 1 334 ? -5.780 32.886 2.120 1.00 89.50 334 GLN A N 1
ATOM 2718 C CA . GLN A 1 334 ? -5.727 33.511 0.793 1.00 89.50 334 GLN A CA 1
ATOM 2719 C C . GLN A 1 334 ? -4.325 33.479 0.171 1.00 89.50 334 GLN A C 1
ATOM 2721 O O . GLN A 1 334 ? -4.184 33.301 -1.044 1.00 89.50 334 GLN A O 1
ATOM 2726 N N . TYR A 1 335 ? -3.273 33.615 0.981 1.00 92.19 335 TYR A N 1
ATOM 2727 C CA . TYR A 1 335 ? -1.897 33.433 0.526 1.00 92.19 335 TYR A CA 1
ATOM 2728 C C . TYR A 1 335 ? -1.657 32.002 0.023 1.00 92.19 335 TYR A C 1
ATOM 2730 O O . TYR A 1 335 ? -1.259 31.822 -1.133 1.00 92.19 335 TYR A O 1
ATOM 2738 N N . HIS A 1 336 ? -1.966 30.985 0.832 1.00 87.25 336 HIS A N 1
ATOM 2739 C CA . HIS A 1 336 ? -1.751 29.586 0.456 1.00 87.25 336 HIS A CA 1
ATOM 2740 C C . HIS A 1 336 ? -2.619 29.147 -0.727 1.00 87.25 336 HIS A C 1
ATOM 2742 O O . HIS A 1 336 ? -2.155 28.388 -1.581 1.00 87.25 336 HIS A O 1
ATOM 2748 N N . LEU A 1 337 ? -3.830 29.692 -0.863 1.00 91.88 337 LEU A N 1
ATOM 2749 C CA . LEU A 1 337 ? -4.682 29.471 -2.029 1.00 91.88 337 LEU A CA 1
ATOM 2750 C C . LEU A 1 337 ? -4.057 30.036 -3.316 1.00 91.88 337 LEU A C 1
ATOM 2752 O O . LEU A 1 337 ? -4.092 29.381 -4.364 1.00 91.88 337 LEU A O 1
ATOM 2756 N N . ARG A 1 338 ? -3.461 31.236 -3.267 1.00 93.50 338 ARG A N 1
ATOM 2757 C CA . ARG A 1 338 ? -2.741 31.819 -4.417 1.00 93.50 338 ARG A CA 1
ATOM 2758 C C . ARG A 1 338 ? -1.501 31.007 -4.778 1.00 93.50 338 ARG A C 1
ATOM 2760 O O . ARG A 1 338 ? -1.288 30.739 -5.961 1.00 93.50 338 ARG A O 1
ATOM 2767 N N . GLU A 1 339 ? -0.720 30.584 -3.788 1.00 92.56 339 GLU A N 1
ATOM 2768 C CA . GLU A 1 339 ? 0.449 29.730 -4.019 1.00 92.56 339 GLU A CA 1
ATOM 2769 C C . GLU A 1 339 ? 0.045 28.376 -4.616 1.00 92.56 339 GLU A C 1
ATOM 2771 O O . GLU A 1 339 ? 0.646 27.934 -5.595 1.00 92.56 339 GLU A O 1
ATOM 2776 N N . SER A 1 340 ? -1.043 27.772 -4.129 1.00 90.81 340 SER A N 1
ATOM 2777 C CA . SER A 1 340 ? -1.597 26.526 -4.676 1.00 90.81 340 SER A CA 1
ATOM 2778 C C . SER A 1 340 ? -1.934 26.677 -6.164 1.00 90.81 340 SER A C 1
ATOM 2780 O O . SER A 1 340 ? -1.499 25.880 -7.001 1.00 90.81 340 SER A O 1
ATOM 2782 N N . LYS A 1 341 ? -2.609 27.772 -6.543 1.00 91.50 341 LYS A N 1
ATOM 2783 C CA . LYS A 1 341 ? -2.926 28.079 -7.949 1.00 91.50 341 LYS A CA 1
ATOM 2784 C C . LYS A 1 341 ? -1.672 28.228 -8.822 1.00 91.50 341 LYS A C 1
ATOM 2786 O O . LYS A 1 341 ? -1.665 27.718 -9.944 1.00 91.50 341 LYS A O 1
ATOM 2791 N N . LYS A 1 342 ? -0.614 28.887 -8.332 1.00 93.31 342 LYS A N 1
ATOM 2792 C CA . LYS A 1 342 ? 0.657 29.037 -9.068 1.00 93.31 342 LYS A CA 1
ATOM 2793 C C . LYS A 1 342 ? 1.331 27.688 -9.312 1.00 93.31 342 LYS A C 1
ATOM 2795 O O . LYS A 1 342 ? 1.680 27.377 -10.450 1.00 93.31 342 LYS A O 1
ATOM 2800 N N . VAL A 1 343 ? 1.441 26.862 -8.273 1.00 89.62 343 VAL A N 1
ATOM 2801 C CA . VAL A 1 343 ? 2.049 25.526 -8.367 1.00 89.62 343 VAL A CA 1
ATOM 2802 C C . VAL A 1 343 ? 1.267 24.641 -9.347 1.00 89.62 343 VAL A C 1
ATOM 2804 O O . VAL A 1 343 ? 1.861 23.977 -10.200 1.00 89.62 343 VAL A O 1
ATOM 2807 N N . TRP A 1 344 ? -0.069 24.695 -9.317 1.00 90.56 344 TRP A N 1
ATOM 2808 C CA . TRP A 1 344 ? -0.915 24.007 -10.296 1.00 90.56 344 TRP A CA 1
ATOM 2809 C C . TRP A 1 344 ? -0.671 24.472 -11.743 1.00 90.56 344 TRP A C 1
ATOM 2811 O O . TRP A 1 344 ? -0.650 23.647 -12.662 1.00 90.56 344 TRP A O 1
ATOM 2821 N N . LEU A 1 345 ? -0.470 25.774 -11.977 1.00 90.25 345 LEU A N 1
ATOM 2822 C CA . LEU A 1 345 ? -0.158 26.314 -13.307 1.00 90.25 345 LEU A CA 1
ATOM 2823 C C . LEU A 1 345 ? 1.199 25.827 -13.832 1.00 90.25 345 LEU A C 1
ATOM 2825 O O . LEU A 1 345 ? 1.307 25.489 -15.015 1.00 90.25 345 LEU A O 1
ATOM 2829 N N . GLU A 1 346 ? 2.213 25.734 -12.971 1.00 90.56 346 GLU A N 1
ATOM 2830 C CA . GLU A 1 346 ? 3.521 25.176 -13.336 1.00 90.56 346 GLU A CA 1
ATOM 2831 C C . GLU A 1 346 ? 3.416 23.708 -13.758 1.00 90.56 346 GLU A C 1
ATOM 2833 O O . GLU A 1 346 ? 3.931 23.322 -14.810 1.00 90.56 346 GLU A O 1
ATOM 2838 N N . ILE A 1 347 ? 2.694 22.894 -12.983 1.00 88.12 347 ILE A N 1
ATOM 2839 C CA . ILE A 1 347 ? 2.446 21.485 -13.311 1.00 88.12 347 ILE A CA 1
ATOM 2840 C C . ILE A 1 347 ? 1.749 21.365 -14.672 1.00 88.12 347 ILE A C 1
ATOM 2842 O O . ILE A 1 347 ? 2.177 20.580 -15.521 1.00 88.12 347 ILE A O 1
ATOM 2846 N N . ARG A 1 348 ? 0.711 22.176 -14.922 1.00 89.12 348 ARG A N 1
ATOM 2847 C CA . ARG A 1 348 ? 0.000 22.218 -16.213 1.00 89.12 348 ARG A CA 1
ATOM 2848 C C . ARG A 1 348 ? 0.914 22.605 -17.370 1.00 89.12 348 ARG A C 1
ATOM 2850 O O . ARG A 1 348 ? 0.775 22.080 -18.473 1.00 89.12 348 ARG A O 1
ATOM 2857 N N . ARG A 1 349 ? 1.848 23.534 -17.151 1.00 89.69 349 ARG A N 1
ATOM 2858 C CA . ARG A 1 349 ? 2.848 23.912 -18.157 1.00 89.69 349 ARG A CA 1
ATOM 2859 C C . ARG A 1 349 ? 3.753 22.728 -18.491 1.00 89.69 349 ARG A C 1
ATOM 2861 O O . ARG A 1 349 ? 3.920 22.427 -19.669 1.00 89.69 349 ARG A O 1
ATOM 2868 N N . TRP A 1 350 ? 4.278 22.032 -17.484 1.00 89.00 350 TRP A N 1
ATOM 2869 C CA . TRP A 1 350 ? 5.108 20.843 -17.694 1.00 89.00 350 TRP A CA 1
ATOM 2870 C C . TRP A 1 350 ? 4.363 19.715 -18.400 1.00 89.00 350 TRP A C 1
ATOM 2872 O O . TRP A 1 350 ? 4.932 19.081 -19.289 1.00 89.00 350 TRP A O 1
ATOM 2882 N N . LEU A 1 351 ? 3.096 19.493 -18.048 1.00 86.94 351 LEU A N 1
ATOM 2883 C CA . LEU A 1 351 ? 2.254 18.502 -18.707 1.00 86.94 351 LEU A CA 1
ATOM 2884 C C . LEU A 1 351 ? 2.108 18.809 -20.202 1.00 86.94 351 LEU A C 1
ATOM 2886 O O . LEU A 1 351 ? 2.444 17.963 -21.024 1.00 86.94 351 LEU A O 1
ATOM 2890 N N . ARG A 1 352 ? 1.742 20.047 -20.557 1.00 86.56 352 ARG A N 1
ATOM 2891 C CA . ARG A 1 352 ? 1.611 20.476 -21.961 1.00 86.56 352 ARG A CA 1
ATOM 2892 C C . ARG A 1 352 ? 2.918 20.359 -22.745 1.00 86.56 352 ARG A C 1
ATOM 2894 O O . ARG A 1 352 ? 2.907 19.934 -23.894 1.00 86.56 352 ARG A O 1
ATOM 2901 N N . LEU A 1 353 ? 4.049 20.715 -22.132 1.00 85.75 353 LEU A N 1
ATOM 2902 C CA . LEU A 1 353 ? 5.370 20.541 -22.752 1.00 85.75 353 LEU A CA 1
ATOM 2903 C C . LEU A 1 353 ? 5.712 19.064 -22.980 1.00 85.75 353 LEU A C 1
ATOM 2905 O O . LEU A 1 353 ? 6.398 18.729 -23.937 1.00 85.75 353 LEU A O 1
ATOM 2909 N N . THR A 1 354 ? 5.239 18.186 -22.101 1.00 82.75 354 THR A N 1
ATOM 2910 C CA . THR A 1 354 ? 5.469 16.742 -22.194 1.00 82.75 354 THR A CA 1
ATOM 2911 C C . THR A 1 354 ? 4.588 16.105 -23.272 1.00 82.75 354 THR A C 1
ATOM 2913 O O . THR A 1 354 ? 5.054 15.231 -24.000 1.00 82.75 354 THR A O 1
ATOM 2916 N N . GLU A 1 355 ? 3.336 16.548 -23.389 1.00 82.50 355 GLU A N 1
ATOM 2917 C CA . GLU A 1 355 ? 2.355 16.056 -24.367 1.00 82.50 355 GLU A CA 1
ATOM 2918 C C . GLU A 1 355 ? 2.693 16.449 -25.804 1.00 82.50 355 GLU A C 1
ATOM 2920 O O . GLU A 1 355 ? 2.486 15.652 -26.711 1.00 82.50 355 GLU A O 1
ATOM 2925 N N . LYS A 1 356 ? 3.273 17.637 -26.017 1.00 81.62 356 LYS A N 1
ATOM 2926 C CA . LYS A 1 356 ? 3.722 18.081 -27.348 1.00 81.62 356 LYS A CA 1
ATOM 2927 C C . LYS A 1 356 ? 4.878 17.245 -27.922 1.00 81.62 356 LYS A C 1
ATOM 2929 O O . LYS A 1 356 ? 5.225 17.429 -29.082 1.00 81.62 356 LYS A O 1
ATOM 2934 N N . GLY A 1 357 ? 5.450 16.330 -27.130 1.00 65.75 357 GLY A N 1
ATOM 2935 C CA . GLY A 1 357 ? 6.623 15.544 -27.503 1.00 65.75 357 GLY A CA 1
ATOM 2936 C C . GLY A 1 357 ? 7.870 16.418 -27.701 1.00 65.75 357 GLY A C 1
ATOM 2937 O O . GLY A 1 357 ? 7.806 17.645 -27.612 1.00 65.75 357 GLY A O 1
ATOM 2938 N N . PRO A 1 358 ? 9.051 15.823 -27.939 1.00 57.94 358 PRO A N 1
ATOM 2939 C CA . PRO A 1 358 ? 10.078 16.563 -28.653 1.00 57.94 358 PRO A CA 1
ATOM 2940 C C . PRO A 1 358 ? 9.490 16.934 -30.018 1.00 57.94 358 PRO A C 1
ATOM 2942 O O . PRO A 1 358 ? 8.993 16.055 -30.720 1.00 57.94 358 PRO A O 1
ATOM 2945 N N . VAL A 1 359 ? 9.545 18.213 -30.390 1.00 45.53 359 VAL A N 1
ATOM 2946 C CA . VAL A 1 359 ? 9.492 18.574 -31.807 1.00 45.53 359 VAL A CA 1
ATOM 2947 C C . VAL A 1 359 ? 10.725 17.903 -32.393 1.00 45.53 359 VAL A C 1
ATOM 2949 O O . VAL A 1 359 ? 11.835 18.379 -32.177 1.00 45.53 359 VAL A O 1
ATOM 2952 N N . VAL A 1 360 ? 10.559 16.716 -32.973 1.00 43.25 360 VAL A N 1
ATOM 2953 C CA . VAL A 1 360 ? 11.588 16.132 -33.824 1.00 43.25 360 VAL A CA 1
ATOM 2954 C C . VAL A 1 360 ? 11.661 17.116 -34.986 1.00 43.25 360 VAL A C 1
ATOM 2956 O O . VAL A 1 360 ? 10.639 17.283 -35.657 1.00 43.25 360 VAL A O 1
ATOM 2959 N N . PRO A 1 361 ? 12.764 17.868 -35.161 1.00 40.19 361 PRO A N 1
ATOM 2960 C CA . PRO A 1 361 ? 12.952 18.588 -36.406 1.00 40.19 361 PRO A CA 1
ATOM 2961 C C . PRO A 1 361 ? 12.838 17.533 -37.500 1.00 40.19 361 PRO A C 1
ATOM 2963 O O . PRO A 1 361 ? 13.405 16.448 -37.364 1.00 40.19 361 PRO A O 1
ATOM 2966 N N . ASP A 1 362 ? 12.024 17.800 -38.508 1.00 36.59 362 ASP A N 1
ATOM 2967 C CA . ASP A 1 362 ? 11.936 16.949 -39.682 1.00 36.59 362 ASP A CA 1
ATOM 2968 C C . ASP A 1 362 ? 13.313 16.975 -40.367 1.00 36.59 362 ASP A C 1
ATOM 2970 O O . ASP A 1 362 ? 13.604 17.852 -41.173 1.00 36.59 362 ASP A O 1
ATOM 2974 N N . ASP A 1 363 ? 14.207 16.066 -39.969 1.00 41.75 363 ASP A N 1
ATOM 2975 C CA . ASP A 1 363 ? 15.545 15.878 -40.542 1.00 41.75 363 ASP A CA 1
ATOM 2976 C C . ASP A 1 363 ? 15.447 15.113 -41.875 1.00 41.75 363 ASP A C 1
ATOM 2978 O O . ASP A 1 363 ? 16.245 14.232 -42.198 1.00 41.75 363 ASP A O 1
ATOM 2982 N N . SER A 1 364 ? 14.470 15.471 -42.705 1.00 43.31 364 SER A N 1
ATOM 2983 C CA . SER A 1 364 ? 14.421 15.093 -44.112 1.00 43.31 364 SER A CA 1
ATOM 2984 C C . SER A 1 364 ? 15.274 16.044 -44.957 1.00 43.31 364 SER A C 1
ATOM 2986 O O . SER A 1 364 ? 14.791 16.574 -45.940 1.00 43.31 364 SER A O 1
ATOM 2988 N N . THR A 1 365 ? 16.547 16.254 -44.583 1.00 45.84 365 THR A N 1
ATOM 2989 C CA . THR A 1 365 ? 17.677 16.553 -45.496 1.00 45.84 365 THR A CA 1
ATOM 2990 C C . THR A 1 365 ? 18.939 16.928 -44.714 1.00 45.84 365 THR A C 1
ATOM 2992 O O . THR A 1 365 ? 19.241 18.107 -44.570 1.00 45.84 365 THR A O 1
ATOM 2995 N N . THR A 1 366 ? 19.747 15.958 -44.282 1.00 37.09 366 THR A N 1
ATOM 2996 C CA . THR A 1 366 ? 21.214 16.068 -44.425 1.00 37.09 366 THR A CA 1
ATOM 2997 C C . THR A 1 366 ? 21.869 14.693 -44.271 1.00 37.09 366 THR A C 1
ATOM 2999 O O . THR A 1 366 ? 22.004 14.159 -43.175 1.00 37.09 366 THR A O 1
ATOM 3002 N N . HIS A 1 367 ? 22.331 14.117 -45.382 1.00 40.28 367 HIS A N 1
ATOM 3003 C CA . HIS A 1 367 ? 23.412 13.137 -45.338 1.00 40.28 367 HIS A CA 1
ATOM 3004 C C . HIS A 1 367 ? 24.670 13.862 -44.836 1.00 40.28 367 HIS A C 1
ATOM 3006 O O . HIS A 1 367 ? 25.286 14.610 -45.591 1.00 40.28 367 HIS A O 1
ATOM 3012 N N . MET A 1 368 ? 25.064 13.651 -43.580 1.00 31.25 368 MET A N 1
ATOM 3013 C CA . MET A 1 368 ? 26.430 13.934 -43.138 1.00 31.25 368 MET A CA 1
ATOM 3014 C C . MET A 1 368 ? 27.110 12.633 -42.723 1.00 31.25 368 MET A C 1
ATOM 3016 O O . MET A 1 368 ? 26.748 11.992 -41.738 1.00 31.25 368 MET A O 1
ATOM 3020 N N . ASN A 1 369 ? 28.110 12.264 -43.522 1.00 35.16 369 ASN A N 1
ATOM 3021 C CA . ASN A 1 369 ? 29.105 11.249 -43.218 1.00 35.16 369 ASN A CA 1
ATOM 3022 C C . ASN A 1 369 ? 29.822 11.616 -41.914 1.00 35.16 369 ASN A C 1
ATOM 3024 O O . ASN A 1 369 ? 30.574 12.590 -41.871 1.00 35.16 369 ASN A O 1
ATOM 3028 N N . PHE A 1 370 ? 29.632 10.817 -40.866 1.00 28.50 370 PHE A N 1
ATOM 3029 C CA . PHE A 1 370 ? 30.513 10.850 -39.706 1.00 28.50 370 PHE A CA 1
ATOM 3030 C C . PHE A 1 370 ? 31.768 10.030 -40.017 1.00 28.50 370 PHE A C 1
ATOM 3032 O O . PHE A 1 370 ? 31.749 8.801 -40.000 1.00 28.50 370 PHE A O 1
ATOM 3039 N N . HIS A 1 371 ? 32.856 10.738 -40.320 1.00 31.50 371 HIS A N 1
ATOM 3040 C CA . HIS A 1 371 ? 34.211 10.217 -40.195 1.00 31.50 371 HIS A CA 1
ATOM 3041 C C . HIS A 1 371 ? 34.535 10.037 -38.704 1.00 31.50 371 HIS A C 1
ATOM 3043 O O . HIS A 1 371 ? 34.386 10.961 -37.907 1.00 31.50 371 HIS A O 1
ATOM 3049 N N . ASP A 1 372 ? 34.964 8.830 -38.355 1.00 35.31 372 ASP A N 1
ATOM 3050 C CA . ASP A 1 372 ? 35.355 8.380 -37.020 1.00 35.31 372 ASP A CA 1
ATOM 3051 C C . ASP A 1 372 ? 36.792 8.849 -36.684 1.00 35.31 372 ASP A C 1
ATOM 3053 O O . ASP A 1 372 ? 37.719 8.474 -37.409 1.00 35.31 372 ASP A O 1
ATOM 3057 N N . PRO A 1 373 ? 37.031 9.675 -35.640 1.00 35.12 373 PRO A N 1
ATOM 3058 C CA . PRO A 1 373 ? 38.366 10.189 -35.332 1.00 35.12 373 PRO A CA 1
ATOM 3059 C C . PRO A 1 373 ? 39.155 9.362 -34.296 1.00 35.12 373 PRO A C 1
ATOM 3061 O O . PRO A 1 373 ? 40.195 9.823 -33.836 1.00 35.12 373 PRO A O 1
ATOM 3064 N N . TRP A 1 374 ? 38.744 8.137 -33.938 1.00 32.28 374 TRP A N 1
ATOM 3065 C CA . TRP A 1 374 ? 39.460 7.314 -32.938 1.00 32.28 374 TRP A CA 1
ATOM 3066 C C . TRP A 1 374 ? 40.310 6.165 -33.514 1.00 32.28 374 TRP A C 1
ATOM 3068 O O . TRP A 1 374 ? 40.426 5.093 -32.920 1.00 32.28 374 TRP A O 1
ATOM 3078 N N . ARG A 1 375 ? 40.998 6.404 -34.640 1.00 35.44 375 ARG A N 1
ATOM 3079 C CA . ARG A 1 375 ? 42.130 5.573 -35.099 1.00 35.44 375 ARG A CA 1
ATOM 3080 C C . ARG A 1 375 ? 43.423 6.387 -35.188 1.00 35.44 375 ARG A C 1
ATOM 3082 O O . ARG A 1 375 ? 43.734 6.926 -36.240 1.00 35.44 375 ARG A O 1
ATOM 3089 N N . SER A 1 376 ? 44.171 6.444 -34.088 1.00 33.50 376 SER A N 1
ATOM 3090 C CA . SER A 1 376 ? 45.638 6.609 -34.000 1.00 33.50 376 SER A CA 1
ATOM 3091 C C . SER A 1 376 ? 45.945 6.771 -32.506 1.00 33.50 376 SER A C 1
ATOM 3093 O O . SER A 1 376 ? 45.476 7.720 -31.894 1.00 33.50 376 SER A O 1
ATOM 3095 N N . THR A 1 377 ? 46.556 5.814 -31.815 1.00 33.25 377 THR A N 1
ATOM 3096 C CA . THR A 1 377 ? 47.992 5.553 -31.905 1.00 33.25 377 THR A CA 1
ATOM 3097 C C . THR A 1 377 ? 48.310 4.079 -31.638 1.00 33.25 377 THR A C 1
ATOM 3099 O O . THR A 1 377 ? 48.152 3.555 -30.538 1.00 33.25 377 THR A O 1
ATOM 3102 N N . TYR A 1 378 ? 48.799 3.417 -32.682 1.00 31.38 378 TYR A N 1
ATOM 3103 C CA . TYR A 1 378 ? 49.614 2.211 -32.585 1.00 31.38 378 TYR A CA 1
ATOM 3104 C C . TYR A 1 378 ? 51.030 2.662 -32.192 1.00 31.38 378 TYR A C 1
ATOM 3106 O O . TYR A 1 378 ? 51.603 3.511 -32.873 1.00 31.38 378 TYR A O 1
ATOM 3114 N N . ILE A 1 379 ? 51.584 2.132 -31.102 1.00 36.94 379 ILE A N 1
ATOM 3115 C CA . ILE A 1 379 ? 53.015 2.239 -30.788 1.00 36.94 379 ILE A CA 1
ATOM 3116 C C . ILE A 1 379 ? 53.649 0.920 -31.235 1.00 36.94 379 ILE A C 1
ATOM 3118 O O . ILE A 1 379 ? 53.313 -0.140 -30.707 1.00 36.94 379 ILE A O 1
ATOM 3122 N N . GLU A 1 380 ? 54.522 0.982 -32.239 1.00 39.81 380 GLU A N 1
ATOM 3123 C CA . GLU A 1 380 ? 55.354 -0.145 -32.667 1.00 39.81 380 GLU A CA 1
ATOM 3124 C C . GLU A 1 380 ? 56.425 -0.487 -31.613 1.00 39.81 380 GLU A C 1
ATOM 3126 O O . GLU A 1 380 ? 56.946 0.411 -30.944 1.00 39.81 380 GLU A O 1
ATOM 3131 N N . PRO A 1 381 ? 56.815 -1.769 -31.479 1.00 38.69 381 PRO A N 1
ATOM 3132 C CA . PRO A 1 381 ? 57.954 -2.170 -30.667 1.00 38.69 381 PRO A CA 1
ATOM 3133 C C . PRO A 1 381 ? 59.259 -1.990 -31.453 1.00 38.69 381 PRO A C 1
ATOM 3135 O O . PRO A 1 381 ? 59.473 -2.644 -32.475 1.00 38.69 381 PRO A O 1
ATOM 3138 N N . SER A 1 382 ? 60.162 -1.140 -30.955 1.00 40.69 382 SER A N 1
ATOM 3139 C CA . SER A 1 382 ? 61.515 -1.027 -31.496 1.00 40.69 382 SER A CA 1
ATOM 3140 C C . SER A 1 382 ? 62.466 -2.061 -30.883 1.00 40.69 382 SER A C 1
ATOM 3142 O O . SER A 1 382 ? 62.430 -2.425 -29.708 1.00 40.69 382 SER A O 1
ATOM 3144 N N . SER A 1 383 ? 63.297 -2.564 -31.780 1.00 41.97 383 SER A N 1
ATOM 3145 C CA . SER A 1 383 ? 64.352 -3.561 -31.686 1.00 41.97 383 SER A CA 1
ATOM 3146 C C . SER A 1 383 ? 65.384 -3.388 -30.560 1.00 41.97 383 SER A C 1
ATOM 3148 O O . SER A 1 383 ? 65.788 -2.286 -30.200 1.00 41.97 383 SER A O 1
ATOM 3150 N N . ARG A 1 384 ? 65.872 -4.553 -30.104 1.00 44.03 384 ARG A N 1
ATOM 3151 C CA . ARG A 1 384 ? 67.042 -4.820 -29.240 1.00 44.03 384 ARG A CA 1
ATOM 3152 C C . ARG A 1 384 ? 68.295 -3.996 -29.589 1.00 44.03 384 ARG A C 1
ATOM 3154 O O . ARG A 1 384 ? 68.506 -3.667 -30.755 1.00 44.03 384 ARG A O 1
ATOM 3161 N N . PRO A 1 385 ? 69.253 -3.945 -28.645 1.00 48.62 385 PRO A N 1
ATOM 3162 C CA . PRO A 1 385 ? 70.562 -4.500 -28.989 1.00 48.62 385 PRO A CA 1
ATOM 3163 C C . PRO A 1 385 ? 71.103 -5.531 -27.983 1.00 48.62 385 PRO A C 1
ATOM 3165 O O . PRO A 1 385 ? 70.708 -5.616 -26.823 1.00 48.62 385 PRO A O 1
ATOM 3168 N N . HIS A 1 386 ? 72.015 -6.337 -28.520 1.00 39.16 386 HIS A N 1
ATOM 3169 C CA . HIS A 1 386 ? 72.844 -7.361 -27.897 1.00 39.16 386 HIS A CA 1
ATOM 3170 C C . HIS A 1 386 ? 73.608 -6.909 -26.642 1.00 39.16 386 HIS A C 1
ATOM 3172 O O . HIS A 1 386 ? 74.311 -5.905 -26.683 1.00 39.16 386 HIS A O 1
ATOM 3178 N N . VAL A 1 387 ? 73.646 -7.777 -25.624 1.00 46.12 387 VAL A N 1
ATOM 3179 C CA . VAL A 1 387 ? 74.837 -7.994 -24.784 1.00 46.12 387 VAL A CA 1
ATOM 3180 C C . VAL A 1 387 ? 75.035 -9.505 -24.627 1.00 46.12 387 VAL A C 1
ATOM 3182 O O . VAL A 1 387 ? 74.089 -10.243 -24.360 1.00 46.12 387 VAL A O 1
ATOM 3185 N N . GLY A 1 388 ? 76.258 -9.951 -24.914 1.00 44.53 388 GLY A N 1
ATOM 3186 C CA . GLY A 1 388 ? 76.706 -11.342 -24.910 1.00 44.53 388 GLY A CA 1
ATOM 3187 C C . GLY A 1 388 ? 77.025 -11.913 -23.516 1.00 44.53 388 GLY A C 1
ATOM 3188 O O . GLY A 1 388 ? 76.647 -11.333 -22.502 1.00 44.53 388 GLY A O 1
ATOM 3189 N N . PRO A 1 389 ? 77.693 -13.081 -23.457 1.00 59.94 389 PRO A N 1
ATOM 3190 C CA . PRO A 1 389 ? 77.418 -14.111 -22.458 1.00 59.94 389 PRO A CA 1
ATOM 3191 C C . PRO A 1 389 ? 78.387 -14.102 -21.269 1.00 59.94 389 PRO A C 1
ATOM 3193 O O . PRO A 1 389 ? 79.588 -13.898 -21.441 1.00 59.94 389 PRO A O 1
ATOM 3196 N N . GLN A 1 390 ? 77.903 -14.489 -20.084 1.00 44.94 390 GLN A N 1
ATOM 3197 C CA . GLN A 1 390 ? 78.765 -14.972 -19.002 1.00 44.94 390 GLN A CA 1
ATOM 3198 C C . GLN A 1 390 ? 78.264 -16.291 -18.399 1.00 44.94 390 GLN A C 1
ATOM 3200 O O . GLN A 1 390 ? 77.276 -16.373 -17.682 1.00 44.94 390 GLN A O 1
ATOM 3205 N N . ARG A 1 391 ? 79.011 -17.322 -18.802 1.00 45.81 391 ARG A N 1
ATOM 3206 C CA . ARG A 1 391 ? 79.421 -18.562 -18.133 1.00 45.81 391 ARG A CA 1
ATOM 3207 C C . ARG A 1 391 ? 78.777 -18.937 -16.789 1.00 45.81 391 ARG A C 1
ATOM 3209 O O . ARG A 1 391 ? 78.929 -18.272 -15.775 1.00 45.81 391 ARG A O 1
ATOM 3216 N N . SER A 1 392 ? 78.267 -20.164 -16.810 1.00 56.50 392 SER A N 1
ATOM 3217 C CA . SER A 1 392 ? 78.141 -21.131 -15.719 1.00 56.50 392 SER A CA 1
ATOM 3218 C C . SER A 1 392 ? 79.349 -21.229 -14.774 1.00 56.50 392 SER A C 1
ATOM 3220 O O . SER A 1 392 ? 80.485 -21.315 -15.251 1.00 56.50 392 SER A O 1
ATOM 3222 N N . ARG A 1 393 ? 79.080 -21.445 -13.478 1.00 46.84 393 ARG A N 1
ATOM 3223 C CA . ARG A 1 393 ? 79.692 -22.523 -12.674 1.00 46.84 393 ARG A CA 1
ATOM 3224 C C . ARG A 1 393 ? 78.904 -22.781 -11.376 1.00 46.84 393 ARG A C 1
ATOM 3226 O O . ARG A 1 393 ? 78.671 -21.864 -10.603 1.00 46.84 393 ARG A O 1
ATOM 3233 N N . SER A 1 394 ? 78.511 -24.048 -11.225 1.00 54.62 394 SER A N 1
ATOM 3234 C CA . SER A 1 394 ? 78.397 -24.872 -10.004 1.00 54.62 394 SER A CA 1
ATOM 3235 C C . SER A 1 394 ? 78.910 -24.265 -8.689 1.00 54.62 394 SER A C 1
ATOM 3237 O O . SER A 1 394 ? 80.045 -23.787 -8.673 1.00 54.62 394 SER A O 1
ATOM 3239 N N . VAL A 1 395 ? 78.170 -24.416 -7.583 1.00 52.38 395 VAL A N 1
ATOM 3240 C CA . VAL A 1 395 ? 78.094 -25.604 -6.694 1.00 52.38 395 VAL A CA 1
ATOM 3241 C C . VAL A 1 395 ? 76.697 -25.652 -6.083 1.00 52.38 395 VAL A C 1
ATOM 3243 O O . VAL A 1 395 ? 76.164 -24.554 -5.811 1.00 52.38 395 VAL A O 1
#

Organism: NCBI:txid690887

Secondary structure (DSSP, 8-state):
----------TTHHHHHHHHHHHHHHHHHHHHHHHHIIIII--------TT-HHHHHHHHHHHHHHHHHHHHHTT-HHHHHHHHTTHHHHHHTTS---S-HHHHHHHHHHHHHS-GGGS-HHHHHHHHHHH--SSHHHHHHHHHHHHHHHHHHHTSTTGGG--TTHHHHHHHSSEEPPTT-SS-PPTT-B-TTT-PBPPPGGGTTS--TT-EEE-TTS-EEEHHHHHHHHHHHHHTT---B-TTT--BTTT-S-TTT-TTT-----------HHHHHHHHHTTSS----S------HHHHHHHHHHTHHHHHHHHHHHHHHHHS-S-TT-HHHHHHHHHHHHHHHHHHHHHHHHHT--------S--------------PPPP------------

InterPro domains:
  IPR001841 Zinc finger, RING-type [PS50089] (191-246)
  IPR001841 Zinc finger, RING-type [SM00184] (191-245)
  IPR013083 Zinc finger, RING/FYVE/PHD-type [G3DSA:3.30.40.10] (188-344)
  IPR017907 Zinc finger, RING-type, conserved site [PS00518] (217-226)
  IPR027370 Zinc finger, RING-type, eukaryotic [PF13445] (191-243)
  IPR044063 Gid-type RING finger domain [PS51867] (191-245)

Sequence (395 aa):
MADLLEIDYNTNRDKDDLKSIHTANQEERIRKWIHRLEGKYRIKKESFNPKCAVEKKMRQFKQFTEDMLKALKERDPVAMTAVHRWDLEVIYLTLPDLRKFGDVHNLVKEAIKKHPYSRTCAQRAFLFIADADGTLQQRIAHIIAEQDRWHAEALKMPDLLFDPNHAVVLCEGLTKVRIDDPKKPGPGDVCPVCTEQFAPQAEWNGHGDNAPVLASCGHIFCRGCLRLWGESIQDAGGTFRCPLCRKCFACGEAVEDCRYHRIDIDLRMRVPLDWVLKSVRSRDLCFTKNTDFSISRRALRKLREKTREQRGRIYYLECFLETSSQNTEDAVYQYHLRESKKVWLEIRRWLRLTEKGPVVPDDSTTHMNFHDPWRSTYIEPSSRPHVGPQRSRSV